Protein AF-A0A7Y9XCJ6-F1 (afdb_monomer)

Organism: NCBI:txid501010

Mean predicted aligned error: 19.12 Å

Foldseek 3Di:
DDPDDFKDKAFFDDPVVVVVVVVVVVCCVVVVVQDPQWDWDWEDDDTFIIMIGIDHVVVVGVNVVVVCNVFRRWKDWALVRVLVVCVVPVVLAAEPPVCSVVLNLLSNLLQVLQVVVVKIWMFGHDPPDTFIWIADPNDIWTKHKHFDKDFDDDFDPPPDDCDPDPPDDDPGHTDIDGPSKIKIWGDDPPPDDIDMDMDDDPDHSSNVSNVVVVVVNVVVVVVVVVVVVVVVVVVVVVVVVVVVVVVLQVLLVVLLVQLQVVLLVVVLVVQVVLLVVLQVVLVVLLVVLVVLQVVLVVDPDVVSSVVSNVSSVVSNVVSQCSNQCRHCPHPVVDDSRPGDDLCSSVVRSPQQDSVDSDGHDDPPPDPPPDPPPPDDDDDDDDDDDDDDDDDDDDDDDDDDDDDDDDDDDDDDDDDDDDDDDDDDDDDDDDDDDDDD

Radius of gyration: 46.73 Å; Cα contacts (8 Å, |Δi|>4): 434; chains: 1; bounding box: 98×105×118 Å

Secondary structure (DSSP, 8-state):
-B--SSEEEE-S--HHHHHHHHHHHHHHHHTT-SPTT-EEEE--SSSS-EEEEEE-GGGTHHHHHHHHHHHHTSEEESHHHHHHHHHH-GGGSBS-GGGHHHHHHHHHHHHHHHHHTT--EEEE--TT--EEEEEETTEEEEEEEEEEEEEEEEEE-------S-TT--PPPEEEEEEEEEEEEEE--SSSSPPEEEE-BTTB-HHHHGGGHHHHHHHHHHHHHHHHHHHHHHHHHHHHHHHHHHHHHHHHHHHHHHHHHHHHHHHHHHHHHHHHHHHHHHHHHHHHHHHHHHHHHHH-S-HHHHHHHHHHHHHHHHHHHHH-TTTSTTSTTTS-TTPPPPTTTTTTTSTTEETTEEEE-----PPP------------------------------------------PPPPP--------------PPPP----

Sequence (436 aa):
MNAAEGGLHIENPDPETRARHRRALDRAKRDGLVPAGKSLRHTGRSSEDLIIQLIDPANGGETEWNRIRGSAGTTCTGTAAIVDELRRDPSMVQVPEQMLPRAIAVVKAVGTAVSKSGYRLVLTRKPRNTGLFVTVDGHQYDLTVTEDQERVGEPTPSGFRRSGDRYRRHPPEYEHRWTGRLRLGVPPETYAEYADWSDKGRRRLENQVRALVPELRHRSQAAHEEKRARERRLREWEEEQERRDREKRAAWEKAMAEARSRAVVAKRNALFRDAVESWTTVGGIRRFCRELEEEAGGCADPEHAERLRQWAQWGEETARSWDPGRSDSGLRSQSFDAAPTPDEPRPFVGDWSPHGPYREYRYRPLPKESPSEATGGTSSIGEFRRGGAVDRSRSAGSGMSSPARVGGWRRCPARVPRHLRRARLRLTLPSQTRRR

Structure (mmCIF, N/CA/C/O backbone):
data_AF-A0A7Y9XCJ6-F1
#
_entry.id   AF-A0A7Y9XCJ6-F1
#
loop_
_atom_site.group_PDB
_atom_site.id
_atom_site.type_symbol
_atom_site.label_atom_id
_atom_site.label_alt_id
_atom_site.label_comp_id
_atom_site.label_asym_id
_atom_site.label_entity_id
_atom_site.label_seq_id
_atom_site.pdbx_PDB_ins_code
_atom_site.Cartn_x
_atom_site.Cartn_y
_atom_site.Cartn_z
_atom_site.occupancy
_atom_site.B_iso_or_equiv
_atom_site.auth_seq_id
_atom_site.auth_comp_id
_atom_site.auth_asym_id
_atom_site.auth_atom_id
_atom_site.pdbx_PDB_model_num
ATOM 1 N N . MET A 1 1 ? -31.461 -17.801 18.376 1.00 32.12 1 MET A N 1
ATOM 2 C CA . MET A 1 1 ? -30.530 -18.551 17.508 1.00 32.12 1 MET A CA 1
ATOM 3 C C . MET A 1 1 ? -29.812 -17.523 16.661 1.00 32.12 1 MET A C 1
ATOM 5 O O . MET A 1 1 ? -30.429 -16.981 15.756 1.00 32.12 1 MET A O 1
ATOM 9 N N . ASN A 1 2 ? -28.575 -17.178 17.006 1.00 32.28 2 ASN A N 1
ATOM 10 C CA . ASN A 1 2 ? -27.804 -16.206 16.235 1.00 32.28 2 ASN A CA 1
ATOM 11 C C . ASN A 1 2 ? -26.925 -16.986 15.260 1.00 32.28 2 ASN A C 1
ATOM 13 O O . ASN A 1 2 ? -25.968 -17.629 15.676 1.00 32.28 2 ASN A O 1
ATOM 17 N N . ALA A 1 3 ? -27.314 -16.981 13.988 1.00 33.81 3 ALA A N 1
ATOM 18 C CA . ALA A 1 3 ? -26.509 -17.485 12.885 1.00 33.81 3 ALA A CA 1
ATOM 19 C C . ALA A 1 3 ? -25.818 -16.286 12.227 1.00 33.81 3 ALA A C 1
ATOM 21 O O . ALA A 1 3 ? -26.260 -15.788 11.197 1.00 33.81 3 ALA A O 1
ATOM 22 N N . ALA A 1 4 ? -24.768 -15.781 12.865 1.00 35.03 4 ALA A N 1
ATOM 23 C CA . ALA A 1 4 ? -23.813 -14.886 12.228 1.00 35.03 4 ALA A CA 1
ATOM 24 C C . ALA A 1 4 ? -22.481 -15.646 12.182 1.00 35.03 4 ALA A C 1
ATOM 26 O O . ALA A 1 4 ? -22.043 -16.165 13.203 1.00 35.03 4 ALA A O 1
ATOM 27 N N . GLU A 1 5 ? -21.902 -15.778 10.985 1.00 46.81 5 GLU A N 1
ATOM 28 C CA . GLU A 1 5 ? -20.576 -16.379 10.733 1.00 46.81 5 GLU A CA 1
ATOM 29 C C . GLU A 1 5 ? -20.439 -17.904 10.937 1.00 46.81 5 GLU A C 1
ATOM 31 O O . GLU A 1 5 ? -19.552 -18.399 11.627 1.00 46.81 5 GLU A O 1
ATOM 36 N N . GLY A 1 6 ? -21.297 -18.697 10.280 1.00 58.69 6 GLY A N 1
ATOM 37 C CA . GLY A 1 6 ? -21.044 -20.138 10.071 1.00 58.69 6 GLY A CA 1
ATOM 38 C C . GLY A 1 6 ? -21.076 -21.023 11.329 1.00 58.69 6 GLY A C 1
ATOM 39 O O . GLY A 1 6 ? -20.773 -22.220 11.249 1.00 58.69 6 GLY A O 1
ATOM 40 N N . GLY A 1 7 ? -21.463 -20.455 12.474 1.00 68.00 7 GLY A N 1
ATOM 41 C CA . GLY A 1 7 ? -21.643 -21.138 13.749 1.00 68.00 7 GLY A CA 1
ATOM 42 C C . GLY A 1 7 ? -23.058 -20.981 14.307 1.00 68.00 7 GLY A C 1
ATOM 43 O O . GLY A 1 7 ? -23.698 -19.945 14.158 1.00 68.00 7 GLY A O 1
ATOM 44 N N . LEU A 1 8 ? -23.549 -22.032 14.957 1.00 74.12 8 LEU A N 1
ATOM 45 C CA . LEU A 1 8 ? -24.782 -22.071 15.731 1.00 74.12 8 LEU A CA 1
ATOM 46 C C . LEU A 1 8 ? -24.415 -22.204 17.213 1.00 74.12 8 LEU A C 1
ATOM 48 O O . LEU A 1 8 ? -23.906 -23.237 17.643 1.00 74.12 8 LEU A O 1
ATOM 52 N N . HIS A 1 9 ? -24.696 -21.166 17.996 1.00 72.00 9 HIS A N 1
ATOM 53 C CA . HIS A 1 9 ? -24.502 -21.149 19.448 1.00 72.00 9 HIS A CA 1
ATOM 54 C C . HIS A 1 9 ? -25.852 -21.309 20.154 1.00 72.00 9 HIS A C 1
ATOM 56 O O . HIS A 1 9 ? -26.794 -20.551 19.908 1.00 72.00 9 HIS A O 1
ATOM 62 N N . ILE A 1 10 ? -25.954 -22.334 20.998 1.00 70.44 10 ILE A N 1
ATOM 63 C CA . ILE A 1 10 ? -27.122 -22.649 21.819 1.00 70.44 10 ILE A CA 1
ATOM 64 C C . ILE A 1 10 ? -26.695 -22.559 23.288 1.00 70.44 10 ILE A C 1
ATOM 66 O O . ILE A 1 10 ? -25.862 -23.341 23.744 1.00 70.44 10 ILE A O 1
ATOM 70 N N . GLU A 1 11 ? -27.259 -21.596 24.010 1.00 59.59 11 GLU A N 1
ATOM 71 C CA . GLU A 1 11 ? -26.941 -21.314 25.415 1.00 59.59 11 GLU A CA 1
ATOM 72 C C . GLU A 1 11 ? -27.596 -22.336 26.345 1.00 59.59 11 GLU A C 1
ATOM 74 O O . GLU A 1 11 ? -28.788 -22.609 26.198 1.00 59.59 11 GLU A O 1
ATOM 79 N N . ASN A 1 12 ? -26.806 -22.905 27.265 1.00 61.31 12 ASN A N 1
ATOM 80 C CA . ASN A 1 12 ? -27.203 -23.881 28.290 1.00 61.31 12 ASN A CA 1
ATOM 81 C C . ASN A 1 12 ? -28.432 -24.757 27.928 1.00 61.31 12 ASN A C 1
ATOM 83 O O . ASN A 1 12 ? -29.439 -24.726 28.642 1.00 61.31 12 ASN A O 1
ATOM 87 N N . PRO A 1 13 ? -28.404 -25.520 26.812 1.00 75.62 13 PRO A N 1
ATOM 88 C CA . PRO A 1 13 ? -29.561 -26.308 26.422 1.00 75.62 13 PRO A CA 1
ATOM 89 C C . PRO A 1 13 ? -29.808 -27.411 27.441 1.00 75.62 13 PRO A C 1
ATOM 91 O O . PRO A 1 13 ? -28.861 -28.073 27.897 1.00 75.62 13 PRO A O 1
ATOM 94 N N . ASP A 1 14 ? -31.090 -27.643 27.719 1.00 72.12 14 ASP A N 1
ATOM 95 C CA . ASP A 1 14 ? -31.541 -28.790 28.488 1.00 72.12 14 ASP A CA 1
ATOM 96 C C . ASP A 1 14 ? -31.050 -30.108 27.837 1.00 72.12 14 ASP A C 1
ATOM 98 O O . ASP A 1 14 ? -30.708 -30.142 26.640 1.00 72.12 14 ASP A O 1
ATOM 102 N N . PRO A 1 15 ? -30.970 -31.210 28.605 1.00 76.12 15 PRO A N 1
ATOM 103 C CA . PRO A 1 15 ? -30.442 -32.476 28.103 1.00 76.12 15 PRO A CA 1
ATOM 104 C C . PRO A 1 15 ? -31.149 -33.000 26.842 1.00 76.12 15 PRO A C 1
ATOM 106 O O . PRO A 1 15 ? -30.500 -33.615 25.990 1.00 76.12 15 PRO A O 1
ATOM 109 N N . GLU A 1 16 ? -32.447 -32.733 26.684 1.00 78.75 16 GLU A N 1
ATOM 110 C CA . GLU A 1 16 ? -33.259 -33.211 25.565 1.00 78.75 16 GLU A CA 1
ATOM 111 C C . GLU A 1 16 ? -32.979 -32.409 24.288 1.00 78.75 16 GLU A C 1
ATOM 113 O O . GLU A 1 16 ? -32.654 -32.988 23.242 1.00 78.75 16 GLU A O 1
ATOM 118 N N . THR A 1 17 ? -32.983 -31.077 24.379 1.00 81.06 17 THR A N 1
ATOM 119 C CA . THR A 1 17 ? -32.589 -30.181 23.283 1.00 81.06 17 THR A CA 1
ATOM 120 C C . THR A 1 17 ? -31.167 -30.497 22.818 1.00 81.06 17 THR A C 1
ATOM 122 O O . THR A 1 17 ? -30.900 -30.601 21.614 1.00 81.06 17 THR A O 1
ATOM 125 N N . ARG A 1 18 ? -30.250 -30.752 23.756 1.00 78.75 18 ARG A N 1
ATOM 126 C CA . ARG A 1 18 ? -28.869 -31.149 23.451 1.00 78.75 18 ARG A CA 1
ATOM 127 C C . ARG A 1 18 ? -28.806 -32.480 22.705 1.00 78.75 18 ARG A C 1
ATOM 129 O O . ARG A 1 18 ? -28.110 -32.580 21.691 1.00 78.75 18 ARG A O 1
ATOM 136 N N . ALA A 1 19 ? -29.533 -33.495 23.170 1.00 81.94 19 ALA A N 1
ATOM 137 C CA . ALA A 1 19 ? -29.597 -34.792 22.503 1.00 81.94 19 ALA A CA 1
ATOM 138 C C . ALA A 1 19 ? -30.153 -34.664 21.076 1.00 81.94 19 ALA A C 1
ATOM 140 O O . ALA A 1 19 ? -29.605 -35.264 20.149 1.00 81.94 19 ALA A O 1
ATOM 141 N N . ARG A 1 20 ? -31.182 -33.831 20.875 1.00 85.94 20 ARG A N 1
ATOM 142 C CA . ARG A 1 20 ? -31.767 -33.556 19.555 1.00 85.94 20 ARG A CA 1
ATOM 143 C C . ARG A 1 20 ? -30.745 -32.962 18.587 1.00 85.94 20 ARG A C 1
ATOM 145 O O . ARG A 1 20 ? -30.581 -33.480 17.483 1.00 85.94 20 ARG A O 1
ATOM 152 N N . HIS A 1 21 ? -30.025 -31.918 18.999 1.00 84.06 21 HIS A N 1
ATOM 153 C CA . HIS A 1 21 ? -29.007 -31.295 18.151 1.00 84.06 21 HIS A CA 1
ATOM 154 C C . HIS A 1 21 ? -27.841 -32.249 17.857 1.00 84.06 21 HIS A C 1
ATOM 156 O O . HIS A 1 21 ? -27.386 -32.309 16.719 1.00 84.06 21 HIS A O 1
ATOM 162 N N . ARG A 1 22 ? -27.414 -33.075 18.820 1.00 82.94 22 ARG A N 1
ATOM 163 C CA . ARG A 1 22 ? -26.374 -34.094 18.587 1.00 82.94 22 ARG A CA 1
ATOM 164 C C . ARG A 1 22 ? -26.804 -35.142 17.563 1.00 82.94 22 ARG A C 1
ATOM 166 O O . ARG A 1 22 ? -26.062 -35.394 16.620 1.00 82.94 22 ARG A O 1
ATOM 173 N N . ARG A 1 23 ? -28.027 -35.672 17.676 1.00 85.50 23 ARG A N 1
ATOM 174 C CA . ARG A 1 23 ? -28.580 -36.615 16.687 1.00 85.50 23 ARG A CA 1
ATOM 175 C C . ARG A 1 23 ? -28.626 -36.005 15.285 1.00 85.50 23 ARG A C 1
ATOM 177 O O . ARG A 1 23 ? -28.300 -36.691 14.320 1.00 85.50 23 ARG A O 1
ATOM 184 N N . ALA A 1 24 ? -28.995 -34.728 15.174 1.00 86.00 24 ALA A N 1
ATOM 185 C CA . ALA A 1 24 ? -29.010 -34.014 13.899 1.00 86.00 24 ALA A CA 1
ATOM 186 C C . ALA A 1 24 ? -27.598 -33.859 13.301 1.00 86.00 24 ALA A C 1
ATOM 188 O O . ALA A 1 24 ? -27.416 -34.091 12.109 1.00 86.00 24 ALA A O 1
ATOM 189 N N . LEU A 1 25 ? -26.590 -33.545 14.121 1.00 85.44 25 LEU A N 1
ATOM 190 C CA . LEU A 1 25 ? -25.192 -33.452 13.680 1.00 85.44 25 LEU A CA 1
ATOM 191 C C . LEU A 1 25 ? -24.626 -34.805 13.247 1.00 85.44 25 LEU A C 1
ATOM 193 O O . LEU A 1 25 ? -23.968 -34.893 12.212 1.00 85.44 25 LEU A O 1
ATOM 197 N N . ASP A 1 26 ? -24.888 -35.857 14.020 1.00 83.69 26 ASP A N 1
ATOM 198 C CA . ASP A 1 26 ? -24.422 -37.209 13.706 1.00 83.69 26 ASP A CA 1
ATOM 199 C C . ASP A 1 26 ? -25.081 -37.739 12.431 1.00 83.69 26 ASP A C 1
ATOM 201 O O . ASP A 1 26 ? -24.443 -38.444 11.649 1.00 83.69 26 ASP A O 1
ATOM 205 N N . ARG A 1 27 ? -26.348 -37.377 12.195 1.00 86.38 27 ARG A N 1
ATOM 206 C CA . ARG A 1 27 ? -27.045 -37.657 10.938 1.00 86.38 27 ARG A CA 1
ATOM 207 C C . ARG A 1 27 ? -26.430 -36.882 9.773 1.00 86.38 27 ARG A C 1
ATOM 209 O O . ARG A 1 27 ? -26.089 -37.496 8.775 1.00 86.38 27 ARG A O 1
ATOM 216 N N . ALA A 1 28 ? -26.185 -35.579 9.923 1.00 83.94 28 ALA A N 1
ATOM 217 C CA . ALA A 1 28 ? -25.564 -34.762 8.876 1.00 83.94 28 ALA A CA 1
ATOM 218 C C . ALA A 1 28 ? -24.166 -35.261 8.467 1.00 83.94 28 ALA A C 1
ATOM 220 O O . ALA A 1 28 ? -23.804 -35.190 7.294 1.00 83.94 28 ALA A O 1
ATOM 221 N N . LYS A 1 29 ? -23.392 -35.802 9.418 1.00 84.12 29 LYS A N 1
ATOM 222 C CA . LYS A 1 29 ? -22.095 -36.438 9.140 1.00 84.12 29 LYS A CA 1
ATOM 223 C C . LYS A 1 29 ? -22.231 -37.770 8.405 1.00 84.12 29 LYS A C 1
ATOM 225 O O . LYS A 1 29 ? -21.461 -38.014 7.484 1.00 84.12 29 LYS A O 1
ATOM 230 N N . ARG A 1 30 ? -23.178 -38.622 8.814 1.00 85.12 30 ARG A N 1
ATOM 231 C CA . ARG A 1 30 ? -23.427 -39.927 8.174 1.00 85.12 30 ARG A CA 1
ATOM 232 C C . ARG A 1 30 ? -23.987 -39.787 6.761 1.00 85.12 30 ARG A C 1
ATOM 234 O O . ARG A 1 30 ? -23.572 -40.527 5.882 1.00 85.12 30 ARG A O 1
ATOM 241 N N . ASP A 1 31 ? -24.861 -38.809 6.554 1.00 86.81 31 ASP A N 1
ATOM 242 C CA . ASP A 1 31 ? -25.562 -38.586 5.287 1.00 86.81 31 ASP A CA 1
ATOM 243 C C . ASP A 1 31 ? -24.728 -37.737 4.296 1.00 86.81 31 ASP A C 1
ATOM 245 O O . ASP A 1 31 ? -25.216 -37.369 3.232 1.00 86.81 31 ASP A O 1
ATOM 249 N N . GLY A 1 32 ? -23.474 -37.396 4.631 1.00 82.25 32 GLY A N 1
ATOM 250 C CA . GLY A 1 32 ? -22.565 -36.670 3.733 1.00 82.25 32 GLY A CA 1
ATOM 251 C C . GLY A 1 32 ? -22.953 -35.212 3.459 1.00 82.25 32 GLY A C 1
ATOM 252 O O . GLY A 1 32 ? -22.489 -34.626 2.488 1.00 82.25 32 GLY A O 1
ATOM 253 N N . LEU A 1 33 ? -23.771 -34.595 4.318 1.00 83.12 33 LEU A N 1
ATOM 254 C CA . LEU A 1 33 ? -24.286 -33.226 4.140 1.00 83.12 33 LEU A CA 1
ATOM 255 C C . LEU A 1 33 ? -23.256 -32.127 4.471 1.00 83.12 33 LEU A C 1
ATOM 257 O O . LEU A 1 33 ? -23.591 -30.943 4.513 1.00 83.12 33 LEU A O 1
ATOM 261 N N . VAL A 1 34 ? -22.003 -32.502 4.741 1.00 81.19 34 VAL A N 1
ATOM 262 C CA . VAL A 1 34 ? -20.907 -31.570 5.027 1.00 81.19 34 VAL A CA 1
ATOM 263 C C . VAL A 1 34 ? -20.180 -31.248 3.714 1.00 81.19 34 VAL A C 1
ATOM 265 O O . VAL A 1 34 ? -19.707 -32.176 3.060 1.00 81.19 34 VAL A O 1
ATOM 268 N N . PRO A 1 35 ? -20.050 -29.965 3.321 1.00 81.12 35 PRO A N 1
ATOM 269 C CA . PRO A 1 35 ? -19.342 -29.587 2.099 1.00 81.12 35 PRO A CA 1
ATOM 270 C C . PRO A 1 35 ? -17.905 -30.124 2.056 1.00 81.12 35 PRO A C 1
ATOM 272 O O . PRO A 1 35 ? -17.203 -30.110 3.071 1.00 81.12 35 PRO A O 1
ATOM 275 N N . ALA A 1 36 ? -17.456 -30.554 0.872 1.00 74.19 36 ALA A N 1
ATOM 276 C CA . ALA A 1 36 ? -16.114 -31.095 0.672 1.00 74.19 36 ALA A CA 1
ATOM 277 C C . ALA A 1 36 ? -15.033 -30.107 1.149 1.00 74.19 36 ALA A C 1
ATOM 279 O O . ALA A 1 36 ? -15.087 -28.914 0.851 1.00 74.19 36 ALA A O 1
ATOM 280 N N . GLY A 1 37 ? -14.067 -30.610 1.921 1.00 74.31 37 GLY A N 1
ATOM 281 C CA . GLY A 1 37 ? -12.988 -29.808 2.506 1.00 74.31 37 GLY A CA 1
ATOM 282 C C . GLY A 1 37 ? -13.335 -29.097 3.820 1.00 74.31 37 GLY A C 1
ATOM 283 O O . GLY A 1 37 ? -12.427 -28.577 4.460 1.00 74.31 37 GLY A O 1
ATOM 284 N N . LYS A 1 38 ? -14.597 -29.109 4.274 1.00 80.00 38 LYS A N 1
ATOM 285 C CA . LYS A 1 38 ? -15.016 -28.507 5.554 1.00 80.00 38 LYS A CA 1
ATOM 286 C C . LYS A 1 38 ? -15.266 -29.567 6.622 1.00 80.00 38 LYS A C 1
ATOM 288 O O . LYS A 1 38 ? -15.567 -30.719 6.320 1.00 80.00 38 LYS A O 1
ATOM 293 N N . SER A 1 39 ? -15.166 -29.186 7.897 1.00 78.56 39 SER A N 1
ATOM 294 C CA . SER A 1 39 ? -15.426 -30.097 9.020 1.00 78.56 39 SER A CA 1
ATOM 295 C C . SER A 1 39 ? -16.449 -29.532 10.001 1.00 78.56 39 SER A C 1
ATOM 297 O O . SER A 1 39 ? -16.330 -28.406 10.470 1.00 78.56 39 SER A O 1
ATOM 299 N N . LEU A 1 40 ? -17.474 -30.323 10.326 1.00 82.00 40 LEU A N 1
ATOM 300 C CA . LEU A 1 40 ? -18.514 -29.942 11.282 1.00 82.00 40 LEU A CA 1
ATOM 301 C C . LEU A 1 40 ? -18.109 -30.370 12.704 1.00 82.00 40 LEU A C 1
ATOM 303 O O . LEU A 1 40 ? -18.048 -31.571 13.012 1.00 82.00 40 LEU A O 1
ATOM 307 N N . ARG A 1 41 ? -17.833 -29.407 13.590 1.00 80.94 41 ARG A N 1
ATOM 308 C CA . ARG A 1 41 ? -17.437 -29.652 14.990 1.00 80.94 41 ARG A CA 1
ATOM 309 C C . ARG A 1 41 ? -18.436 -29.027 15.975 1.00 80.94 41 ARG A C 1
ATOM 311 O O . ARG A 1 41 ? -19.195 -28.131 15.620 1.00 80.94 41 ARG A O 1
ATOM 318 N N . HIS A 1 42 ? -18.475 -29.551 17.204 1.00 79.62 42 HIS A N 1
ATOM 319 C CA . HIS A 1 42 ? -19.314 -29.019 18.286 1.00 79.62 42 HIS A CA 1
ATOM 320 C C . HIS A 1 42 ? -18.627 -29.101 19.669 1.00 79.62 42 HIS A C 1
ATOM 322 O O . HIS A 1 42 ? -17.756 -29.954 19.876 1.00 79.62 42 HIS A O 1
ATOM 328 N N . THR A 1 43 ? -18.993 -28.205 20.595 1.00 74.25 43 THR A N 1
ATOM 329 C CA . THR A 1 43 ? -18.526 -28.133 22.002 1.00 74.25 43 THR A CA 1
ATOM 330 C C . THR A 1 43 ? -19.669 -28.439 22.993 1.00 74.25 43 THR A C 1
ATOM 332 O O . THR A 1 43 ? -20.784 -28.725 22.567 1.00 74.25 43 THR A O 1
ATOM 335 N N . GLY A 1 44 ? -19.401 -28.442 24.310 1.00 63.78 44 GLY A N 1
ATOM 336 C CA . GLY A 1 44 ? -20.437 -28.583 25.348 1.00 63.78 44 GLY A CA 1
ATOM 337 C C . GLY A 1 44 ? -20.940 -30.019 25.561 1.00 63.78 44 GLY A C 1
ATOM 338 O O . GLY A 1 44 ? -22.099 -30.336 25.283 1.00 63.78 44 GLY A O 1
ATOM 339 N N . ARG A 1 45 ? -20.071 -30.919 26.054 1.00 57.88 45 ARG A N 1
ATOM 340 C CA . ARG A 1 45 ? -20.389 -32.357 26.218 1.00 57.88 45 ARG A CA 1
ATOM 341 C C . ARG A 1 45 ? -21.353 -32.673 27.368 1.00 57.88 45 ARG A C 1
ATOM 343 O O . ARG A 1 45 ? -22.165 -33.580 27.196 1.00 57.88 45 ARG A O 1
ATOM 350 N N . SER A 1 46 ? -21.252 -31.973 28.500 1.00 48.44 46 SER A N 1
ATOM 351 C CA . SER A 1 46 ? -21.923 -32.357 29.755 1.00 48.44 46 SER A CA 1
ATOM 352 C C . SER A 1 46 ? -22.758 -31.251 30.407 1.00 48.44 46 SER A C 1
ATOM 354 O O . SER A 1 46 ? -23.832 -31.563 30.907 1.00 48.44 46 SER A O 1
ATOM 356 N N . SER A 1 47 ? -22.323 -29.984 30.398 1.00 49.22 47 SER A N 1
ATOM 357 C CA . SER A 1 47 ? -23.005 -28.923 31.171 1.00 49.22 47 SER A CA 1
ATOM 358 C C . SER A 1 47 ? -22.617 -27.492 30.761 1.00 49.22 47 SER A C 1
ATOM 360 O O . SER A 1 47 ? -22.363 -26.648 31.612 1.00 49.22 47 SER A O 1
ATOM 362 N N . GLU A 1 48 ? -22.523 -27.219 29.459 1.00 63.59 48 GLU A N 1
ATOM 363 C CA . GLU A 1 48 ? -22.096 -25.911 28.930 1.00 63.59 48 GLU A CA 1
ATOM 364 C C . GLU A 1 48 ? -22.884 -25.538 27.669 1.00 63.59 48 GLU A C 1
ATOM 366 O O . GLU A 1 48 ? -23.668 -26.344 27.145 1.00 63.59 48 GLU A O 1
ATOM 371 N N . ASP A 1 49 ? -22.636 -24.339 27.155 1.00 69.81 49 ASP A N 1
ATOM 372 C CA . ASP A 1 49 ? -23.130 -23.888 25.862 1.00 69.81 49 ASP A CA 1
ATOM 373 C C . ASP A 1 49 ? -22.742 -24.856 24.739 1.00 69.81 49 ASP A C 1
ATOM 375 O O . ASP A 1 49 ? -21.610 -25.339 24.629 1.00 69.81 49 ASP A O 1
ATOM 379 N N . LEU A 1 50 ? -23.720 -25.160 23.891 1.00 75.75 50 LEU A N 1
ATOM 380 C CA . LEU A 1 50 ? -23.542 -25.989 22.712 1.00 75.75 50 LEU A CA 1
ATOM 381 C C . LEU A 1 50 ? -23.223 -25.069 21.532 1.00 75.75 50 LEU A C 1
ATOM 383 O O . LEU A 1 50 ? -24.118 -24.480 20.928 1.00 75.75 50 LEU A O 1
ATOM 387 N N . ILE A 1 51 ? -21.938 -24.953 21.207 1.00 76.25 51 ILE A N 1
ATOM 388 C CA . ILE A 1 51 ? -21.473 -24.265 20.000 1.00 76.25 51 ILE A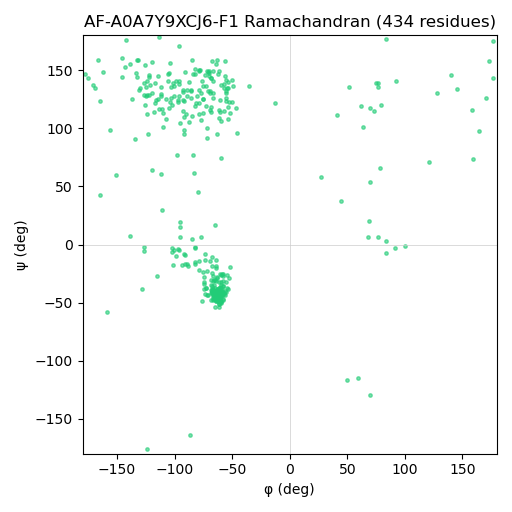 CA 1
ATOM 389 C C . ILE A 1 51 ? -21.254 -25.311 18.915 1.00 76.25 51 ILE A C 1
ATOM 391 O O . ILE A 1 51 ? -20.562 -26.304 19.129 1.00 76.25 51 ILE A O 1
ATOM 395 N N . ILE A 1 52 ? -21.851 -25.095 17.753 1.00 82.19 52 ILE A N 1
ATOM 396 C CA . ILE A 1 52 ? -21.766 -25.934 16.560 1.00 82.19 52 ILE A CA 1
ATOM 397 C C . ILE A 1 52 ? -21.163 -25.070 15.466 1.00 82.19 52 ILE A C 1
ATOM 399 O O . ILE A 1 52 ? -21.651 -23.972 15.240 1.00 82.19 52 ILE A O 1
ATOM 403 N N . GLN A 1 53 ? -20.143 -25.540 14.760 1.00 80.44 53 GLN A N 1
ATOM 404 C CA . GLN A 1 53 ? -19.528 -24.737 13.709 1.00 80.44 53 GLN A CA 1
ATOM 405 C C . GLN A 1 53 ? -19.033 -25.579 12.545 1.00 80.44 53 GLN A C 1
ATOM 407 O O . GLN A 1 53 ? -18.540 -26.699 12.724 1.00 80.44 53 GLN A O 1
ATOM 412 N N . LEU A 1 54 ? -19.166 -25.012 11.348 1.00 79.12 54 LEU A N 1
ATOM 413 C CA . LEU A 1 54 ? -18.560 -25.532 10.135 1.00 79.12 54 LEU A CA 1
ATOM 414 C C . LEU A 1 54 ? -17.193 -24.870 9.939 1.00 79.12 54 LEU A C 1
ATOM 416 O O . LEU A 1 54 ? -17.110 -23.686 9.638 1.00 79.12 54 LEU A O 1
ATOM 420 N N . ILE A 1 55 ? -16.129 -25.642 10.117 1.00 74.44 55 ILE A N 1
ATOM 421 C CA . ILE A 1 55 ? -14.751 -25.159 10.041 1.00 74.44 55 ILE A CA 1
ATOM 422 C C . ILE A 1 55 ? -14.226 -25.335 8.625 1.00 74.44 55 ILE A C 1
ATOM 424 O O . ILE A 1 55 ? -14.306 -26.431 8.060 1.00 74.44 55 ILE A O 1
ATOM 428 N N . ASP A 1 56 ? -13.632 -24.268 8.105 1.00 75.38 56 ASP A N 1
ATOM 429 C CA . ASP A 1 56 ? -12.890 -24.254 6.852 1.00 75.38 56 ASP A CA 1
ATOM 430 C C . ASP A 1 56 ? -11.375 -24.256 7.149 1.00 75.38 56 ASP A C 1
ATOM 432 O O . ASP A 1 56 ? -10.907 -23.407 7.916 1.00 75.38 56 ASP A O 1
ATOM 436 N N . PRO A 1 57 ? -10.579 -25.186 6.590 1.00 64.44 57 PRO A N 1
ATOM 437 C CA . PRO A 1 57 ? -9.127 -25.175 6.759 1.00 64.44 57 PRO A CA 1
ATOM 438 C C . PRO A 1 57 ? -8.470 -23.885 6.239 1.00 64.44 57 PRO A C 1
ATOM 440 O O . PRO A 1 57 ? -7.430 -23.501 6.770 1.00 64.44 57 PRO A O 1
ATOM 443 N N . ALA A 1 58 ? -9.077 -23.181 5.274 1.00 62.09 58 ALA A N 1
ATOM 444 C CA . ALA A 1 58 ? -8.567 -21.904 4.769 1.00 62.09 58 ALA A CA 1
ATOM 445 C C . ALA A 1 58 ? -8.741 -20.736 5.763 1.00 62.09 58 ALA A C 1
ATOM 447 O O . ALA A 1 58 ? -7.968 -19.782 5.718 1.00 62.09 58 ALA A O 1
ATOM 448 N N . ASN A 1 59 ? -9.689 -20.833 6.706 1.00 57.09 59 ASN A N 1
ATOM 449 C CA . ASN A 1 59 ? -9.988 -19.783 7.694 1.00 57.09 59 ASN A CA 1
ATOM 450 C C . ASN A 1 59 ? -9.277 -19.984 9.047 1.00 57.09 59 ASN A C 1
ATOM 452 O O . ASN A 1 59 ? -9.641 -19.391 10.057 1.00 57.09 59 ASN A O 1
ATOM 456 N N . GLY A 1 60 ? -8.213 -20.791 9.079 1.00 57.69 60 GLY A N 1
ATOM 457 C CA . GLY A 1 60 ? -7.424 -21.041 10.291 1.00 57.69 60 GLY A CA 1
ATOM 458 C C . GLY A 1 60 ? -7.754 -22.355 11.000 1.00 57.69 60 GLY A C 1
ATOM 459 O O . GLY A 1 60 ? -7.092 -22.688 11.988 1.00 57.69 60 GLY A O 1
ATOM 460 N N . GLY A 1 61 ? -8.714 -23.129 10.481 1.00 68.25 61 GLY A N 1
ATOM 461 C CA . GLY A 1 61 ? -8.897 -24.549 10.779 1.00 68.25 61 GLY A CA 1
ATOM 462 C C . GLY A 1 61 ? -8.910 -24.892 12.273 1.00 68.25 61 GLY A C 1
ATOM 463 O O . GLY A 1 61 ? -9.784 -24.486 13.038 1.00 68.25 61 GLY A O 1
ATOM 464 N N . GLU A 1 62 ? -7.923 -25.681 12.701 1.00 63.16 62 GLU A N 1
ATOM 465 C CA . GLU A 1 62 ? -7.787 -26.147 14.085 1.00 63.16 62 GLU A CA 1
ATOM 466 C C . GLU A 1 62 ? -7.480 -25.020 15.082 1.00 63.16 62 GLU A C 1
ATOM 468 O O . GLU A 1 62 ? -7.926 -25.070 16.227 1.00 63.16 62 GLU A O 1
ATOM 473 N N . THR A 1 63 ? -6.771 -23.976 14.652 1.00 63.44 63 THR A N 1
ATOM 474 C CA . THR A 1 63 ? -6.423 -22.822 15.493 1.00 63.44 63 THR A CA 1
ATOM 475 C C . THR A 1 63 ? -7.662 -21.998 15.835 1.00 63.44 63 THR A C 1
ATOM 477 O O . THR A 1 63 ? -7.848 -21.596 16.985 1.00 63.44 63 THR A O 1
ATOM 480 N N . GLU A 1 64 ? -8.541 -21.790 14.854 1.00 61.28 64 GLU A N 1
ATOM 481 C CA . GLU A 1 64 ? -9.829 -21.123 15.046 1.00 61.28 64 GLU A CA 1
ATOM 482 C C . GLU A 1 64 ? -10.752 -21.963 15.943 1.00 61.28 64 GLU A C 1
ATOM 484 O O . GLU A 1 64 ? -11.303 -21.462 16.924 1.00 61.28 64 GLU A O 1
ATOM 489 N N . TRP A 1 65 ? -10.815 -23.276 15.707 1.00 67.75 65 TRP A N 1
ATOM 490 C CA . TRP A 1 65 ? -11.568 -24.194 16.561 1.00 67.75 65 TRP A CA 1
ATOM 491 C C . TRP A 1 65 ? -11.064 -24.234 18.006 1.00 67.75 65 TRP A C 1
ATOM 493 O O . TRP A 1 65 ? -11.864 -24.272 18.939 1.00 67.75 65 TRP A O 1
ATOM 503 N N . ASN A 1 66 ? -9.748 -24.212 18.219 1.00 65.75 66 ASN A N 1
ATOM 504 C CA . ASN A 1 66 ? -9.160 -24.179 19.557 1.00 65.75 66 ASN A CA 1
ATOM 505 C C . ASN A 1 66 ? -9.457 -22.854 20.269 1.00 65.75 66 ASN A C 1
ATOM 507 O O . ASN A 1 66 ? -9.726 -22.863 21.471 1.00 65.75 66 ASN A O 1
ATOM 511 N N . ARG A 1 67 ? -9.494 -21.731 19.537 1.00 62.91 67 ARG A N 1
ATOM 512 C CA . ARG A 1 67 ? -9.944 -20.435 20.066 1.00 62.91 67 ARG A CA 1
ATOM 513 C C . ARG A 1 67 ? -11.406 -20.500 20.515 1.00 62.91 67 ARG A C 1
ATOM 515 O O . ARG A 1 67 ? -11.704 -20.088 21.631 1.00 62.91 67 ARG A O 1
ATOM 522 N N . ILE A 1 68 ? -12.282 -21.060 19.682 1.00 64.31 68 ILE A N 1
ATOM 523 C CA . ILE A 1 68 ? -13.733 -21.124 19.921 1.00 64.31 68 ILE A CA 1
ATOM 524 C C . ILE A 1 68 ? -14.077 -22.114 21.035 1.00 64.31 68 ILE A C 1
ATOM 526 O O . ILE A 1 68 ? -14.832 -21.784 21.950 1.00 64.31 68 ILE A O 1
ATOM 530 N N . ARG A 1 69 ? -13.451 -23.298 21.036 1.00 61.78 69 ARG A N 1
ATOM 531 C CA . ARG A 1 69 ? -13.533 -24.265 22.139 1.00 61.78 69 ARG A CA 1
ATOM 532 C C . ARG A 1 69 ? -13.021 -23.665 23.448 1.00 61.78 69 ARG A C 1
ATOM 534 O O . ARG A 1 69 ? -13.646 -23.880 24.479 1.00 61.78 69 ARG A O 1
ATOM 541 N N . GLY A 1 70 ? -11.916 -22.920 23.409 1.00 58.97 70 GLY A N 1
ATOM 542 C CA . GLY A 1 70 ? -11.355 -22.250 24.583 1.00 58.97 70 GLY A CA 1
ATOM 543 C C . GLY A 1 70 ? -12.237 -21.126 25.136 1.00 58.97 70 GLY A C 1
ATOM 544 O O . GLY A 1 70 ? -12.179 -20.856 26.328 1.00 58.97 70 GLY A O 1
ATOM 545 N N . SER A 1 71 ? -13.071 -20.487 24.305 1.00 54.62 71 SER A N 1
ATOM 546 C CA . SER A 1 71 ? -14.012 -19.440 24.735 1.00 54.62 71 SER A CA 1
ATOM 547 C C . SER A 1 71 ? -15.407 -19.946 25.123 1.00 54.62 71 SER A C 1
ATOM 549 O O . SER A 1 71 ? -16.147 -19.219 25.780 1.00 54.62 71 SER A O 1
ATOM 551 N N . ALA A 1 72 ? -15.781 -21.169 24.733 1.00 52.38 72 ALA A N 1
ATOM 552 C CA . ALA A 1 72 ? -17.137 -21.701 24.911 1.00 52.38 72 ALA A CA 1
ATOM 553 C C . ALA A 1 72 ? -17.561 -21.877 26.384 1.00 52.38 72 ALA A C 1
ATOM 555 O O . ALA A 1 72 ? -18.734 -21.724 26.696 1.00 52.38 72 ALA A O 1
ATOM 556 N N . GLY A 1 73 ? -16.618 -22.151 27.293 1.00 52.69 73 GLY A N 1
ATOM 557 C CA . GLY A 1 73 ? -16.874 -22.282 28.741 1.00 52.69 73 GLY A CA 1
ATOM 558 C C . GLY A 1 73 ? -16.610 -20.998 29.536 1.00 52.69 73 GLY A C 1
ATOM 559 O O . GLY A 1 73 ? -16.391 -21.035 30.742 1.00 52.69 73 GLY A O 1
ATOM 560 N N . THR A 1 74 ? -16.498 -19.863 28.848 1.00 63.12 74 THR A N 1
ATOM 561 C CA . THR A 1 74 ? -15.863 -18.653 29.380 1.00 63.12 74 THR A CA 1
ATOM 562 C C . THR A 1 74 ? -16.759 -17.423 29.287 1.00 63.12 74 THR A C 1
ATOM 564 O O . THR A 1 74 ? -16.398 -16.396 29.841 1.00 63.12 74 THR A O 1
ATOM 567 N N . THR A 1 75 ? -17.939 -17.479 28.667 1.00 67.31 75 THR A N 1
ATOM 568 C CA . THR A 1 75 ? -18.801 -16.288 28.602 1.00 67.31 75 THR A CA 1
ATOM 569 C C . THR A 1 75 ? -20.173 -16.530 29.214 1.00 67.31 75 THR A C 1
ATOM 571 O O . THR A 1 75 ? -20.841 -17.507 28.903 1.00 67.31 75 THR A O 1
ATOM 574 N N . CYS A 1 76 ? -20.565 -15.641 30.124 1.00 70.88 76 CYS A N 1
ATOM 575 C CA . CYS A 1 76 ? -21.876 -15.623 30.752 1.00 70.88 76 CYS A CA 1
ATOM 576 C C . CYS A 1 76 ? -22.723 -14.558 30.068 1.00 70.88 76 CYS A C 1
ATOM 578 O O . CYS A 1 76 ? -22.320 -13.398 29.950 1.00 70.88 76 CYS A O 1
ATOM 580 N N . THR A 1 77 ? -23.911 -14.957 29.638 1.00 72.62 77 THR A N 1
ATOM 581 C CA . THR A 1 77 ? -24.820 -14.097 28.892 1.00 72.62 77 THR A CA 1
ATOM 582 C C . THR A 1 77 ? -26.103 -13.890 29.680 1.00 72.62 77 THR A C 1
ATOM 584 O O . THR A 1 77 ? -26.652 -14.824 30.258 1.00 72.62 77 THR A O 1
ATOM 587 N N . GLY A 1 78 ? -26.606 -12.657 29.678 1.00 71.81 78 GLY A N 1
ATOM 588 C CA . GLY A 1 78 ? -27.843 -12.312 30.369 1.00 71.81 78 GLY A CA 1
ATOM 589 C C . GLY A 1 78 ? -27.606 -11.819 31.794 1.00 71.81 78 GLY A C 1
ATOM 590 O O . GLY A 1 78 ? -26.759 -12.306 32.538 1.00 71.81 78 GLY A O 1
ATOM 591 N N . THR A 1 79 ? -28.378 -10.806 32.183 1.00 82.88 79 THR A N 1
ATOM 592 C CA . THR A 1 79 ? -28.123 -10.024 33.399 1.00 82.88 79 THR A CA 1
ATOM 593 C C . THR A 1 79 ? -28.165 -10.858 34.680 1.00 82.88 79 THR A C 1
ATOM 595 O O . THR A 1 79 ? -27.361 -10.615 35.571 1.00 82.88 79 THR A O 1
ATOM 598 N N . ALA A 1 80 ? -29.064 -11.842 34.781 1.00 78.75 80 ALA A N 1
ATOM 599 C CA . ALA A 1 80 ? -29.174 -12.696 35.966 1.00 78.75 80 ALA A CA 1
ATOM 600 C C . ALA A 1 80 ? -27.950 -13.614 36.137 1.00 78.75 80 ALA A C 1
ATOM 602 O O . ALA A 1 80 ? -27.343 -13.616 37.202 1.00 78.75 80 ALA A O 1
ATOM 603 N N . ALA A 1 81 ? -27.532 -14.298 35.066 1.00 81.56 81 ALA A N 1
ATOM 604 C CA . ALA A 1 81 ? -26.359 -15.172 35.083 1.00 81.56 81 ALA A CA 1
ATOM 605 C C . ALA A 1 81 ? -25.071 -14.396 35.396 1.00 81.56 81 ALA A C 1
ATOM 607 O O . ALA A 1 81 ? -24.259 -14.838 36.200 1.00 81.56 81 ALA A O 1
ATOM 608 N N . ILE A 1 82 ? -24.919 -13.197 34.822 1.00 84.56 82 ILE A N 1
ATOM 609 C CA . ILE A 1 82 ? -23.780 -12.310 35.100 1.00 84.56 82 ILE A CA 1
ATOM 610 C C . ILE A 1 82 ? -23.757 -11.897 36.575 1.00 84.56 82 ILE A C 1
ATOM 612 O O . ILE A 1 82 ? -22.704 -11.896 37.199 1.00 84.56 82 ILE A O 1
ATOM 616 N N . VAL A 1 83 ? -24.907 -11.554 37.154 1.00 85.75 83 VAL A N 1
ATOM 617 C CA . VAL A 1 83 ? -25.000 -11.170 38.570 1.00 85.75 83 VAL A CA 1
ATOM 618 C C . VAL A 1 83 ? -24.619 -12.315 39.497 1.00 85.75 83 VAL A C 1
ATOM 620 O O . VAL A 1 83 ? -23.932 -12.081 40.489 1.00 85.75 83 VAL A O 1
ATOM 623 N N . ASP A 1 84 ? -25.097 -13.523 39.216 1.00 84.12 84 ASP A N 1
ATOM 624 C CA . ASP A 1 84 ? -24.793 -14.684 40.048 1.00 84.12 84 ASP A CA 1
ATOM 625 C C . ASP A 1 84 ? -23.316 -15.071 39.937 1.00 84.12 84 ASP A C 1
ATOM 627 O O . ASP A 1 84 ? -22.693 -15.393 40.949 1.00 84.12 84 ASP A O 1
ATOM 631 N N . GLU A 1 85 ? -22.721 -14.909 38.755 1.00 82.75 85 GLU A N 1
ATOM 632 C CA . GLU A 1 85 ? -21.282 -15.089 38.572 1.00 82.75 85 GLU A CA 1
ATOM 633 C C . GLU A 1 85 ? -20.471 -14.028 39.332 1.00 82.75 85 GLU A C 1
ATOM 635 O O . GLU A 1 85 ? -19.532 -14.375 40.043 1.00 82.75 85 GLU A O 1
ATOM 640 N N . LEU A 1 86 ? -20.876 -12.753 39.300 1.00 83.56 86 LEU A N 1
ATOM 641 C CA . LEU A 1 86 ? -20.218 -11.687 40.073 1.00 83.56 86 LEU A CA 1
ATOM 642 C C . LEU A 1 86 ? -20.301 -11.897 41.592 1.00 83.56 86 LEU A C 1
ATOM 644 O O . LEU A 1 86 ? -19.437 -11.430 42.331 1.00 83.56 86 LEU A O 1
ATOM 648 N N . ARG A 1 87 ? -21.341 -12.584 42.077 1.00 84.38 87 ARG A N 1
ATOM 649 C CA . ARG A 1 87 ? -21.444 -12.988 43.489 1.00 84.38 87 ARG A CA 1
ATOM 650 C C . ARG A 1 87 ? -20.515 -14.150 43.821 1.00 84.38 87 ARG A C 1
ATOM 652 O O . ARG A 1 87 ? -20.035 -14.229 44.946 1.00 84.38 87 ARG A O 1
ATOM 659 N N . ARG A 1 88 ? -20.302 -15.060 42.868 1.00 82.38 88 ARG A N 1
ATOM 660 C CA . ARG A 1 88 ? -19.425 -16.225 43.018 1.00 82.38 88 ARG A CA 1
ATOM 661 C C . ARG A 1 88 ? -17.950 -15.832 42.969 1.00 82.38 88 ARG A C 1
ATOM 663 O O . ARG A 1 88 ? -17.155 -16.402 43.710 1.00 82.38 88 ARG A O 1
ATOM 670 N N . ASP A 1 89 ? -17.601 -14.884 42.107 1.00 79.19 89 ASP A N 1
ATOM 671 C CA . ASP A 1 89 ? -16.238 -14.401 41.911 1.00 79.19 89 ASP A CA 1
ATOM 672 C C . ASP A 1 89 ? -16.207 -12.860 41.850 1.00 79.19 89 ASP A C 1
ATOM 674 O O . ASP A 1 89 ? -16.334 -12.256 40.780 1.00 79.19 89 ASP A O 1
ATOM 678 N N . PRO A 1 90 ? -16.024 -12.194 43.005 1.00 76.19 90 PRO A N 1
ATOM 679 C CA . PRO A 1 90 ? -15.947 -10.736 43.082 1.00 76.19 90 PRO A CA 1
ATOM 680 C C . PRO A 1 90 ? -14.744 -10.127 42.352 1.00 76.19 90 PRO A C 1
ATOM 682 O O . PRO A 1 90 ? -14.764 -8.936 42.046 1.00 76.19 90 PRO A O 1
ATOM 685 N N . SER A 1 91 ? -13.705 -10.920 42.046 1.00 72.19 91 SER A N 1
ATOM 686 C CA . SER A 1 91 ? -12.466 -10.435 41.413 1.00 72.19 91 SER A CA 1
ATOM 687 C C . SER A 1 91 ? -12.662 -9.946 39.972 1.00 72.19 91 SER A C 1
ATOM 689 O O . SER A 1 91 ? -11.785 -9.302 39.397 1.00 72.19 91 SER A O 1
ATOM 691 N N . MET A 1 92 ? -13.835 -10.217 39.394 1.00 70.19 92 MET A N 1
ATOM 692 C CA . MET A 1 92 ? -14.220 -9.792 38.050 1.00 70.19 92 MET A CA 1
ATOM 693 C C . MET A 1 92 ? -14.542 -8.293 37.947 1.00 70.19 92 MET A C 1
ATOM 695 O O . MET A 1 92 ? -14.635 -7.764 36.839 1.00 70.19 92 MET A O 1
ATOM 699 N N . VAL A 1 93 ? -14.716 -7.602 39.077 1.00 76.25 93 VAL A N 1
ATOM 700 C CA . VAL A 1 93 ? -14.933 -6.152 39.141 1.00 76.25 93 VAL A CA 1
ATOM 701 C C . VAL A 1 93 ? -13.824 -5.534 39.988 1.00 76.25 93 VAL A C 1
ATOM 703 O O . VAL A 1 93 ? -13.478 -6.055 41.043 1.00 76.25 93 VAL A O 1
ATOM 706 N N . GLN A 1 94 ? -13.264 -4.404 39.554 1.00 79.44 94 GLN A N 1
ATOM 707 C CA . GLN A 1 94 ? -12.196 -3.712 40.287 1.00 79.44 94 GLN A CA 1
ATOM 708 C C . GLN A 1 94 ? -12.781 -2.825 41.395 1.00 79.44 94 GLN A C 1
ATOM 710 O O . GLN A 1 94 ? -12.662 -1.597 41.367 1.00 79.44 94 GLN A O 1
ATOM 715 N N . VAL A 1 95 ? -13.472 -3.455 42.343 1.00 82.88 95 VAL A N 1
ATOM 716 C CA . VAL A 1 95 ? -14.086 -2.807 43.506 1.00 82.88 95 VAL A CA 1
ATOM 717 C C . VAL A 1 95 ? -13.747 -3.592 44.779 1.00 82.88 95 VAL A C 1
ATOM 719 O O . VAL A 1 95 ? -13.681 -4.820 44.740 1.00 82.88 95 VAL A O 1
ATOM 722 N N . PRO A 1 96 ? -13.538 -2.921 45.922 1.00 82.69 96 PRO A N 1
ATOM 723 C CA . PRO A 1 96 ? -13.421 -3.575 47.215 1.00 82.69 96 PRO A CA 1
ATOM 724 C C . PRO A 1 96 ? -14.734 -4.270 47.596 1.00 82.69 96 PRO A C 1
ATOM 726 O O . PRO A 1 96 ? -15.827 -3.868 47.189 1.00 82.69 96 PRO A O 1
ATOM 729 N N . GLU A 1 97 ? -14.627 -5.293 48.441 1.00 82.50 97 GLU A N 1
ATOM 730 C CA . GLU A 1 97 ? -15.733 -6.179 48.829 1.00 82.50 97 GLU A CA 1
ATOM 731 C C . GLU A 1 97 ? -16.949 -5.421 49.393 1.00 82.50 97 GLU A C 1
ATOM 733 O O . GLU A 1 97 ? -18.093 -5.717 49.050 1.00 82.50 97 GLU A O 1
ATOM 738 N N . GLN A 1 98 ? -16.705 -4.354 50.159 1.00 84.62 98 GLN A N 1
ATOM 739 C CA . GLN A 1 98 ? -17.747 -3.486 50.721 1.00 84.62 98 GLN A CA 1
ATOM 740 C C . GLN A 1 98 ? -18.625 -2.797 49.655 1.00 84.62 98 GLN A C 1
ATOM 742 O O . GLN A 1 98 ? -19.776 -2.449 49.920 1.00 84.62 98 GLN A O 1
ATOM 747 N N . MET A 1 99 ? -18.101 -2.614 48.438 1.00 85.69 99 MET A N 1
ATOM 748 C CA . MET A 1 99 ? -18.786 -1.957 47.322 1.00 85.69 99 MET A CA 1
ATOM 749 C C . MET A 1 99 ? -19.377 -2.941 46.311 1.00 85.69 99 MET A C 1
ATOM 751 O O . MET A 1 99 ? -20.125 -2.527 45.419 1.00 85.69 99 MET A O 1
ATOM 755 N N . LEU A 1 100 ? -19.132 -4.242 46.482 1.00 85.69 100 LEU A N 1
ATOM 756 C CA . LEU A 1 100 ? -19.646 -5.291 45.607 1.00 85.69 100 LEU A CA 1
ATOM 757 C C . LEU A 1 100 ? -21.183 -5.274 45.472 1.00 85.69 100 LEU A C 1
ATOM 759 O O . LEU A 1 100 ? -21.666 -5.339 44.337 1.00 85.69 100 LEU A O 1
ATOM 763 N N . PRO A 1 101 ? -21.992 -5.101 46.544 1.00 88.88 101 PRO A N 1
ATOM 764 C CA . PRO A 1 101 ? -23.449 -5.037 46.402 1.00 88.88 101 PRO A CA 1
ATOM 765 C C . PRO A 1 101 ? -23.910 -3.880 45.508 1.00 88.88 101 PRO A C 1
ATOM 767 O O . PRO A 1 101 ? -24.859 -4.024 44.733 1.00 88.88 101 PRO A O 1
ATOM 770 N N . ARG A 1 102 ? -23.214 -2.737 45.582 1.00 87.88 102 ARG A N 1
ATOM 771 C CA . ARG A 1 102 ? -23.493 -1.567 44.741 1.00 87.88 102 ARG A CA 1
ATOM 772 C C . ARG A 1 102 ? -23.040 -1.790 43.301 1.00 87.88 102 ARG A C 1
ATOM 774 O O . ARG A 1 102 ? -23.803 -1.501 42.385 1.00 87.88 102 ARG A O 1
ATOM 781 N N . ALA A 1 103 ? -21.860 -2.368 43.085 1.00 87.94 103 ALA A N 1
ATOM 782 C CA . ALA A 1 103 ? -21.388 -2.716 41.746 1.00 87.94 103 ALA A CA 1
ATOM 783 C C . ALA A 1 103 ? -22.340 -3.701 41.043 1.00 87.94 103 ALA A C 1
ATOM 785 O O . ALA A 1 103 ? -22.702 -3.495 39.886 1.00 87.94 103 ALA A O 1
ATOM 786 N N . ILE A 1 104 ? -22.848 -4.706 41.765 1.00 89.69 104 ILE A N 1
ATOM 787 C CA . ILE A 1 104 ? -23.878 -5.627 41.264 1.00 89.69 104 ILE A CA 1
ATOM 788 C C . ILE A 1 104 ? -25.159 -4.870 40.880 1.00 89.69 104 ILE A C 1
ATOM 790 O O . ILE A 1 104 ? -25.765 -5.173 39.851 1.00 89.69 104 ILE A O 1
ATOM 794 N N . ALA A 1 105 ? -25.588 -3.881 41.672 1.00 89.75 105 ALA A N 1
ATOM 795 C CA . ALA A 1 105 ? -26.755 -3.061 41.345 1.00 89.75 105 ALA A CA 1
ATOM 796 C C . ALA A 1 105 ? -26.545 -2.233 40.063 1.00 89.75 105 ALA A C 1
ATOM 798 O O . ALA A 1 105 ? -27.451 -2.162 39.230 1.00 89.75 105 ALA A O 1
ATOM 799 N N . VAL A 1 106 ? -25.344 -1.679 39.859 1.00 89.56 106 VAL A N 1
ATOM 800 C CA . VAL A 1 106 ? -24.967 -0.987 38.615 1.00 89.56 106 VAL A CA 1
ATOM 801 C C . VAL A 1 106 ? -25.014 -1.950 37.429 1.00 89.56 106 VAL A C 1
ATOM 803 O O . VAL A 1 106 ? -25.667 -1.649 36.434 1.00 89.56 106 VAL A O 1
ATOM 806 N N . VAL A 1 107 ? -24.410 -3.138 37.538 1.00 89.69 107 VAL A N 1
ATOM 807 C CA . VAL A 1 107 ? -24.426 -4.153 36.466 1.00 89.69 107 VAL A CA 1
ATOM 808 C C . VAL A 1 107 ? -25.854 -4.607 36.142 1.00 89.69 107 VAL A C 1
ATOM 810 O O . VAL A 1 107 ? -26.204 -4.748 34.969 1.00 89.69 107 VAL A O 1
ATOM 813 N N . LYS A 1 108 ? -26.725 -4.753 37.150 1.00 90.06 108 LYS A N 1
ATOM 814 C CA . LYS A 1 108 ? -28.162 -5.011 36.945 1.00 90.06 108 LYS A CA 1
ATOM 815 C C . LYS A 1 108 ? -28.854 -3.886 36.186 1.00 90.06 108 LYS A C 1
ATOM 817 O O . LYS A 1 108 ? -29.624 -4.157 35.261 1.00 90.06 108 LYS A O 1
ATOM 822 N N . ALA A 1 109 ? -28.596 -2.636 36.569 1.00 90.50 109 ALA A N 1
ATOM 823 C CA . ALA A 1 109 ? -29.158 -1.472 35.897 1.00 90.50 109 ALA A CA 1
ATOM 824 C C . ALA A 1 109 ? -28.690 -1.406 34.434 1.00 90.50 109 ALA A C 1
ATOM 826 O O . ALA A 1 109 ? -29.513 -1.188 33.545 1.00 90.50 109 ALA A O 1
ATOM 827 N N . VAL A 1 110 ? -27.402 -1.672 34.175 1.00 90.88 110 VAL A N 1
ATOM 828 C CA . VAL A 1 110 ? -26.815 -1.725 32.824 1.00 90.88 110 VAL A CA 1
ATOM 829 C C . VAL A 1 110 ? -27.482 -2.818 32.010 1.00 90.88 110 VAL A C 1
ATOM 831 O O . VAL A 1 110 ? -28.036 -2.539 30.949 1.00 90.88 110 VAL A O 1
ATOM 834 N N . GLY A 1 111 ? -27.512 -4.042 32.534 1.00 88.50 111 GLY A N 1
ATOM 835 C CA . GLY A 1 111 ? -28.151 -5.169 31.870 1.00 88.50 111 GLY A CA 1
ATOM 836 C C . GLY A 1 111 ? -29.619 -4.898 31.536 1.00 88.50 111 GLY A C 1
ATOM 837 O O . GLY A 1 111 ? -30.057 -5.197 30.428 1.00 88.50 111 GLY A O 1
ATOM 838 N N . THR A 1 112 ? -30.356 -4.236 32.432 1.00 89.88 112 THR A N 1
ATOM 839 C CA . THR A 1 112 ? -31.752 -3.836 32.197 1.00 89.88 112 THR A CA 1
ATOM 840 C C . THR A 1 112 ? -31.874 -2.779 31.097 1.00 89.88 112 THR A C 1
ATOM 842 O O . THR A 1 112 ? -32.722 -2.912 30.217 1.00 89.88 112 THR A O 1
ATOM 845 N N . ALA A 1 113 ? -31.050 -1.727 31.122 1.00 90.25 113 ALA A N 1
ATOM 846 C CA . ALA A 1 113 ? -31.097 -0.643 30.136 1.00 90.25 113 ALA A CA 1
ATOM 847 C C . ALA A 1 113 ? -30.733 -1.129 28.723 1.00 90.25 113 ALA A C 1
ATOM 849 O O . ALA A 1 113 ? -31.412 -0.801 27.746 1.00 90.25 113 ALA A O 1
ATOM 850 N N . VAL A 1 114 ? -29.692 -1.956 28.639 1.00 89.69 114 VAL A N 1
ATOM 851 C CA . VAL A 1 114 ? -29.195 -2.582 27.411 1.00 89.69 114 VAL A CA 1
ATOM 852 C C . VAL A 1 114 ? -30.245 -3.555 26.856 1.00 89.69 114 VAL A C 1
ATOM 854 O O . VAL A 1 114 ? -30.624 -3.430 25.692 1.00 89.69 114 VAL A O 1
ATOM 857 N N . SER A 1 115 ? -30.828 -4.414 27.705 1.00 87.44 115 SER A N 1
ATOM 858 C CA . SER A 1 115 ? -31.884 -5.362 27.301 1.00 87.44 115 SER A CA 1
ATOM 859 C C . SER A 1 115 ? -33.163 -4.668 26.827 1.00 87.44 115 SER A C 1
ATOM 861 O O . SER A 1 115 ? -33.731 -5.062 25.813 1.00 87.44 115 SER A O 1
ATOM 863 N N . LYS A 1 116 ? -33.600 -3.590 27.500 1.00 88.31 116 LYS A N 1
ATOM 864 C CA . LYS A 1 116 ? -34.751 -2.771 27.060 1.00 88.31 116 LYS A CA 1
ATOM 865 C C . LYS A 1 116 ? -34.564 -2.186 25.663 1.00 88.31 116 LYS A C 1
ATOM 867 O O . LYS A 1 116 ? -35.542 -1.910 24.979 1.00 88.31 116 LYS A O 1
ATOM 872 N N . SER A 1 117 ? -33.316 -1.986 25.260 1.00 85.62 117 SER A N 1
ATOM 873 C CA . SER A 1 117 ? -32.956 -1.397 23.974 1.00 85.62 117 SER A CA 1
ATOM 874 C C . SER A 1 117 ? -32.672 -2.445 22.894 1.00 85.62 117 SER A C 1
ATOM 876 O O . SER A 1 117 ? -32.252 -2.071 21.801 1.00 85.62 117 SER A O 1
ATOM 878 N N . GLY A 1 118 ? -32.902 -3.732 23.193 1.00 84.00 118 GLY A N 1
ATOM 879 C CA . GLY A 1 118 ? -32.683 -4.861 22.284 1.00 84.00 118 GLY A CA 1
ATOM 880 C C . GLY A 1 118 ? -31.242 -5.374 22.236 1.00 84.00 118 GLY A C 1
ATOM 881 O O . GLY A 1 118 ? -30.944 -6.285 21.469 1.00 84.00 118 GLY A O 1
ATOM 882 N N . TYR A 1 119 ? -30.348 -4.817 23.052 1.00 86.38 119 TYR A N 1
ATOM 883 C CA . TYR A 1 119 ? -28.950 -5.227 23.129 1.00 86.38 119 TYR A CA 1
ATOM 884 C C . TYR A 1 119 ? -28.740 -6.222 24.269 1.00 86.38 119 TYR A C 1
ATOM 886 O O . TYR A 1 119 ? -29.609 -6.440 25.114 1.00 86.38 119 TYR A O 1
ATOM 894 N N . ARG A 1 120 ? -27.550 -6.815 24.333 1.00 83.50 120 ARG A N 1
ATOM 895 C CA . ARG A 1 120 ? -27.231 -7.856 25.308 1.00 83.50 120 ARG A CA 1
ATOM 896 C C . ARG A 1 120 ? -25.921 -7.549 26.014 1.00 83.50 120 ARG A C 1
ATOM 898 O O . ARG A 1 120 ? -24.930 -7.219 25.373 1.00 83.50 120 ARG A O 1
ATOM 905 N N . LEU A 1 121 ? -25.945 -7.676 27.338 1.00 86.31 121 LEU A N 1
ATOM 906 C CA . LEU A 1 121 ? -24.751 -7.620 28.173 1.00 86.31 121 LEU A CA 1
ATOM 907 C C . LEU A 1 121 ? -24.120 -9.012 28.240 1.00 86.31 121 LEU A C 1
ATOM 909 O O . LEU A 1 121 ? -24.824 -9.997 28.495 1.00 86.31 121 LEU A O 1
ATOM 913 N N . VAL A 1 122 ? -22.809 -9.067 28.026 1.00 85.62 122 VAL A N 1
ATOM 914 C CA . VAL A 1 122 ? -22.010 -10.291 28.031 1.00 85.62 122 VAL A CA 1
ATOM 915 C C . VAL A 1 122 ? -20.837 -10.118 28.992 1.00 85.62 122 VAL A C 1
ATOM 917 O O . VAL A 1 122 ? -20.222 -9.057 29.046 1.00 85.62 122 VAL A O 1
ATOM 920 N N . LEU A 1 123 ? -20.532 -11.159 29.759 1.00 83.75 123 LEU A N 1
ATOM 921 C CA . LEU A 1 123 ? -19.359 -11.245 30.624 1.00 83.75 123 LEU A CA 1
ATOM 922 C C . LEU A 1 123 ? -18.416 -12.305 30.062 1.00 83.75 123 LEU A C 1
ATOM 924 O O . LEU A 1 123 ? -18.850 -13.424 29.816 1.00 83.75 123 LEU A O 1
ATOM 928 N N . THR A 1 124 ? -17.136 -11.984 29.895 1.00 80.75 124 THR A N 1
ATOM 929 C CA . THR A 1 124 ? -16.086 -12.952 29.535 1.00 80.75 124 THR A CA 1
ATOM 930 C C . THR A 1 124 ? -15.205 -13.258 30.736 1.00 80.75 124 THR A C 1
ATOM 932 O O . THR A 1 124 ? -14.856 -12.355 31.482 1.00 80.75 124 THR A O 1
ATOM 935 N N . ARG A 1 125 ? -14.806 -14.522 30.887 1.00 70.94 125 ARG A N 1
ATOM 936 C CA . ARG A 1 125 ? -14.025 -15.115 31.981 1.00 70.94 125 ARG A CA 1
ATOM 937 C C . ARG A 1 125 ? -12.708 -15.699 31.460 1.00 70.94 125 ARG A C 1
ATOM 939 O O . ARG A 1 125 ? -12.501 -16.911 31.451 1.00 70.94 125 ARG A O 1
ATOM 946 N N . LYS A 1 126 ? -11.824 -14.855 30.931 1.00 66.31 126 LYS A N 1
ATOM 947 C CA . LYS A 1 126 ? -10.496 -15.304 30.478 1.00 66.31 126 LYS A CA 1
ATOM 948 C C . LYS A 1 126 ? -9.468 -14.997 31.565 1.00 66.31 126 LYS A C 1
ATOM 950 O O . LYS A 1 126 ? -9.489 -13.882 32.069 1.00 66.31 126 LYS A O 1
ATOM 955 N N . PRO A 1 127 ? -8.484 -15.879 31.836 1.00 55.31 127 PRO A N 1
ATOM 956 C CA . PRO A 1 127 ? -7.460 -15.664 32.871 1.00 55.31 127 PRO A CA 1
ATOM 957 C C . PRO A 1 127 ? -6.702 -14.326 32.793 1.00 55.31 127 PRO A C 1
ATOM 959 O O . PRO A 1 127 ? -6.067 -13.920 33.757 1.00 55.31 127 PRO A O 1
ATOM 962 N N . ARG A 1 128 ? -6.721 -13.664 31.629 1.00 56.53 128 ARG A N 1
ATOM 963 C CA . ARG A 1 128 ? -6.076 -12.368 31.372 1.00 56.53 128 ARG A CA 1
ATOM 964 C C . ARG A 1 128 ? -7.007 -11.297 30.797 1.00 56.53 128 ARG A C 1
ATOM 966 O O . ARG A 1 128 ? -6.537 -10.204 30.516 1.00 56.53 128 ARG A O 1
ATOM 973 N N . ASN A 1 129 ? -8.276 -11.615 30.545 1.00 62.22 129 ASN A N 1
ATOM 974 C CA . ASN A 1 129 ? -9.197 -10.698 29.870 1.00 62.22 129 ASN A CA 1
ATOM 975 C C . ASN A 1 129 ? -10.638 -10.949 30.334 1.00 62.22 129 ASN A C 1
ATOM 977 O O . ASN A 1 129 ? -11.500 -11.375 29.560 1.00 62.22 129 ASN A O 1
ATOM 981 N N . THR A 1 130 ? -10.845 -10.795 31.641 1.00 71.31 130 THR A N 1
ATOM 982 C CA . THR A 1 130 ? -12.178 -10.797 32.241 1.00 71.31 130 THR A CA 1
ATOM 983 C C . THR A 1 130 ? -12.774 -9.409 32.068 1.00 71.31 130 THR A C 1
ATOM 985 O O . THR A 1 130 ? -12.173 -8.429 32.499 1.00 71.31 130 THR A O 1
ATOM 988 N N . GLY A 1 131 ? -13.928 -9.319 31.415 1.00 78.38 131 GLY A N 1
ATOM 989 C CA . GLY A 1 131 ? -14.528 -8.033 31.074 1.00 78.38 131 GLY A CA 1
ATOM 990 C C . GLY A 1 131 ? -16.003 -8.156 30.730 1.00 78.38 131 GLY A C 1
ATOM 991 O O . GLY A 1 131 ? -16.456 -9.188 30.225 1.00 78.38 131 GLY A O 1
ATOM 992 N N . LEU A 1 132 ? -16.749 -7.097 31.036 1.00 86.81 132 LEU A N 1
ATOM 993 C CA . LEU A 1 132 ? -18.122 -6.911 30.586 1.00 86.81 132 LEU A CA 1
ATOM 994 C C . LEU A 1 132 ? -18.084 -6.223 29.227 1.00 86.81 132 LEU A C 1
ATOM 996 O O . LEU A 1 132 ? -17.304 -5.297 29.048 1.00 86.81 132 LEU A O 1
ATOM 1000 N N . PHE A 1 133 ? -18.936 -6.622 28.293 1.00 87.81 133 PHE A N 1
ATOM 1001 C CA . PHE A 1 133 ? -19.088 -5.909 27.031 1.00 87.81 133 PHE A CA 1
ATOM 1002 C C . PHE A 1 133 ? -20.529 -5.941 26.526 1.00 87.81 133 PHE A C 1
ATOM 1004 O O . PHE A 1 133 ? -21.347 -6.776 26.926 1.00 87.81 133 PHE A O 1
ATOM 1011 N N . VAL A 1 134 ? -20.839 -5.005 25.634 1.00 86.50 134 VAL A N 1
ATOM 1012 C CA . VAL A 1 134 ? -22.124 -4.891 24.943 1.00 86.50 134 VAL A CA 1
ATOM 1013 C C . VAL A 1 134 ? -21.865 -4.747 23.454 1.00 86.50 134 VAL A C 1
ATOM 1015 O O . VAL A 1 134 ? -21.036 -3.941 23.044 1.00 86.50 134 VAL A O 1
ATOM 1018 N N . THR A 1 135 ? -22.608 -5.490 22.638 1.00 85.88 135 THR A N 1
ATOM 1019 C CA . THR A 1 135 ? -22.574 -5.331 21.180 1.00 85.88 135 THR A CA 1
ATOM 1020 C C . THR A 1 135 ? -23.732 -4.444 20.722 1.00 85.88 135 THR A C 1
ATOM 1022 O O . THR A 1 135 ? -24.894 -4.767 20.981 1.00 85.88 135 THR A O 1
ATOM 1025 N N . VAL A 1 136 ? -23.421 -3.341 20.038 1.00 84.31 136 VAL A N 1
ATOM 1026 C CA . VAL A 1 136 ? -24.385 -2.375 19.484 1.00 84.31 136 VAL A CA 1
ATOM 1027 C C . VAL A 1 136 ? -24.110 -2.210 17.991 1.00 84.31 136 VAL A C 1
ATOM 1029 O O . VAL A 1 136 ? -23.005 -1.855 17.602 1.00 84.31 136 VAL A O 1
ATOM 1032 N N . ASP A 1 137 ? -25.103 -2.527 17.158 1.00 80.88 137 ASP A N 1
ATOM 1033 C CA . ASP A 1 137 ? -25.066 -2.470 15.683 1.00 80.88 137 ASP A CA 1
ATOM 1034 C C . ASP A 1 137 ? -23.785 -3.051 15.036 1.00 80.88 137 ASP A C 1
ATOM 1036 O O . ASP A 1 137 ? -23.273 -2.543 14.039 1.00 80.88 137 ASP A O 1
ATOM 1040 N N . GLY A 1 138 ? -23.269 -4.143 15.613 1.00 75.56 138 GLY A N 1
ATOM 1041 C CA . GLY A 1 138 ? -22.074 -4.850 15.136 1.00 75.56 138 GLY A CA 1
ATOM 1042 C C . GLY A 1 138 ? -20.747 -4.389 15.750 1.00 75.56 138 GLY A C 1
ATOM 1043 O O . GLY A 1 138 ? -19.727 -5.013 15.479 1.00 75.56 138 GLY A O 1
ATOM 1044 N N . HIS A 1 139 ? -20.755 -3.364 16.607 1.00 79.25 139 HIS A N 1
ATOM 1045 C CA . HIS A 1 139 ? -19.581 -2.883 17.344 1.00 79.25 139 HIS A CA 1
ATOM 1046 C C . HIS A 1 139 ? -19.590 -3.396 18.781 1.00 79.25 139 HIS A C 1
ATOM 1048 O O . HIS A 1 139 ? -20.635 -3.388 19.436 1.00 79.25 139 HIS A O 1
ATOM 1054 N N . GLN A 1 140 ? -18.441 -3.855 19.276 1.00 85.06 140 GLN A N 1
ATOM 1055 C CA . GLN A 1 140 ? -18.295 -4.335 20.648 1.00 85.06 140 GLN A CA 1
ATOM 1056 C C . GLN A 1 140 ? -17.728 -3.224 21.533 1.00 85.06 140 GLN A C 1
ATOM 1058 O O . GLN A 1 140 ? -16.646 -2.712 21.279 1.00 85.06 140 GLN A O 1
ATOM 1063 N N . TYR A 1 141 ? -18.439 -2.899 22.609 1.00 85.75 141 TYR A N 1
ATOM 1064 C CA . TYR A 1 141 ? -18.001 -1.929 23.604 1.00 85.75 141 TYR A CA 1
ATOM 1065 C C . TYR A 1 141 ? -17.746 -2.618 24.931 1.00 85.75 141 TYR A C 1
ATOM 1067 O O . TYR A 1 141 ? -18.677 -3.139 25.551 1.00 85.75 141 TYR A O 1
ATOM 1075 N N . ASP A 1 142 ? -16.496 -2.589 25.378 1.00 87.31 142 ASP A N 1
ATOM 1076 C CA . ASP A 1 142 ? -16.141 -3.044 26.714 1.00 87.31 142 ASP A CA 1
ATOM 1077 C C . ASP A 1 142 ? -16.693 -2.066 27.764 1.00 87.31 142 ASP A C 1
ATOM 1079 O O . ASP A 1 142 ? -16.818 -0.863 27.537 1.00 87.31 142 ASP A O 1
ATOM 1083 N N . LEU A 1 143 ? -17.060 -2.592 28.924 1.00 88.75 143 LEU A N 1
ATOM 1084 C CA . LEU A 1 143 ? -17.586 -1.856 30.061 1.00 88.75 143 LEU A CA 1
ATOM 1085 C C . LEU A 1 143 ? -16.735 -2.172 31.284 1.00 88.75 143 LEU A C 1
ATOM 1087 O O . LEU A 1 143 ? -16.560 -3.332 31.661 1.00 88.75 143 LEU A O 1
ATOM 1091 N N . THR A 1 144 ? -16.256 -1.129 31.950 1.00 87.94 144 THR A N 1
ATOM 1092 C CA . THR A 1 144 ? -15.469 -1.259 33.177 1.00 87.94 144 THR A CA 1
ATOM 1093 C C . THR A 1 144 ? -16.222 -0.637 34.336 1.00 87.94 144 THR A C 1
ATOM 1095 O O . THR A 1 144 ? -16.570 0.540 34.281 1.00 87.94 144 THR A O 1
ATOM 1098 N N . VAL A 1 145 ? -16.457 -1.414 35.394 1.00 87.38 145 VAL A N 1
ATOM 1099 C CA . VAL A 1 145 ? -16.952 -0.895 36.673 1.00 87.38 145 VAL A CA 1
ATOM 1100 C C . VAL A 1 145 ? -15.785 -0.894 37.652 1.00 87.38 145 VAL A C 1
ATOM 1102 O O . VAL A 1 145 ? -15.222 -1.946 37.950 1.00 87.38 145 VAL A O 1
ATOM 1105 N N . THR A 1 146 ? -15.403 0.289 38.119 1.00 87.44 146 THR A N 1
ATOM 1106 C CA . THR A 1 146 ? -14.256 0.497 39.009 1.00 87.44 146 THR A CA 1
ATOM 1107 C C . THR A 1 146 ? -14.654 1.401 40.169 1.00 87.44 146 THR A C 1
ATOM 1109 O O . THR A 1 146 ? -15.619 2.160 40.069 1.00 87.44 146 THR A O 1
ATOM 1112 N N . GLU A 1 147 ? -13.920 1.351 41.274 1.00 87.31 147 GLU A N 1
ATOM 1113 C CA . GLU A 1 147 ? -14.017 2.377 42.315 1.00 87.31 147 GLU A CA 1
ATOM 1114 C C . GLU A 1 147 ? -12.929 3.439 42.140 1.00 87.31 147 GLU A C 1
ATOM 1116 O O . GLU A 1 147 ? -11.773 3.118 41.866 1.00 87.31 147 GLU A O 1
ATOM 1121 N N . ASP A 1 148 ? -13.298 4.709 42.315 1.00 84.00 148 ASP A N 1
ATOM 1122 C CA . ASP A 1 148 ? -12.347 5.813 42.291 1.00 84.00 148 ASP A CA 1
ATOM 1123 C C . ASP A 1 148 ? -11.400 5.727 43.492 1.00 84.00 148 ASP A C 1
ATOM 1125 O O . ASP A 1 148 ? -11.820 5.620 44.651 1.00 84.00 148 ASP A O 1
ATOM 1129 N N . GLN A 1 149 ? -10.108 5.834 43.199 1.00 82.19 149 GLN A N 1
ATOM 1130 C CA . GLN A 1 149 ? -9.056 5.963 44.193 1.00 82.19 149 GLN A CA 1
ATOM 1131 C C . GLN A 1 149 ? -8.575 7.407 44.265 1.00 82.19 149 GLN A C 1
ATOM 1133 O O . GLN A 1 149 ? -8.312 8.045 43.245 1.00 82.19 149 GLN A O 1
ATOM 1138 N N . GLU A 1 150 ? -8.413 7.904 45.482 1.00 82.69 150 GLU A N 1
ATOM 1139 C CA . GLU A 1 150 ? -7.800 9.195 45.750 1.00 82.69 150 GLU A CA 1
ATOM 1140 C C . GLU A 1 150 ? -6.358 8.992 46.209 1.00 82.69 150 GLU A C 1
ATOM 1142 O O . GLU A 1 150 ? -6.049 8.068 46.966 1.00 82.69 150 GLU A O 1
ATOM 1147 N N . ARG A 1 151 ? -5.461 9.853 45.723 1.00 80.12 151 ARG A N 1
ATOM 1148 C CA . ARG A 1 151 ? -4.068 9.884 46.173 1.00 80.12 151 ARG A CA 1
ATOM 1149 C C . ARG A 1 151 ? -4.022 10.532 47.546 1.00 80.12 151 ARG A C 1
ATOM 1151 O O . ARG A 1 151 ? -4.483 11.660 47.701 1.00 80.12 151 ARG A O 1
ATOM 1158 N N . VAL A 1 152 ? -3.449 9.837 48.518 1.00 75.88 152 VAL A N 1
ATOM 1159 C CA . VAL A 1 152 ? -3.362 10.299 49.902 1.00 75.88 152 VAL A CA 1
ATOM 1160 C C . VAL A 1 152 ? -1.904 10.306 50.351 1.00 75.88 152 VAL A C 1
ATOM 1162 O O . VAL A 1 152 ? -1.135 9.410 50.017 1.00 75.88 152 VAL A O 1
ATOM 1165 N N . GLY A 1 153 ? -1.539 11.332 51.120 1.00 71.00 153 GLY A N 1
ATOM 1166 C CA . GLY A 1 153 ? -0.210 11.475 51.711 1.00 71.00 153 GLY A CA 1
ATOM 1167 C C . GLY A 1 153 ? 0.841 12.096 50.789 1.00 71.00 153 GLY A C 1
ATOM 1168 O O . GLY A 1 153 ? 0.589 12.427 49.627 1.00 71.00 153 GLY A O 1
ATOM 1169 N N . GLU A 1 154 ? 2.036 12.283 51.347 1.00 71.06 154 GLU A N 1
ATOM 1170 C CA . GLU A 1 154 ? 3.215 12.677 50.581 1.00 71.06 154 GLU A CA 1
ATOM 1171 C C . GLU A 1 154 ? 3.719 11.489 49.745 1.00 71.06 154 GLU A C 1
ATOM 1173 O O . GLU A 1 154 ? 3.604 10.339 50.180 1.00 71.06 154 GLU A O 1
ATOM 1178 N N . PRO A 1 155 ? 4.263 11.732 48.538 1.00 72.12 155 PRO A N 1
ATOM 1179 C CA . PRO A 1 155 ? 4.827 10.666 47.723 1.00 72.12 155 PRO A CA 1
ATOM 1180 C C . PRO A 1 155 ? 5.889 9.909 48.521 1.00 72.12 155 PRO A C 1
ATOM 1182 O O . PRO A 1 155 ? 6.803 10.518 49.080 1.00 72.12 155 PRO A O 1
ATOM 1185 N N . THR A 1 156 ? 5.799 8.579 48.534 1.00 66.44 156 THR A N 1
ATOM 1186 C CA . THR A 1 156 ? 6.851 7.747 49.118 1.00 66.44 156 THR A CA 1
ATOM 1187 C C . THR A 1 156 ? 8.134 8.035 48.338 1.00 66.44 156 THR A C 1
ATOM 1189 O O . THR A 1 156 ? 8.122 7.917 47.105 1.00 66.44 156 THR A O 1
ATOM 1192 N N . PRO A 1 157 ? 9.240 8.446 48.991 1.00 59.50 157 PRO A N 1
ATOM 1193 C CA . PRO A 1 157 ? 10.486 8.706 48.291 1.00 59.50 157 PRO A CA 1
ATOM 1194 C C . PRO A 1 157 ? 10.923 7.420 47.592 1.00 59.50 157 PRO A C 1
ATOM 1196 O O . PRO A 1 157 ? 11.367 6.473 48.240 1.00 59.50 157 PRO A O 1
ATOM 1199 N N . SER A 1 158 ? 10.791 7.367 46.265 1.00 57.22 158 SER A N 1
ATOM 1200 C CA . SER A 1 158 ? 11.310 6.257 45.469 1.00 57.22 158 SER A CA 1
ATOM 1201 C C . SER A 1 158 ? 12.790 6.116 45.818 1.00 57.22 158 SER A C 1
ATOM 1203 O O . SER A 1 158 ? 13.525 7.092 45.641 1.00 57.22 158 SER A O 1
ATOM 1205 N N . GLY A 1 159 ? 13.207 4.968 46.366 1.00 53.16 159 GLY A N 1
ATOM 1206 C CA . GLY A 1 159 ? 14.541 4.749 46.934 1.00 53.16 159 GLY A CA 1
ATOM 1207 C C . GLY A 1 159 ? 15.651 5.275 46.025 1.00 53.16 159 GLY A C 1
ATOM 1208 O O . GLY A 1 159 ? 16.077 4.617 45.078 1.00 53.16 159 GLY A O 1
ATOM 1209 N N . PHE A 1 160 ? 16.106 6.497 46.296 1.00 48.94 160 PHE A N 1
ATOM 1210 C CA . PHE A 1 160 ? 16.956 7.254 45.389 1.00 48.94 160 PHE A CA 1
ATOM 1211 C C . PHE A 1 160 ? 18.408 6.819 45.598 1.00 48.94 160 PHE A C 1
ATOM 1213 O O . PHE A 1 160 ? 19.199 7.511 46.234 1.00 48.94 160 PHE A O 1
ATOM 1220 N N . ARG A 1 161 ? 18.804 5.656 45.072 1.00 51.19 161 ARG A N 1
ATOM 1221 C CA . ARG A 1 161 ? 20.232 5.406 44.839 1.00 51.19 161 ARG A CA 1
ATOM 1222 C C . ARG A 1 161 ? 20.601 6.068 43.520 1.00 51.19 161 ARG A C 1
ATOM 1224 O O . ARG A 1 161 ? 20.035 5.736 42.483 1.00 51.19 161 ARG A O 1
ATOM 1231 N N . ARG A 1 162 ? 21.541 7.021 43.575 1.00 47.59 162 ARG A N 1
ATOM 1232 C CA . ARG A 1 162 ? 22.160 7.701 42.422 1.00 47.59 162 ARG A CA 1
ATOM 1233 C C . ARG A 1 162 ? 22.855 6.679 41.507 1.00 47.59 162 ARG A C 1
ATOM 1235 O O . ARG A 1 162 ? 24.075 6.578 41.500 1.00 47.59 162 ARG A O 1
ATOM 1242 N N . SER A 1 163 ? 22.094 5.902 40.748 1.00 51.81 163 SER A N 1
ATOM 1243 C CA . SER A 1 163 ? 22.601 5.195 39.577 1.00 51.81 163 SER A CA 1
ATOM 1244 C C . SER A 1 163 ? 22.519 6.184 38.413 1.00 51.81 163 SER A C 1
ATOM 1246 O O . SER A 1 163 ? 21.479 6.808 38.207 1.00 51.81 163 SER A O 1
ATOM 1248 N N . GLY A 1 164 ? 23.634 6.398 37.711 1.00 56.53 164 GLY A N 1
ATOM 1249 C CA . GLY A 1 164 ? 23.841 7.469 36.725 1.00 56.53 164 GLY A CA 1
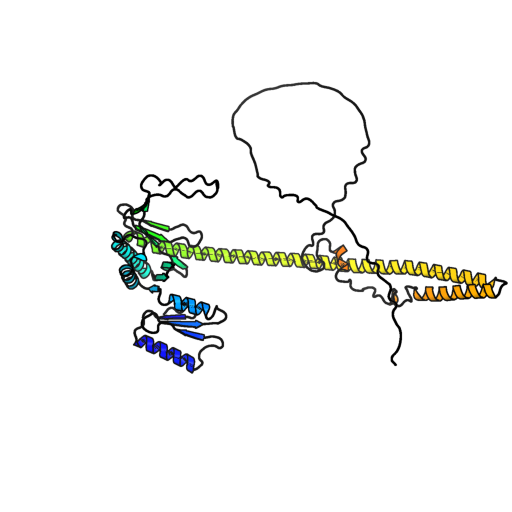ATOM 1250 C C . GLY A 1 164 ? 22.984 7.414 35.454 1.00 56.53 164 GLY A C 1
ATOM 1251 O O . GLY A 1 164 ? 23.313 8.090 34.481 1.00 56.53 164 GLY A O 1
ATOM 1252 N N . ASP A 1 165 ? 21.900 6.642 35.436 1.00 59.00 165 ASP A N 1
ATOM 1253 C CA . ASP A 1 165 ? 21.024 6.505 34.281 1.00 59.00 165 ASP A CA 1
ATOM 1254 C C . ASP A 1 165 ? 19.876 7.527 34.331 1.00 59.00 165 ASP A C 1
ATOM 1256 O O . ASP A 1 165 ? 18.837 7.342 34.968 1.00 59.00 165 ASP A O 1
ATOM 1260 N N . ARG A 1 166 ? 20.092 8.660 33.656 1.00 56.19 166 ARG A N 1
ATOM 1261 C CA . ARG A 1 166 ? 19.177 9.814 33.621 1.00 56.19 166 ARG A CA 1
ATOM 1262 C C . ARG A 1 166 ? 17.822 9.491 32.961 1.00 56.19 166 ARG A C 1
ATOM 1264 O O . ARG A 1 166 ? 16.894 10.285 33.104 1.00 56.19 166 ARG A O 1
ATOM 1271 N N . TYR A 1 167 ? 17.710 8.353 32.267 1.00 60.28 167 TYR A N 1
ATOM 1272 C CA . TYR A 1 167 ? 16.530 7.939 31.499 1.00 60.28 167 TYR A CA 1
ATOM 1273 C C . TYR A 1 167 ? 15.584 6.982 32.248 1.00 60.28 167 TYR A C 1
ATOM 1275 O O . TYR A 1 167 ? 14.507 6.685 31.740 1.00 60.28 167 TYR A O 1
ATOM 1283 N N . ARG A 1 168 ? 15.924 6.544 33.471 1.00 59.88 168 ARG A N 1
ATOM 1284 C CA . ARG A 1 168 ? 15.062 5.709 34.334 1.00 59.88 168 ARG A CA 1
ATOM 1285 C C . ARG A 1 168 ? 14.591 6.467 35.578 1.00 59.88 168 ARG A C 1
ATOM 1287 O O . ARG A 1 168 ? 14.881 6.084 36.708 1.00 59.88 168 ARG A O 1
ATOM 1294 N N . ARG A 1 169 ? 13.862 7.572 35.392 1.00 59.31 169 ARG A N 1
ATOM 1295 C CA . ARG A 1 169 ? 13.101 8.172 36.501 1.00 59.31 169 ARG A CA 1
ATOM 1296 C C . ARG A 1 169 ? 11.839 7.345 36.721 1.00 59.31 169 ARG A C 1
ATOM 1298 O O . ARG A 1 169 ? 10.926 7.399 35.903 1.00 59.31 169 ARG A O 1
ATOM 1305 N N . HIS A 1 170 ? 11.801 6.583 37.808 1.00 60.66 170 HIS A N 1
ATOM 1306 C CA . HIS A 1 170 ? 10.567 5.956 38.266 1.00 60.66 170 HIS A CA 1
ATOM 1307 C C . HIS A 1 170 ? 9.618 7.054 38.777 1.00 60.66 170 HIS A C 1
ATOM 1309 O O . HIS A 1 170 ? 10.076 7.946 39.498 1.00 60.66 170 HIS A O 1
ATOM 1315 N N . PRO A 1 171 ? 8.334 7.055 38.376 1.00 65.69 171 PRO A N 1
ATOM 1316 C CA . PRO A 1 171 ? 7.350 7.967 38.945 1.00 65.69 171 PRO A CA 1
ATOM 1317 C C . PRO A 1 171 ? 7.283 7.808 40.473 1.00 65.69 171 PRO A C 1
ATOM 1319 O O . PRO A 1 171 ? 7.446 6.688 40.958 1.00 65.69 171 PRO A O 1
ATOM 1322 N N . PRO A 1 172 ? 7.053 8.892 41.235 1.00 67.94 172 PRO A N 1
ATOM 1323 C CA . PRO A 1 172 ? 6.843 8.787 42.674 1.00 67.94 172 PRO A CA 1
ATOM 1324 C C . PRO A 1 172 ? 5.627 7.903 42.976 1.00 67.94 172 PRO A C 1
ATOM 1326 O O . PRO A 1 172 ? 4.590 8.015 42.317 1.00 67.94 172 PRO A O 1
ATOM 1329 N N . GLU A 1 173 ? 5.766 7.031 43.971 1.00 73.75 173 GLU A N 1
ATOM 1330 C CA . GLU A 1 173 ? 4.695 6.145 44.424 1.00 73.75 173 GLU A CA 1
ATOM 1331 C C . GLU A 1 173 ? 3.818 6.880 45.447 1.00 73.75 173 GLU A C 1
ATOM 1333 O O . GLU A 1 173 ? 4.323 7.527 46.364 1.00 73.75 173 GLU A O 1
ATOM 1338 N N . TYR A 1 174 ? 2.499 6.796 45.279 1.00 77.00 174 TYR A N 1
ATOM 1339 C CA . TYR A 1 174 ? 1.513 7.397 46.181 1.00 77.00 174 TYR A CA 1
ATOM 1340 C C . TYR A 1 174 ? 0.710 6.300 46.877 1.00 77.00 174 TYR A C 1
ATOM 1342 O O . TYR A 1 174 ? 0.372 5.289 46.251 1.00 77.00 174 TYR A O 1
ATOM 1350 N N . GLU A 1 175 ? 0.338 6.526 48.137 1.00 77.25 175 GLU A N 1
ATOM 1351 C CA . GLU A 1 175 ? -0.708 5.732 48.779 1.00 77.25 175 GLU A CA 1
ATOM 1352 C C . GLU A 1 175 ? -2.047 6.093 48.121 1.00 77.25 175 GLU A C 1
ATOM 1354 O O . GLU A 1 175 ? -2.373 7.265 47.925 1.00 77.25 175 GLU A O 1
ATOM 1359 N N . HIS A 1 176 ? -2.811 5.080 47.722 1.00 79.44 176 HIS A N 1
ATOM 1360 C CA . HIS A 1 176 ? -4.123 5.258 47.109 1.00 79.44 176 HIS A CA 1
ATOM 1361 C C . HIS A 1 176 ? -5.183 4.745 48.075 1.00 79.44 176 HIS A C 1
ATOM 1363 O O . HIS A 1 176 ? -5.098 3.609 48.547 1.00 79.44 176 HIS A O 1
ATOM 1369 N N . ARG A 1 177 ? -6.190 5.572 48.364 1.00 81.56 177 ARG A N 1
ATOM 1370 C CA . ARG A 1 177 ? -7.336 5.187 49.190 1.00 81.56 177 ARG A CA 1
ATOM 1371 C C . ARG A 1 177 ? -8.605 5.130 48.360 1.00 81.56 177 ARG A C 1
ATOM 1373 O O . ARG A 1 177 ? -8.888 6.014 47.558 1.00 81.56 177 ARG A O 1
ATOM 1380 N N . TRP A 1 178 ? -9.370 4.074 48.583 1.00 80.75 178 TRP A N 1
ATOM 1381 C CA . TRP A 1 178 ? -10.684 3.853 47.993 1.00 80.75 178 TRP A CA 1
ATOM 1382 C C . TRP A 1 178 ? -11.685 4.895 48.521 1.00 80.75 178 TRP A C 1
ATOM 1384 O O . TRP A 1 178 ? -11.797 5.089 49.732 1.00 80.75 178 TRP A O 1
ATOM 1394 N N . THR A 1 179 ? -12.370 5.608 47.624 1.00 80.00 179 THR A N 1
ATOM 1395 C CA . THR A 1 179 ? -13.208 6.778 47.971 1.00 80.00 179 THR A CA 1
ATOM 1396 C C . THR A 1 179 ? -14.681 6.453 48.248 1.00 80.00 179 THR A C 1
ATOM 1398 O O . THR A 1 179 ? -15.450 7.329 48.646 1.00 80.00 179 THR A O 1
ATOM 1401 N N . GLY A 1 180 ? -15.113 5.221 47.992 1.00 80.38 180 GLY A N 1
ATOM 1402 C CA . GLY A 1 180 ? -16.504 4.765 48.016 1.00 80.38 180 GLY A CA 1
ATOM 1403 C C . GLY A 1 180 ? -17.329 5.175 46.790 1.00 80.38 180 GLY A C 1
ATOM 1404 O O . GLY A 1 180 ? -18.550 4.983 46.779 1.00 80.38 180 GLY A O 1
ATOM 1405 N N . ARG A 1 181 ? -16.706 5.771 45.763 1.00 84.25 181 ARG A N 1
ATOM 1406 C CA . ARG A 1 181 ? -17.382 6.271 44.555 1.00 84.25 181 ARG A CA 1
ATOM 1407 C C . ARG A 1 181 ? -17.187 5.313 43.393 1.00 84.25 181 ARG A C 1
ATOM 1409 O O . ARG A 1 181 ? -16.061 5.081 42.967 1.00 84.25 181 ARG A O 1
ATOM 1416 N N . LEU A 1 182 ? -18.284 4.795 42.847 1.00 87.38 182 LEU A N 1
ATOM 1417 C CA . LEU A 1 182 ? -18.215 3.930 41.672 1.00 87.38 182 LEU A CA 1
ATOM 1418 C C . LEU A 1 182 ? -18.116 4.750 40.384 1.00 87.38 182 LEU A C 1
ATOM 1420 O O . LEU A 1 182 ? -18.738 5.810 40.257 1.00 87.38 182 LEU A O 1
ATOM 1424 N N . ARG A 1 183 ? -17.387 4.200 39.413 1.00 88.19 183 ARG A N 1
ATOM 1425 C CA . ARG A 1 183 ? -17.261 4.678 38.039 1.00 88.19 183 ARG A CA 1
ATOM 1426 C C . ARG A 1 183 ? -17.623 3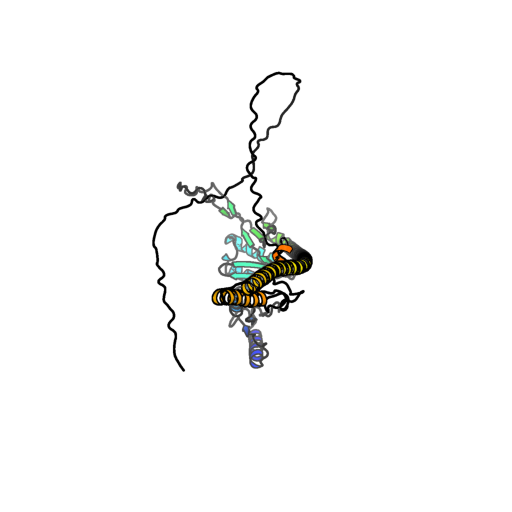.561 37.062 1.00 88.19 183 ARG A C 1
ATOM 1428 O O . ARG A 1 183 ? -17.206 2.418 37.229 1.00 88.19 183 ARG A O 1
ATOM 1435 N N . LEU A 1 184 ? -18.404 3.903 36.044 1.00 88.75 184 LEU A N 1
ATOM 1436 C CA . LEU A 1 184 ? -18.629 3.104 34.845 1.00 88.75 184 LEU A CA 1
ATOM 1437 C C . LEU A 1 184 ? -17.889 3.786 33.698 1.00 88.75 184 LEU A C 1
ATOM 1439 O O . LEU A 1 184 ? -18.130 4.963 33.443 1.00 88.75 184 LEU A O 1
ATOM 1443 N N . GLY A 1 185 ? -17.020 3.057 33.013 1.00 87.81 185 GLY A N 1
ATOM 1444 C CA . GLY A 1 185 ? -16.273 3.549 31.861 1.00 87.81 185 GLY A CA 1
ATOM 1445 C C . GLY A 1 185 ? -16.532 2.707 30.621 1.00 87.81 185 GLY A C 1
ATOM 1446 O O . GLY A 1 185 ? -16.703 1.490 30.718 1.00 87.81 185 GLY A O 1
ATOM 1447 N N . VAL A 1 186 ? -16.540 3.365 29.464 1.00 88.06 186 VAL A N 1
ATOM 1448 C CA . VAL A 1 186 ? -16.423 2.729 28.147 1.00 88.06 186 VAL A CA 1
ATOM 1449 C C . VAL A 1 186 ? -15.049 3.128 27.599 1.00 88.06 186 VAL A C 1
ATOM 1451 O O . VAL A 1 186 ? -14.886 4.277 27.159 1.00 88.06 186 VAL A O 1
ATOM 1454 N N . PRO A 1 187 ? -14.038 2.239 27.663 1.00 80.31 187 PRO A N 1
ATOM 1455 C CA . PRO A 1 187 ? -12.711 2.546 27.168 1.00 80.31 187 PRO A CA 1
ATOM 1456 C C . PRO A 1 187 ? -12.748 2.831 25.660 1.00 80.31 187 PRO A C 1
ATOM 1458 O O . PRO A 1 187 ? -13.597 2.303 24.937 1.00 80.31 187 PRO A O 1
ATOM 1461 N N . PRO A 1 188 ? -11.852 3.696 25.169 1.00 75.69 188 PRO A N 1
ATOM 1462 C CA . PRO A 1 188 ? -11.775 4.008 23.759 1.00 75.69 188 PRO A CA 1
ATOM 1463 C C . PRO A 1 188 ? -11.177 2.836 22.991 1.00 75.69 188 PRO A C 1
ATOM 1465 O O . PRO A 1 188 ? -10.170 2.260 23.392 1.00 75.69 188 PRO A O 1
ATOM 1468 N N . GLU A 1 189 ? -11.778 2.516 21.851 1.00 62.62 189 GLU A N 1
ATOM 1469 C CA . GLU A 1 189 ? -11.342 1.393 21.019 1.00 62.62 189 GLU A CA 1
ATOM 1470 C C . GLU A 1 189 ? -10.049 1.714 20.245 1.00 62.62 189 GLU A C 1
ATOM 1472 O O . GLU A 1 189 ? -9.291 0.821 19.873 1.00 62.62 189 GLU A O 1
ATOM 1477 N N . THR A 1 190 ? -9.748 2.997 20.004 1.00 60.09 190 THR A N 1
ATOM 1478 C CA . THR A 1 190 ? -8.467 3.415 19.399 1.00 60.09 190 THR A CA 1
ATOM 1479 C C . THR A 1 190 ? -8.127 4.879 19.689 1.00 60.09 190 THR A C 1
ATOM 1481 O O . THR A 1 190 ? -7.093 5.165 20.284 1.00 60.09 190 THR A O 1
ATOM 1484 N N . TYR A 1 191 ? -9.012 5.804 19.297 1.00 54.53 191 TYR A N 1
ATOM 1485 C CA . TYR A 1 191 ? -8.814 7.262 19.417 1.00 54.53 191 TYR A CA 1
ATOM 1486 C C . TYR A 1 191 ? -10.073 8.013 19.873 1.00 54.53 191 TYR A C 1
ATOM 1488 O O . TYR A 1 191 ? -10.101 9.240 19.855 1.00 54.53 191 TYR A O 1
ATOM 1496 N N . ALA A 1 192 ? -11.127 7.285 20.246 1.00 63.22 192 ALA A N 1
ATOM 1497 C CA . ALA A 1 192 ? -12.341 7.892 20.773 1.00 63.22 192 ALA A CA 1
ATOM 1498 C C . ALA A 1 192 ? -12.075 8.532 22.146 1.00 63.22 192 ALA A C 1
ATOM 1500 O O . ALA A 1 192 ? -11.142 8.155 22.856 1.00 63.22 192 ALA A O 1
ATOM 1501 N N . GLU A 1 193 ? -12.910 9.487 22.540 1.00 70.06 193 GLU A N 1
ATOM 1502 C CA . GLU A 1 193 ? -12.868 10.018 23.900 1.00 70.06 193 GLU A CA 1
ATOM 1503 C C . GLU A 1 193 ? -13.328 8.947 24.903 1.00 70.06 193 GLU A C 1
ATOM 1505 O O . GLU A 1 193 ? -14.219 8.136 24.627 1.00 70.06 193 GLU A O 1
ATOM 1510 N N . TYR A 1 194 ? -12.706 8.916 26.082 1.00 77.94 194 TYR A N 1
ATOM 1511 C CA . TYR A 1 194 ? -13.131 8.044 27.177 1.00 77.94 194 TYR A CA 1
ATOM 1512 C C . TYR A 1 194 ? -14.475 8.563 27.706 1.00 77.94 194 TYR A C 1
ATOM 1514 O O . TYR A 1 194 ? -14.533 9.683 28.206 1.00 77.94 194 TYR A O 1
ATOM 1522 N N . ALA A 1 195 ? -15.554 7.781 27.586 1.00 81.75 195 ALA A N 1
ATOM 1523 C CA . ALA A 1 195 ? -16.815 8.129 28.243 1.00 81.75 195 ALA A CA 1
ATOM 1524 C C . ALA A 1 195 ? -16.845 7.476 29.615 1.00 81.75 195 ALA A C 1
ATOM 1526 O O . ALA A 1 195 ? -16.740 6.249 29.725 1.00 81.75 195 ALA A O 1
ATOM 1527 N N . ASP A 1 196 ? -17.022 8.295 30.646 1.00 85.88 196 ASP A N 1
ATOM 1528 C CA . ASP A 1 196 ? -17.198 7.818 32.002 1.00 85.88 196 ASP A CA 1
ATOM 1529 C C . ASP A 1 196 ? -18.357 8.479 32.740 1.00 85.88 196 ASP A C 1
ATOM 1531 O O . ASP A 1 196 ? -18.724 9.640 32.553 1.00 85.88 196 ASP A O 1
ATOM 1535 N N . TRP A 1 197 ? -18.954 7.683 33.615 1.00 88.31 197 TRP A N 1
ATOM 1536 C CA . TRP A 1 197 ? -19.986 8.099 34.545 1.00 88.31 197 TRP A CA 1
ATOM 1537 C C . TRP A 1 197 ? -19.503 7.735 35.937 1.00 88.31 197 TRP A C 1
ATOM 1539 O O . TRP A 1 197 ? -19.118 6.596 36.177 1.00 88.31 197 TRP A O 1
ATOM 1549 N N . SER A 1 198 ? -19.530 8.680 36.869 1.00 87.31 198 SER A N 1
ATOM 1550 C CA . SER A 1 198 ? -19.092 8.456 38.248 1.00 87.31 198 SER A CA 1
ATOM 1551 C C . SER A 1 198 ? -20.107 8.978 39.258 1.00 87.31 198 SER A C 1
ATOM 1553 O O . SER A 1 198 ? -20.947 9.831 38.942 1.00 87.31 198 SER A O 1
ATOM 1555 N N . ASP A 1 199 ? -20.041 8.463 40.485 1.00 86.00 199 ASP A N 1
ATOM 1556 C CA . ASP A 1 199 ? -20.827 8.965 41.613 1.00 86.00 199 ASP A CA 1
ATOM 1557 C C . ASP A 1 199 ? -20.494 10.446 41.901 1.00 86.00 199 ASP A C 1
ATOM 1559 O O . ASP A 1 199 ? -19.399 10.804 42.354 1.00 86.00 199 ASP A O 1
ATOM 1563 N N . LYS A 1 200 ? -21.475 11.332 41.683 1.00 81.44 200 LYS A N 1
ATOM 1564 C CA . LYS A 1 200 ? -21.335 12.787 41.865 1.00 81.44 200 LYS A CA 1
ATOM 1565 C C . LYS A 1 200 ? -22.372 13.315 42.855 1.00 81.44 200 LYS A C 1
ATOM 1567 O O . LYS A 1 200 ? -23.506 13.639 42.492 1.00 81.44 200 LYS A O 1
ATOM 1572 N N . GLY A 1 201 ? -21.972 13.439 44.122 1.00 77.31 201 GLY A N 1
ATOM 1573 C CA . GLY A 1 201 ? -22.807 14.002 45.188 1.00 77.31 201 GLY A CA 1
ATOM 1574 C C . GLY A 1 201 ? -24.103 13.206 45.369 1.00 77.31 201 GLY A C 1
ATOM 1575 O O . GLY A 1 201 ? -24.067 12.038 45.735 1.00 77.31 201 GLY A O 1
ATOM 1576 N N . ARG A 1 202 ? -25.258 13.826 45.082 1.00 73.38 202 ARG A N 1
ATOM 1577 C CA . ARG A 1 202 ? -26.575 13.158 45.141 1.00 73.38 202 ARG A CA 1
ATOM 1578 C C . ARG A 1 202 ? -26.878 12.272 43.921 1.00 73.38 202 ARG A C 1
ATOM 1580 O O . ARG A 1 202 ? -27.822 11.486 43.969 1.00 73.38 202 ARG A O 1
ATOM 1587 N N . ARG A 1 203 ? -26.120 12.390 42.821 1.00 78.94 203 ARG A N 1
ATOM 1588 C CA . ARG A 1 203 ? -26.297 11.562 41.617 1.00 78.94 203 ARG A CA 1
ATOM 1589 C C . ARG A 1 203 ? -25.489 10.281 41.753 1.00 78.94 203 ARG A C 1
ATOM 1591 O O . ARG A 1 203 ? -24.270 10.298 41.596 1.00 78.94 203 ARG A O 1
ATOM 1598 N N . ARG A 1 204 ? -26.189 9.180 42.008 1.00 83.31 204 ARG A N 1
ATOM 1599 C CA . ARG A 1 204 ? -25.579 7.852 42.023 1.00 83.31 204 ARG A CA 1
ATOM 1600 C C . ARG A 1 204 ? -25.453 7.269 40.614 1.00 83.31 204 ARG A C 1
ATOM 1602 O O . ARG A 1 204 ? -26.253 7.604 39.733 1.00 83.31 204 ARG A O 1
ATOM 1609 N N . LEU A 1 205 ? -24.446 6.428 40.404 1.00 84.38 205 LEU A N 1
ATOM 1610 C CA . LEU A 1 205 ? -24.098 5.813 39.127 1.00 84.38 205 LEU A CA 1
ATOM 1611 C C . LEU A 1 205 ? -25.252 5.002 38.526 1.00 84.38 205 LEU A C 1
ATOM 1613 O O . LEU A 1 205 ? -25.477 5.058 37.320 1.00 84.38 205 LEU A O 1
ATOM 1617 N N . GLU A 1 206 ? -26.051 4.334 39.362 1.00 82.44 206 GLU A N 1
ATOM 1618 C CA . GLU A 1 206 ? -27.183 3.503 38.937 1.00 82.44 206 GLU A CA 1
ATOM 1619 C C . GLU A 1 206 ? -28.225 4.321 38.148 1.00 82.44 206 GLU A C 1
ATOM 1621 O O . GLU A 1 206 ? -28.823 3.828 37.193 1.00 82.44 206 GLU A O 1
ATOM 1626 N N . ASN A 1 207 ? -28.383 5.608 38.480 1.00 80.62 207 ASN A N 1
ATOM 1627 C CA . ASN A 1 207 ? -29.301 6.524 37.795 1.00 80.62 207 ASN A CA 1
ATOM 1628 C C . ASN A 1 207 ? -28.716 7.112 36.497 1.00 80.62 207 ASN A C 1
ATOM 1630 O O . ASN A 1 207 ? -29.458 7.659 35.677 1.00 80.62 207 ASN A O 1
ATOM 1634 N N . GLN A 1 208 ? -27.396 7.030 36.309 1.00 83.31 208 GLN A N 1
ATOM 1635 C CA . GLN A 1 208 ? -26.693 7.553 35.132 1.00 83.31 208 GLN A CA 1
ATOM 1636 C C . GLN A 1 208 ? -26.627 6.533 33.990 1.00 83.31 208 GLN A C 1
ATOM 1638 O O . GLN A 1 208 ? -26.514 6.928 32.833 1.00 83.31 208 GLN A O 1
ATOM 1643 N N . VAL A 1 209 ? -26.830 5.245 34.284 1.00 84.81 209 VAL A N 1
ATOM 1644 C CA . VAL A 1 209 ? -26.844 4.143 33.306 1.00 84.81 209 VAL A CA 1
ATOM 1645 C C . VAL A 1 209 ? -27.792 4.382 32.124 1.00 84.81 209 VAL A C 1
ATOM 1647 O O . VAL A 1 209 ? -27.527 3.930 31.015 1.00 84.81 209 VAL A O 1
ATOM 1650 N N . ARG A 1 210 ? -28.882 5.136 32.308 1.00 85.06 210 ARG A N 1
ATOM 1651 C CA . ARG A 1 210 ? -29.804 5.485 31.211 1.00 85.06 210 ARG A CA 1
ATOM 1652 C C . ARG A 1 210 ? -29.135 6.246 30.055 1.00 85.06 210 ARG A C 1
ATOM 1654 O O . ARG A 1 210 ? -29.636 6.185 28.940 1.00 85.06 210 ARG A O 1
ATOM 1661 N N . ALA A 1 211 ? -28.035 6.954 30.321 1.00 87.19 211 ALA A N 1
ATOM 1662 C CA . ALA A 1 211 ? -27.265 7.677 29.311 1.00 87.19 211 ALA A CA 1
ATOM 1663 C C . ALA A 1 211 ? -26.284 6.773 28.542 1.00 87.19 211 ALA A C 1
ATOM 1665 O O . ALA A 1 211 ? -25.832 7.161 27.470 1.00 87.19 211 ALA A O 1
ATOM 1666 N N . LEU A 1 212 ? -26.007 5.561 29.044 1.00 89.06 212 LEU A N 1
ATOM 1667 C CA . LEU A 1 212 ? -25.076 4.620 28.421 1.00 89.06 212 LEU A CA 1
ATOM 1668 C C . LEU A 1 212 ? -25.545 4.208 27.023 1.00 89.06 212 LEU A C 1
ATOM 1670 O O . LEU A 1 212 ? -24.783 4.286 26.072 1.00 89.06 212 LEU A O 1
ATOM 1674 N N . VAL A 1 213 ? -26.800 3.772 26.875 1.00 89.75 213 VAL A N 1
ATOM 1675 C CA . VAL A 1 213 ? -27.273 3.243 25.585 1.00 89.75 213 VAL A CA 1
ATOM 1676 C C . VAL A 1 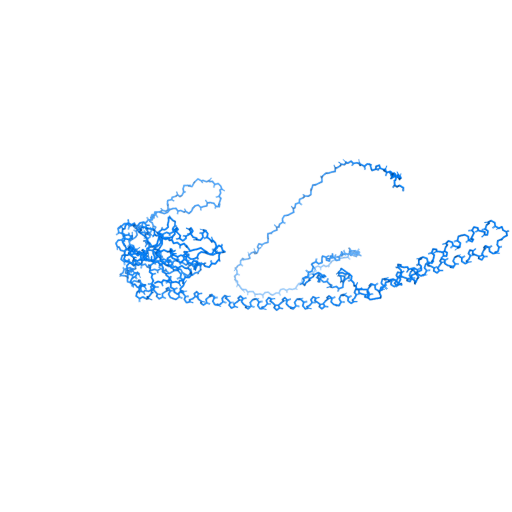213 ? -27.276 4.303 24.471 1.00 89.75 213 VAL A C 1
ATOM 1678 O O . VAL A 1 213 ? -26.786 3.988 23.385 1.00 89.75 213 VAL A O 1
ATOM 1681 N N . PRO A 1 214 ? -27.778 5.539 24.684 1.00 91.50 214 PRO A N 1
ATOM 1682 C CA . PRO A 1 214 ? -27.638 6.609 23.695 1.00 91.50 214 PRO A CA 1
ATOM 1683 C C . PRO A 1 214 ? -26.184 6.881 23.294 1.00 91.50 214 PRO A C 1
ATOM 1685 O O . PRO A 1 214 ? -25.914 7.039 22.108 1.00 91.50 214 PRO A O 1
ATOM 1688 N N . GLU A 1 215 ? -25.253 6.868 24.253 1.00 90.62 215 GLU A N 1
ATOM 1689 C CA . GLU A 1 215 ? -23.821 7.055 23.987 1.00 90.62 215 GLU A CA 1
ATOM 1690 C C . GLU A 1 215 ? -23.247 5.922 23.122 1.00 90.62 215 GLU A C 1
ATOM 1692 O O . GLU A 1 215 ? -22.594 6.180 22.114 1.00 90.62 215 GLU A O 1
ATOM 1697 N N . LEU A 1 216 ? -23.544 4.658 23.449 1.00 89.56 216 LEU A N 1
ATOM 1698 C CA . LEU A 1 216 ? -23.085 3.515 22.649 1.00 89.56 216 LEU A CA 1
ATOM 1699 C C . LEU A 1 216 ? -23.644 3.552 21.216 1.00 89.56 216 LEU A C 1
ATOM 1701 O O . LEU A 1 216 ? -22.929 3.245 20.265 1.00 89.56 216 LEU A O 1
ATOM 1705 N N . ARG A 1 217 ? -24.904 3.974 21.042 1.00 90.50 217 ARG A N 1
ATOM 1706 C CA . ARG A 1 217 ? -25.501 4.177 19.710 1.00 90.50 217 ARG A CA 1
ATOM 1707 C C . ARG A 1 217 ? -24.815 5.299 18.939 1.00 90.50 217 ARG A C 1
ATOM 1709 O O . ARG A 1 217 ? -24.538 5.131 17.756 1.00 90.50 217 ARG A O 1
ATOM 1716 N N . HIS A 1 218 ? -24.528 6.420 19.596 1.00 89.75 218 HIS A N 1
ATOM 1717 C CA . HIS A 1 218 ? -23.821 7.535 18.972 1.00 89.75 218 HIS A CA 1
ATOM 1718 C C . HIS A 1 218 ? -22.429 7.108 18.482 1.00 89.75 218 HIS A C 1
ATOM 1720 O O . HIS A 1 218 ? -22.078 7.359 17.329 1.00 89.75 218 HIS A O 1
ATOM 1726 N N . ARG A 1 219 ? -21.677 6.368 19.309 1.00 88.06 219 ARG A N 1
ATOM 1727 C CA . ARG A 1 219 ? -20.373 5.797 18.929 1.00 88.06 219 ARG A CA 1
ATOM 1728 C C . ARG A 1 219 ? -20.476 4.831 17.753 1.00 88.06 219 ARG A C 1
ATOM 1730 O O . ARG A 1 219 ? -19.646 4.887 16.850 1.00 88.06 219 ARG A O 1
ATOM 1737 N N . SER A 1 220 ? -21.499 3.980 17.744 1.00 87.81 220 SER A N 1
ATOM 1738 C CA . SER A 1 220 ? -21.747 3.013 16.668 1.00 87.81 220 SER A CA 1
ATOM 1739 C C . SER A 1 220 ? -21.999 3.709 15.325 1.00 87.81 220 SER A C 1
ATOM 1741 O O . SER A 1 220 ? -21.414 3.340 14.301 1.00 87.81 220 SER A O 1
ATOM 1743 N N . GLN A 1 221 ? -22.816 4.767 15.336 1.00 89.00 221 GLN A N 1
ATOM 1744 C CA . GLN A 1 221 ? -23.096 5.589 14.156 1.00 89.00 221 GLN A CA 1
ATOM 1745 C C . GLN A 1 221 ? -21.839 6.307 13.659 1.00 89.00 221 GLN A C 1
ATOM 1747 O O . GLN A 1 221 ? -21.505 6.196 12.478 1.00 89.00 221 GLN A O 1
ATOM 1752 N N . ALA A 1 222 ? -21.101 6.961 14.559 1.00 88.38 222 ALA A N 1
ATOM 1753 C CA . ALA A 1 222 ? -19.856 7.645 14.218 1.00 88.38 222 ALA A CA 1
ATOM 1754 C C . ALA A 1 222 ? -18.820 6.683 13.605 1.00 88.38 222 ALA A C 1
ATOM 1756 O O . ALA A 1 222 ? -18.210 6.997 12.583 1.00 88.38 222 ALA A O 1
ATOM 1757 N N . ALA A 1 223 ? -18.676 5.474 14.160 1.00 86.19 223 ALA A N 1
ATOM 1758 C CA . ALA A 1 223 ? -17.786 4.446 13.622 1.00 86.19 223 ALA A CA 1
ATOM 1759 C C . ALA A 1 223 ? -18.211 3.979 12.216 1.00 86.19 223 ALA A C 1
ATOM 1761 O O . ALA A 1 223 ? -17.368 3.790 11.333 1.00 86.19 223 ALA A O 1
ATOM 1762 N N . HIS A 1 224 ? -19.517 3.828 11.971 1.00 86.56 224 HIS A N 1
ATOM 1763 C CA . HIS A 1 224 ? -20.046 3.516 10.641 1.00 86.56 224 HIS A CA 1
ATOM 1764 C C . HIS A 1 224 ? -19.750 4.625 9.624 1.00 86.56 224 HIS A C 1
ATOM 1766 O O . HIS A 1 224 ? -19.306 4.341 8.508 1.00 86.56 224 HIS A O 1
ATOM 1772 N N . GLU A 1 225 ? -19.968 5.885 9.995 1.00 89.56 225 GLU A N 1
ATOM 1773 C CA . GLU A 1 225 ? -19.692 7.038 9.137 1.00 89.56 225 GLU A CA 1
ATOM 1774 C C . GLU A 1 225 ? -18.203 7.167 8.815 1.00 89.56 225 GLU A C 1
ATOM 1776 O O . GLU A 1 225 ? -17.841 7.375 7.652 1.00 89.56 225 GLU A O 1
ATOM 1781 N N . GLU A 1 226 ? -17.334 6.972 9.810 1.00 88.69 226 GLU A N 1
ATOM 1782 C CA . GLU A 1 226 ? -15.885 7.001 9.625 1.00 88.69 226 GLU A CA 1
ATOM 1783 C C . GLU A 1 226 ? -15.424 5.881 8.686 1.00 88.69 226 GLU A C 1
ATOM 1785 O O . GLU A 1 226 ? -14.661 6.134 7.749 1.00 88.69 226 GLU A O 1
ATOM 1790 N N . LYS A 1 227 ? -15.933 4.655 8.870 1.00 87.06 227 LYS A N 1
ATOM 1791 C CA . LYS A 1 227 ? -15.646 3.530 7.971 1.00 87.06 227 LYS A CA 1
ATOM 1792 C C . LYS A 1 227 ? -16.053 3.859 6.536 1.00 87.06 227 LYS A C 1
ATOM 1794 O O . LYS A 1 227 ? -15.247 3.712 5.619 1.00 87.06 227 LYS A O 1
ATOM 1799 N N . ARG A 1 228 ? -17.264 4.389 6.337 1.00 91.31 228 ARG A N 1
ATOM 1800 C CA . ARG A 1 228 ? -17.760 4.799 5.013 1.00 91.31 228 ARG A CA 1
ATOM 1801 C C . ARG A 1 228 ? -16.923 5.927 4.408 1.00 91.31 228 ARG A C 1
ATOM 1803 O O . ARG A 1 228 ? -16.694 5.932 3.201 1.00 91.31 228 ARG A O 1
ATOM 1810 N N . ALA A 1 229 ? -16.465 6.885 5.211 1.00 93.88 229 ALA A N 1
ATOM 1811 C CA . ALA A 1 229 ? -15.576 7.949 4.752 1.00 93.88 229 ALA A CA 1
ATOM 1812 C C . ALA A 1 229 ? -14.196 7.408 4.352 1.00 93.88 229 ALA A C 1
ATOM 1814 O O . ALA A 1 229 ? -13.647 7.830 3.336 1.00 93.88 229 ALA A O 1
ATOM 1815 N N . ARG A 1 230 ? -13.656 6.447 5.108 1.00 91.44 230 ARG A N 1
ATOM 1816 C CA . ARG A 1 230 ? -12.385 5.779 4.810 1.00 91.44 230 ARG A CA 1
ATOM 1817 C C . ARG A 1 230 ? -12.460 4.965 3.521 1.00 91.44 230 ARG A C 1
ATOM 1819 O O . ARG A 1 230 ? -11.560 5.079 2.700 1.00 91.44 230 ARG A O 1
ATOM 1826 N N . GLU A 1 231 ? -13.543 4.216 3.318 1.00 94.44 231 GLU A N 1
ATOM 1827 C CA . GLU A 1 231 ? -13.806 3.480 2.074 1.00 94.44 231 GLU A CA 1
ATOM 1828 C C . GLU A 1 231 ? -13.864 4.418 0.860 1.00 94.44 231 GLU A C 1
ATOM 1830 O O . GLU A 1 231 ? -13.244 4.132 -0.161 1.00 94.44 231 GLU A O 1
ATOM 1835 N N . ARG A 1 232 ? -14.548 5.568 0.975 1.00 96.62 232 ARG A N 1
ATOM 1836 C CA . ARG A 1 232 ? -14.580 6.578 -0.100 1.00 96.62 232 ARG A CA 1
ATOM 1837 C C . ARG A 1 232 ? -13.189 7.123 -0.417 1.00 96.62 232 ARG A C 1
ATOM 1839 O O . ARG A 1 232 ? -12.798 7.115 -1.576 1.00 96.62 232 ARG A O 1
ATOM 1846 N N . ARG A 1 233 ? -12.424 7.518 0.607 1.00 96.50 233 ARG A N 1
ATOM 1847 C CA . ARG A 1 233 ? -11.048 8.018 0.431 1.00 96.50 233 ARG A CA 1
ATOM 1848 C C . ARG A 1 233 ? -10.128 6.973 -0.198 1.00 96.50 233 ARG A C 1
ATOM 1850 O O . ARG A 1 233 ? -9.295 7.328 -1.022 1.00 96.50 233 ARG A O 1
ATOM 1857 N N . LEU A 1 234 ? -10.265 5.704 0.194 1.00 96.06 234 LEU A N 1
ATOM 1858 C CA . LEU A 1 234 ? -9.482 4.614 -0.384 1.00 96.06 234 LEU A CA 1
ATOM 1859 C C . LEU A 1 234 ? -9.809 4.444 -1.869 1.00 96.06 234 LEU A C 1
ATOM 1861 O O . LEU A 1 234 ? -8.895 4.406 -2.683 1.00 96.06 234 LEU A O 1
ATOM 1865 N N . ARG A 1 235 ? -11.098 4.433 -2.223 1.00 96.56 235 ARG A N 1
ATOM 1866 C CA . ARG A 1 235 ? -11.541 4.338 -3.615 1.00 96.56 235 ARG A CA 1
ATOM 1867 C C . ARG A 1 235 ? -11.058 5.517 -4.464 1.00 96.56 235 ARG A C 1
ATOM 1869 O O . ARG A 1 235 ? -10.530 5.307 -5.548 1.00 96.56 235 ARG A O 1
ATOM 1876 N N . GLU A 1 236 ? -11.201 6.745 -3.969 1.00 96.88 236 GLU A N 1
ATOM 1877 C CA . GLU A 1 236 ? -10.704 7.949 -4.653 1.00 96.88 236 GLU A CA 1
ATOM 1878 C C . GLU A 1 236 ? -9.185 7.886 -4.869 1.00 96.88 236 GLU A C 1
ATOM 1880 O O . GLU A 1 236 ? -8.684 8.226 -5.941 1.00 96.88 236 GLU A O 1
ATOM 1885 N N . TRP A 1 237 ? -8.443 7.407 -3.867 1.00 96.75 237 TRP A N 1
ATOM 1886 C CA . TRP A 1 237 ? -7.000 7.222 -3.967 1.00 96.75 237 TRP A CA 1
ATOM 1887 C C . TRP A 1 237 ? -6.622 6.144 -4.991 1.00 96.75 237 TRP A C 1
ATOM 1889 O O . TRP A 1 237 ? -5.707 6.371 -5.782 1.00 96.75 237 TRP A O 1
ATOM 1899 N N . GLU A 1 238 ? -7.323 5.007 -5.016 1.00 96.06 238 GLU A N 1
ATOM 1900 C CA . GLU A 1 238 ? -7.123 3.932 -5.998 1.00 96.06 238 GLU A CA 1
ATOM 1901 C C . GLU A 1 238 ? -7.386 4.418 -7.430 1.00 96.06 238 GLU A C 1
ATOM 1903 O O . GLU A 1 238 ? -6.549 4.211 -8.310 1.00 96.06 238 GLU A O 1
ATOM 1908 N N . GLU A 1 239 ? -8.497 5.128 -7.655 1.00 97.19 239 GLU A N 1
ATOM 1909 C CA . GLU A 1 239 ? -8.841 5.723 -8.953 1.00 97.19 239 GLU A CA 1
ATOM 1910 C C . GLU A 1 239 ? -7.777 6.750 -9.393 1.00 97.19 239 GLU A C 1
ATOM 1912 O O . GLU A 1 239 ? -7.358 6.775 -10.557 1.00 97.19 239 GLU A O 1
ATOM 1917 N N . GLU A 1 240 ? -7.265 7.566 -8.463 1.00 96.50 240 GLU A N 1
ATOM 1918 C CA . GLU A 1 240 ? -6.185 8.505 -8.759 1.00 96.50 240 GLU A CA 1
ATOM 1919 C C . GLU A 1 240 ? -4.859 7.795 -9.078 1.00 96.50 240 GLU A C 1
ATOM 1921 O O . GLU A 1 240 ? -4.168 8.202 -10.019 1.00 96.50 240 GLU A O 1
ATOM 1926 N N . GLN A 1 241 ? -4.494 6.742 -8.335 1.00 95.56 241 GLN A N 1
ATOM 1927 C CA . GLN A 1 241 ? -3.296 5.949 -8.631 1.00 95.56 241 GLN A CA 1
ATOM 1928 C C . GLN A 1 241 ? -3.401 5.298 -10.006 1.00 95.56 241 GLN A C 1
ATOM 1930 O O . GLN A 1 241 ? -2.471 5.402 -10.805 1.00 95.56 241 GLN A O 1
ATOM 1935 N N . GLU A 1 242 ? -4.548 4.702 -10.328 1.00 96.38 242 GLU A N 1
ATOM 1936 C CA . GLU A 1 242 ? -4.758 4.058 -11.618 1.00 96.38 242 GLU A CA 1
ATOM 1937 C C . GLU A 1 242 ? -4.655 5.066 -12.770 1.00 96.38 242 GLU A C 1
ATOM 1939 O O . GLU A 1 242 ? -4.033 4.776 -13.797 1.00 96.38 242 GLU A O 1
ATOM 1944 N N . ARG A 1 243 ? -5.212 6.274 -12.602 1.00 96.88 243 ARG A N 1
ATOM 1945 C CA . ARG A 1 243 ? -5.058 7.360 -13.578 1.00 96.88 243 ARG A CA 1
ATOM 1946 C C . ARG A 1 243 ? -3.589 7.745 -13.747 1.00 96.88 243 ARG A C 1
ATOM 1948 O O . ARG A 1 243 ? -3.101 7.777 -14.876 1.00 96.88 243 ARG A O 1
ATOM 1955 N N . ARG A 1 244 ? -2.865 7.977 -12.647 1.00 95.69 244 ARG A N 1
ATOM 1956 C CA . ARG A 1 244 ? -1.434 8.331 -12.680 1.00 95.69 244 ARG A CA 1
ATOM 1957 C C . ARG A 1 244 ? -0.598 7.242 -13.352 1.00 95.69 244 ARG A C 1
ATOM 1959 O O . ARG A 1 244 ? 0.312 7.554 -14.114 1.00 95.69 244 ARG A O 1
ATOM 1966 N N . ASP A 1 245 ? -0.901 5.973 -13.109 1.00 94.94 245 ASP A N 1
ATOM 1967 C CA . ASP A 1 245 ? -0.171 4.853 -13.704 1.00 94.94 245 ASP A CA 1
ATOM 1968 C C . ASP A 1 245 ? -0.518 4.641 -15.180 1.00 94.94 245 ASP A C 1
ATOM 1970 O O . ASP A 1 245 ? 0.344 4.246 -15.967 1.00 94.94 245 ASP A O 1
ATOM 1974 N N . ARG A 1 246 ? -1.758 4.927 -15.595 1.00 96.19 246 ARG A N 1
ATOM 1975 C CA . ARG A 1 246 ? -2.138 4.987 -17.016 1.00 96.19 246 ARG A CA 1
ATOM 1976 C C . ARG A 1 246 ? -1.401 6.115 -17.739 1.00 96.19 246 ARG A C 1
ATOM 1978 O O . ARG A 1 246 ? -0.792 5.863 -18.774 1.00 96.19 246 ARG A O 1
ATOM 1985 N N . GLU A 1 247 ? -1.375 7.315 -17.164 1.00 96.44 247 GLU A N 1
ATOM 1986 C CA . GLU A 1 247 ? -0.653 8.466 -17.722 1.00 96.44 247 GLU A CA 1
ATOM 1987 C C . GLU A 1 247 ? 0.858 8.203 -17.826 1.00 96.44 247 GLU A C 1
ATOM 1989 O O . GLU A 1 247 ? 1.459 8.450 -18.872 1.00 96.44 247 GLU A O 1
ATOM 1994 N N . LYS A 1 248 ? 1.478 7.633 -16.781 1.00 94.88 248 LYS A N 1
ATOM 1995 C CA . LYS A 1 248 ? 2.899 7.240 -16.807 1.00 94.88 248 LYS A CA 1
ATOM 1996 C C . LYS A 1 248 ? 3.192 6.201 -17.887 1.00 94.88 248 LYS A C 1
ATOM 1998 O O . LYS A 1 248 ? 4.187 6.344 -18.594 1.00 94.88 248 LYS A O 1
ATOM 2003 N N . ARG A 1 249 ? 2.348 5.170 -18.021 1.00 94.94 249 ARG A N 1
ATOM 2004 C CA . ARG A 1 249 ? 2.498 4.134 -19.057 1.00 94.94 249 ARG A CA 1
ATOM 2005 C C . ARG A 1 249 ? 2.383 4.722 -20.456 1.00 94.94 249 ARG A C 1
ATOM 2007 O O . ARG A 1 249 ? 3.282 4.501 -21.256 1.00 94.94 249 ARG A O 1
ATOM 2014 N N . ALA A 1 250 ? 1.367 5.542 -20.713 1.00 96.19 250 ALA A N 1
ATOM 2015 C CA . ALA A 1 250 ? 1.197 6.205 -22.003 1.00 96.19 250 ALA A CA 1
ATOM 2016 C C . ALA A 1 250 ? 2.391 7.116 -22.348 1.00 96.19 250 ALA A C 1
ATOM 2018 O O . ALA A 1 250 ? 2.881 7.112 -23.478 1.00 96.19 250 ALA A O 1
ATOM 2019 N N . ALA A 1 251 ? 2.908 7.868 -21.369 1.00 95.62 251 ALA A N 1
ATOM 2020 C CA . ALA A 1 251 ? 4.097 8.697 -21.557 1.00 95.62 251 ALA A CA 1
ATOM 2021 C C . ALA A 1 251 ? 5.349 7.859 -21.873 1.00 95.62 251 ALA A C 1
ATOM 2023 O O . ALA A 1 251 ? 6.131 8.229 -22.751 1.00 95.62 251 ALA A O 1
ATOM 2024 N N . TRP A 1 252 ? 5.529 6.729 -21.184 1.00 95.62 252 TRP A N 1
ATOM 2025 C CA . TRP A 1 252 ? 6.624 5.794 -21.439 1.00 95.62 252 TRP A CA 1
ATOM 2026 C C . TRP A 1 252 ? 6.518 5.140 -22.821 1.00 95.62 252 TRP A C 1
ATOM 2028 O O . TRP A 1 252 ? 7.499 5.130 -23.558 1.00 95.62 252 TRP A O 1
ATOM 2038 N N . GLU A 1 253 ? 5.338 4.654 -23.211 1.00 95.75 253 GLU A N 1
ATOM 2039 C CA . GLU A 1 253 ? 5.105 4.045 -24.527 1.00 95.75 253 GLU A CA 1
ATOM 2040 C C . GLU A 1 253 ? 5.409 5.027 -25.656 1.00 95.75 253 GLU A C 1
ATOM 2042 O O . GLU A 1 253 ? 6.120 4.682 -26.603 1.00 95.75 253 GLU A O 1
ATOM 2047 N N . LYS A 1 254 ? 4.947 6.277 -25.520 1.00 95.88 254 LYS A N 1
ATOM 2048 C CA . LYS A 1 254 ? 5.257 7.345 -26.473 1.00 95.88 254 LYS A CA 1
ATOM 2049 C C . LYS A 1 254 ? 6.766 7.589 -26.567 1.00 95.88 254 LYS A C 1
ATOM 2051 O O . LYS A 1 254 ? 7.316 7.589 -27.668 1.00 95.88 254 LYS A O 1
ATOM 2056 N N . ALA A 1 255 ? 7.448 7.737 -25.429 1.00 95.00 255 ALA A N 1
ATOM 2057 C CA . ALA A 1 255 ? 8.897 7.937 -25.399 1.00 95.00 255 ALA A CA 1
ATOM 2058 C C . ALA A 1 255 ? 9.662 6.747 -26.008 1.00 95.00 255 ALA A C 1
ATOM 2060 O O . ALA A 1 255 ? 10.629 6.944 -26.742 1.00 95.00 255 ALA A O 1
ATOM 2061 N N . MET A 1 256 ? 9.217 5.513 -25.761 1.00 94.88 256 MET A N 1
ATOM 2062 C CA . MET A 1 256 ? 9.812 4.302 -26.330 1.00 94.88 256 MET A CA 1
ATOM 2063 C C . MET A 1 256 ? 9.591 4.189 -27.836 1.00 94.88 256 MET A C 1
ATOM 2065 O O . MET A 1 256 ? 10.505 3.771 -28.546 1.00 94.88 256 MET A O 1
ATOM 2069 N N . ALA A 1 257 ? 8.417 4.565 -28.344 1.00 94.12 257 ALA A N 1
ATOM 2070 C CA . ALA A 1 257 ? 8.142 4.581 -29.779 1.00 94.12 257 ALA A CA 1
ATOM 2071 C C . ALA A 1 257 ? 9.062 5.573 -30.514 1.00 94.12 257 ALA A C 1
ATOM 2073 O O . ALA A 1 257 ? 9.691 5.227 -31.521 1.00 94.12 257 ALA A O 1
ATOM 2074 N N . GLU A 1 258 ? 9.215 6.780 -29.963 1.00 94.38 258 GLU A N 1
ATOM 2075 C CA . GLU A 1 258 ? 10.144 7.789 -30.480 1.00 94.38 258 GLU A CA 1
ATOM 2076 C C . GLU A 1 258 ? 11.604 7.306 -30.395 1.00 94.38 258 GLU A C 1
ATOM 2078 O O . GLU A 1 258 ? 12.355 7.397 -31.371 1.00 94.38 258 GLU A O 1
ATOM 2083 N N . ALA A 1 259 ? 12.004 6.726 -29.260 1.00 94.88 259 ALA A N 1
ATOM 2084 C CA . ALA A 1 259 ? 13.356 6.222 -29.036 1.00 94.88 259 ALA A CA 1
ATOM 2085 C C . ALA A 1 259 ? 13.718 5.048 -29.959 1.00 94.88 259 ALA A C 1
ATOM 2087 O O . ALA A 1 259 ? 14.823 5.019 -30.497 1.00 94.88 259 ALA A O 1
ATOM 2088 N N . ARG A 1 260 ? 12.794 4.106 -30.192 1.00 93.06 260 ARG A N 1
ATOM 2089 C CA . ARG A 1 260 ? 12.984 2.990 -31.136 1.00 93.06 260 ARG A CA 1
ATOM 2090 C C . ARG A 1 260 ? 13.181 3.494 -32.558 1.00 93.06 260 ARG A C 1
ATOM 2092 O O . ARG A 1 260 ? 14.101 3.046 -33.234 1.00 93.06 260 ARG A O 1
ATOM 2099 N N . SER A 1 261 ? 12.374 4.465 -32.980 1.00 93.56 261 SER A N 1
ATOM 2100 C CA . SER A 1 261 ? 12.502 5.077 -34.307 1.00 93.56 261 SER A CA 1
ATOM 2101 C C . SER A 1 261 ? 13.880 5.723 -34.489 1.00 93.56 261 SER A C 1
ATOM 2103 O O . SER A 1 261 ? 14.545 5.508 -35.502 1.00 93.56 261 SER A O 1
ATOM 2105 N N . ARG A 1 262 ? 14.366 6.448 -33.471 1.00 93.31 262 ARG A N 1
ATOM 2106 C CA . ARG A 1 262 ? 15.720 7.029 -33.475 1.00 93.31 262 ARG A CA 1
ATOM 2107 C C . ARG A 1 262 ? 16.823 5.971 -33.439 1.00 93.31 262 ARG A C 1
ATOM 2109 O O . ARG A 1 262 ? 17.824 6.138 -34.129 1.00 93.31 262 ARG A O 1
ATOM 2116 N N . ALA A 1 263 ? 16.639 4.887 -32.689 1.00 93.94 263 ALA A N 1
ATOM 2117 C CA . ALA A 1 263 ? 17.603 3.792 -32.610 1.00 93.94 263 ALA A CA 1
ATOM 2118 C C . ALA A 1 263 ? 17.792 3.092 -33.961 1.00 93.94 263 ALA A C 1
ATOM 2120 O O . ALA A 1 263 ? 18.928 2.839 -34.354 1.00 93.94 263 ALA A O 1
ATOM 2121 N N . VAL A 1 264 ? 16.708 2.864 -34.709 1.00 93.69 264 VAL A N 1
ATOM 2122 C CA . VAL A 1 264 ? 16.783 2.317 -36.073 1.00 93.69 264 VAL A CA 1
ATOM 2123 C C . VAL A 1 264 ? 17.609 3.232 -36.978 1.00 93.69 264 VAL A C 1
ATOM 2125 O O . VAL A 1 264 ? 18.537 2.770 -37.637 1.00 93.69 264 VAL A O 1
ATOM 2128 N N . VAL A 1 265 ? 17.335 4.541 -36.973 1.00 94.06 265 VAL A N 1
ATOM 2129 C CA . VAL A 1 265 ? 18.104 5.509 -37.777 1.00 94.06 265 VAL A CA 1
ATOM 2130 C C . VAL A 1 265 ? 19.578 5.533 -37.362 1.00 94.06 265 VAL A C 1
ATOM 2132 O O . VAL A 1 265 ? 20.457 5.520 -38.220 1.00 94.06 265 VAL A O 1
ATOM 2135 N N . ALA A 1 266 ? 19.868 5.520 -36.060 1.00 92.69 266 ALA A N 1
ATOM 2136 C CA . ALA A 1 266 ? 21.238 5.501 -35.557 1.00 92.69 266 ALA A CA 1
ATOM 2137 C C . ALA A 1 266 ? 21.991 4.233 -35.985 1.00 92.69 266 ALA A C 1
ATOM 2139 O O . ALA A 1 266 ? 23.141 4.323 -36.411 1.00 92.69 266 ALA A O 1
ATOM 2140 N N . LYS A 1 267 ? 21.327 3.073 -35.938 1.00 90.25 267 LYS A N 1
ATOM 2141 C CA . LYS A 1 267 ? 21.874 1.790 -36.390 1.00 90.25 267 LYS A CA 1
ATOM 2142 C C . LYS A 1 267 ? 22.162 1.791 -37.887 1.00 90.25 267 LYS A C 1
ATOM 2144 O O . LYS A 1 267 ? 23.259 1.414 -38.284 1.00 90.25 267 LYS A O 1
ATOM 2149 N N . ARG A 1 268 ? 21.225 2.280 -38.710 1.00 91.94 268 ARG A N 1
ATOM 2150 C CA . ARG A 1 268 ? 21.438 2.448 -40.158 1.00 91.94 268 ARG A CA 1
ATOM 2151 C C . ARG A 1 268 ? 22.635 3.347 -40.441 1.00 91.94 268 ARG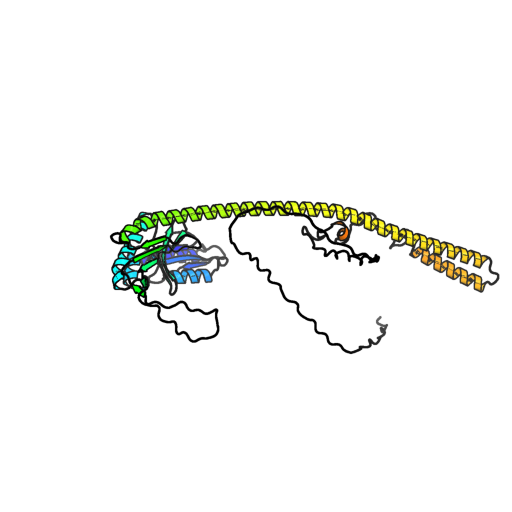 A C 1
ATOM 2153 O O . ARG A 1 268 ? 23.489 2.986 -41.240 1.00 91.94 268 ARG A O 1
ATOM 2160 N N . ASN A 1 269 ? 22.719 4.487 -39.759 1.00 92.38 269 ASN A N 1
ATOM 2161 C CA . ASN A 1 269 ? 23.819 5.431 -39.937 1.00 92.38 269 ASN A CA 1
ATOM 2162 C C . ASN A 1 269 ? 25.170 4.825 -39.539 1.00 92.38 269 ASN A C 1
ATOM 2164 O O . ASN A 1 269 ? 26.160 5.085 -40.216 1.00 92.38 269 ASN A O 1
ATOM 2168 N N . ALA A 1 270 ? 25.216 4.031 -38.465 1.00 90.62 270 ALA A N 1
ATOM 2169 C CA . ALA A 1 270 ? 26.425 3.324 -38.050 1.00 90.62 270 ALA A CA 1
ATOM 2170 C C . ALA A 1 270 ? 26.848 2.289 -39.102 1.00 90.62 270 ALA A C 1
ATOM 2172 O O . ALA A 1 270 ? 27.944 2.390 -39.639 1.00 90.62 270 ALA A O 1
ATOM 2173 N N . LEU A 1 271 ? 25.940 1.387 -39.492 1.00 90.44 271 LEU A N 1
ATOM 2174 C CA . LEU A 1 271 ? 26.217 0.364 -40.507 1.00 90.44 271 LEU A CA 1
ATOM 2175 C C . LEU A 1 271 ? 26.642 0.968 -41.849 1.00 90.44 271 LEU A C 1
ATOM 2177 O O . LEU A 1 271 ? 27.556 0.467 -42.498 1.00 90.44 271 LEU A O 1
ATOM 2181 N N . PHE A 1 272 ? 25.984 2.047 -42.275 1.00 91.38 272 PHE A N 1
ATOM 2182 C CA . PHE A 1 272 ? 26.317 2.716 -43.526 1.00 91.38 272 PHE A CA 1
ATOM 2183 C C . PHE A 1 272 ? 27.692 3.386 -43.467 1.00 91.38 272 PHE A C 1
ATOM 2185 O O . PHE A 1 272 ? 28.449 3.298 -44.430 1.00 91.38 272 PHE A O 1
ATOM 2192 N N . ARG A 1 273 ? 28.044 4.018 -42.340 1.00 93.38 273 ARG A N 1
ATOM 2193 C CA . ARG A 1 273 ? 29.379 4.596 -42.143 1.00 93.38 273 ARG A CA 1
ATOM 2194 C C . ARG A 1 273 ? 30.457 3.519 -42.205 1.00 93.38 273 ARG A C 1
ATOM 2196 O O . ARG A 1 273 ? 31.381 3.653 -43.002 1.00 93.38 273 ARG A O 1
ATOM 2203 N N . ASP A 1 274 ? 30.285 2.441 -41.445 1.00 90.75 274 ASP A N 1
ATOM 2204 C CA . ASP A 1 274 ? 31.231 1.322 -41.406 1.00 90.75 274 ASP A CA 1
ATOM 2205 C C . ASP A 1 274 ? 31.404 0.701 -42.805 1.00 90.75 274 ASP A C 1
ATOM 2207 O O . ASP A 1 274 ? 32.513 0.358 -43.225 1.00 90.75 274 ASP A O 1
ATOM 2211 N N . ALA A 1 275 ? 30.316 0.615 -43.578 1.00 91.75 275 ALA A N 1
ATOM 2212 C CA . ALA A 1 275 ? 30.353 0.157 -44.960 1.00 91.75 275 ALA A CA 1
ATOM 2213 C C . ALA A 1 275 ? 31.116 1.120 -45.884 1.00 91.75 275 ALA A C 1
ATOM 2215 O O . ALA A 1 275 ? 31.914 0.664 -46.695 1.00 91.75 275 ALA A O 1
ATOM 2216 N N . VAL A 1 276 ? 30.925 2.437 -45.776 1.00 93.81 276 VAL A N 1
ATOM 2217 C CA . VAL A 1 276 ? 31.669 3.416 -46.594 1.00 93.81 276 VAL A CA 1
ATOM 2218 C C . VAL A 1 276 ? 33.168 3.390 -46.273 1.00 93.81 276 VAL A C 1
ATOM 2220 O O . VAL A 1 276 ? 33.995 3.433 -47.189 1.00 93.81 276 VAL A O 1
ATOM 2223 N N . GLU A 1 277 ? 33.532 3.269 -44.997 1.00 93.62 277 GLU A N 1
ATOM 2224 C CA . GLU A 1 277 ? 34.929 3.136 -44.561 1.00 93.62 277 GLU A CA 1
ATOM 2225 C C . GLU A 1 277 ? 35.564 1.846 -45.107 1.00 93.62 277 GLU A C 1
ATOM 2227 O O . GLU A 1 277 ? 36.653 1.873 -45.694 1.00 93.62 277 GLU A O 1
ATOM 2232 N N . SER A 1 278 ? 34.841 0.726 -45.011 1.00 91.38 278 SER A N 1
ATOM 2233 C CA . SER A 1 278 ? 35.273 -0.564 -45.565 1.00 91.38 278 SER A CA 1
ATOM 2234 C C . SER A 1 278 ? 35.413 -0.504 -47.088 1.00 91.38 278 SER A C 1
ATOM 2236 O O . SER A 1 278 ? 36.414 -0.956 -47.640 1.00 91.38 278 SER A O 1
ATOM 2238 N N . TRP A 1 279 ? 34.454 0.115 -47.783 1.00 94.12 279 TRP A N 1
ATOM 2239 C CA . TRP A 1 279 ? 34.483 0.286 -49.237 1.00 94.12 279 TRP A CA 1
ATOM 2240 C C . TRP A 1 279 ? 35.672 1.135 -49.697 1.00 94.12 279 TRP A C 1
ATOM 2242 O O . TRP A 1 279 ? 36.346 0.776 -50.662 1.00 94.12 279 TRP A O 1
ATOM 2252 N N . THR A 1 280 ? 35.974 2.221 -48.979 1.00 95.44 280 THR A N 1
ATOM 2253 C CA . THR A 1 280 ? 37.130 3.086 -49.266 1.00 95.44 280 THR A CA 1
ATOM 2254 C C . THR A 1 280 ? 38.441 2.319 -49.093 1.00 95.44 280 THR A C 1
ATOM 2256 O O . THR A 1 280 ? 39.323 2.394 -49.948 1.00 95.44 280 THR A O 1
ATOM 2259 N N . THR A 1 281 ? 38.541 1.517 -48.030 1.00 94.56 281 THR A N 1
ATOM 2260 C CA . THR A 1 281 ? 39.706 0.663 -47.760 1.00 94.56 281 THR A CA 1
ATOM 2261 C C . THR A 1 281 ? 39.898 -0.379 -48.864 1.00 94.56 281 THR A C 1
ATOM 2263 O O . THR A 1 281 ? 40.986 -0.499 -49.421 1.00 94.56 281 THR A O 1
ATOM 2266 N N . VAL A 1 282 ? 38.826 -1.079 -49.249 1.00 95.44 282 VAL A N 1
ATOM 2267 C CA . VAL A 1 282 ? 38.818 -2.052 -50.355 1.00 95.44 282 VAL A CA 1
ATOM 2268 C C . VAL A 1 282 ? 39.214 -1.394 -51.679 1.00 95.44 282 VAL A C 1
ATOM 2270 O O . VAL A 1 282 ? 40.002 -1.961 -52.433 1.00 95.44 282 VAL A O 1
ATOM 2273 N N . GLY A 1 283 ? 38.720 -0.183 -51.957 1.00 95.12 283 GLY A N 1
ATOM 2274 C CA . GLY A 1 283 ? 39.112 0.595 -53.133 1.00 95.12 283 GLY A CA 1
ATOM 2275 C C . GLY A 1 283 ? 40.607 0.926 -53.153 1.00 95.12 283 GLY A C 1
ATOM 2276 O O . GLY A 1 283 ? 41.248 0.788 -54.195 1.00 95.12 283 GLY A O 1
ATOM 2277 N N . GLY A 1 284 ? 41.173 1.290 -51.999 1.00 96.50 284 GLY A N 1
ATOM 2278 C CA . GLY A 1 284 ? 42.613 1.495 -51.830 1.00 96.50 284 GLY A CA 1
ATOM 2279 C C . GLY A 1 284 ? 43.429 0.228 -52.100 1.00 96.50 284 GLY A C 1
ATOM 2280 O O . GLY A 1 284 ? 44.406 0.286 -52.843 1.00 96.50 284 GLY A O 1
ATOM 2281 N N . ILE A 1 285 ? 42.990 -0.922 -51.575 1.00 95.81 285 ILE A N 1
ATOM 2282 C CA . ILE A 1 285 ? 43.650 -2.219 -51.806 1.00 95.81 285 ILE A CA 1
ATOM 2283 C C . ILE A 1 285 ? 43.636 -2.579 -53.296 1.00 95.81 285 ILE A C 1
ATOM 2285 O O . ILE A 1 285 ? 44.684 -2.898 -53.847 1.00 95.81 285 ILE A O 1
ATOM 2289 N N . ARG A 1 286 ? 42.483 -2.474 -53.971 1.00 95.88 286 ARG A N 1
ATOM 2290 C CA . ARG A 1 286 ? 42.360 -2.779 -55.411 1.00 95.88 286 ARG A CA 1
ATOM 2291 C C . ARG A 1 286 ? 43.241 -1.883 -56.276 1.00 95.88 286 ARG A C 1
ATOM 2293 O O . ARG A 1 286 ? 43.846 -2.339 -57.241 1.00 95.88 286 ARG A O 1
ATOM 2300 N N . ARG A 1 287 ? 43.327 -0.594 -55.932 1.00 97.62 287 ARG A N 1
ATOM 2301 C CA . ARG A 1 287 ? 44.225 0.339 -56.620 1.00 97.62 287 ARG A CA 1
ATOM 2302 C C . ARG A 1 287 ? 45.684 -0.086 -56.455 1.00 97.62 287 ARG A C 1
ATOM 2304 O O . ARG A 1 287 ? 46.389 -0.165 -57.451 1.00 97.62 287 ARG A O 1
ATOM 2311 N N . PHE A 1 288 ? 46.104 -0.393 -55.230 1.00 96.69 288 PHE A N 1
ATOM 2312 C CA . PHE A 1 288 ? 47.463 -0.857 -54.956 1.00 96.69 288 PHE A CA 1
ATOM 2313 C C . PHE A 1 288 ? 47.785 -2.165 -55.695 1.00 96.69 288 PHE A C 1
ATOM 2315 O O . PHE A 1 288 ? 48.846 -2.275 -56.295 1.00 96.69 288 PHE A O 1
ATOM 2322 N N . CYS A 1 289 ? 46.856 -3.127 -55.734 1.00 96.31 289 CYS A N 1
ATOM 2323 C CA . CYS A 1 289 ? 47.044 -4.383 -56.472 1.00 96.31 289 CYS A CA 1
ATOM 2324 C C . CYS A 1 289 ? 47.230 -4.145 -57.976 1.00 96.31 289 CYS A C 1
ATOM 2326 O O . CYS A 1 289 ? 48.105 -4.755 -58.579 1.00 96.31 289 CYS A O 1
ATOM 2328 N N . ARG A 1 290 ? 46.477 -3.207 -58.566 1.00 96.44 290 ARG A N 1
ATOM 2329 C CA . ARG A 1 290 ? 46.659 -2.814 -59.971 1.00 96.44 290 ARG A CA 1
ATOM 2330 C C . ARG A 1 290 ? 48.030 -2.190 -60.227 1.00 96.44 290 ARG A C 1
ATOM 2332 O O . ARG A 1 290 ? 48.670 -2.539 -61.209 1.00 96.44 290 ARG A O 1
ATOM 2339 N N . GLU A 1 291 ? 48.488 -1.309 -59.339 1.00 96.75 291 GLU A N 1
ATOM 2340 C CA . GLU A 1 291 ? 49.828 -0.712 -59.429 1.00 96.75 291 GLU A CA 1
ATOM 2341 C C . GLU A 1 291 ? 50.925 -1.802 -59.339 1.00 96.75 291 GLU A C 1
ATOM 2343 O O . GLU A 1 291 ? 51.898 -1.753 -60.089 1.00 96.75 291 GLU A O 1
ATOM 2348 N N . LEU A 1 292 ? 50.743 -2.841 -58.508 1.00 95.12 292 LEU A N 1
ATOM 2349 C CA . LEU A 1 292 ? 51.652 -4.000 -58.454 1.00 95.12 292 LEU A CA 1
ATOM 2350 C C . LEU A 1 292 ? 51.630 -4.847 -59.738 1.00 95.12 292 LEU A C 1
ATOM 2352 O O . LEU A 1 292 ? 52.676 -5.340 -60.156 1.00 95.12 292 LEU A O 1
ATOM 2356 N N . GLU A 1 293 ? 50.462 -5.043 -60.354 1.00 94.06 293 GLU A N 1
ATOM 2357 C CA . GLU A 1 293 ? 50.332 -5.771 -61.625 1.00 94.06 293 GLU A CA 1
ATOM 2358 C C . GLU A 1 293 ? 50.979 -5.015 -62.792 1.00 94.06 293 GLU A C 1
ATOM 2360 O O . GLU A 1 293 ? 51.648 -5.632 -63.624 1.00 94.06 293 GLU A O 1
ATOM 2365 N N . GLU A 1 294 ? 50.814 -3.691 -62.839 1.00 94.25 294 GLU A N 1
ATOM 2366 C CA . GLU A 1 294 ? 51.457 -2.819 -63.827 1.00 94.25 294 GLU A CA 1
ATOM 2367 C C . GLU A 1 294 ? 52.989 -2.875 -63.696 1.00 94.25 294 GLU A C 1
ATOM 2369 O O . GLU A 1 294 ? 53.683 -3.108 -64.689 1.00 94.25 294 GLU A O 1
ATOM 2374 N N . GLU A 1 295 ? 53.520 -2.778 -62.471 1.00 94.19 295 GLU A N 1
ATOM 2375 C CA . GLU A 1 295 ? 54.959 -2.906 -62.193 1.00 94.19 295 GLU A CA 1
ATOM 2376 C C . GLU A 1 295 ? 55.490 -4.306 -62.554 1.00 94.19 295 GLU A C 1
ATOM 2378 O O . GLU A 1 295 ? 56.543 -4.450 -63.180 1.00 94.19 295 GLU A O 1
ATOM 2383 N N . ALA A 1 296 ? 54.729 -5.362 -62.245 1.00 92.56 296 ALA A N 1
ATOM 2384 C CA . ALA A 1 296 ? 55.066 -6.730 -62.633 1.00 92.56 296 ALA A CA 1
ATOM 2385 C C . ALA A 1 296 ? 55.092 -6.930 -64.160 1.00 92.56 296 ALA A C 1
ATOM 2387 O O . ALA A 1 296 ? 55.813 -7.799 -64.652 1.00 92.56 296 ALA A O 1
ATOM 2388 N N . GLY A 1 297 ? 54.300 -6.159 -64.913 1.00 90.62 297 GLY A N 1
ATOM 2389 C CA . GLY A 1 297 ? 54.297 -6.154 -66.377 1.00 90.62 297 GLY A CA 1
ATOM 2390 C C . GLY A 1 297 ? 55.505 -5.444 -66.996 1.00 90.62 297 GLY A C 1
ATOM 2391 O O . GLY A 1 297 ? 55.922 -5.809 -68.093 1.00 90.62 297 GLY A O 1
ATOM 2392 N N . GLY A 1 298 ? 56.081 -4.463 -66.292 1.00 90.19 298 GLY A N 1
ATOM 2393 C CA . GLY A 1 298 ? 57.276 -3.719 -66.711 1.00 90.19 298 GLY A CA 1
ATOM 2394 C C . GLY A 1 298 ? 58.611 -4.310 -66.238 1.00 90.19 298 GLY A C 1
ATOM 2395 O O . GLY A 1 298 ? 59.669 -3.846 -66.665 1.00 90.19 298 GLY A O 1
ATOM 2396 N N . CYS A 1 299 ? 58.591 -5.317 -65.362 1.00 88.81 299 CYS A N 1
ATOM 2397 C CA . CYS A 1 299 ? 59.796 -5.867 -64.746 1.00 88.81 299 CYS A CA 1
ATOM 2398 C C . CYS A 1 299 ? 60.566 -6.820 -65.682 1.00 88.81 299 CYS A C 1
ATOM 2400 O O . CYS A 1 299 ? 59.997 -7.738 -66.271 1.00 88.81 299 CYS A O 1
ATOM 2402 N N . ALA A 1 300 ? 61.888 -6.638 -65.774 1.00 85.75 300 ALA A N 1
ATOM 2403 C CA . ALA A 1 300 ? 62.773 -7.503 -66.560 1.00 85.75 300 ALA A CA 1
ATOM 240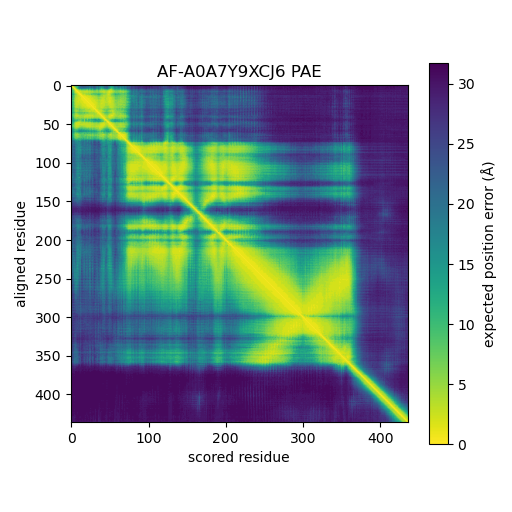4 C C . ALA A 1 300 ? 63.118 -8.836 -65.861 1.00 85.75 300 ALA A C 1
ATOM 2406 O O . ALA A 1 300 ? 63.511 -9.789 -66.534 1.00 85.75 300 ALA A O 1
ATOM 2407 N N . ASP A 1 301 ? 62.989 -8.906 -64.530 1.00 93.06 301 ASP A N 1
ATOM 2408 C CA . ASP A 1 301 ? 63.246 -10.112 -63.737 1.00 93.06 301 ASP A CA 1
ATOM 2409 C C . ASP A 1 301 ? 61.949 -10.928 -63.543 1.00 93.06 301 ASP A C 1
ATOM 2411 O O . ASP A 1 301 ? 61.022 -10.461 -62.866 1.00 93.06 301 ASP A O 1
ATOM 2415 N N . PRO A 1 302 ? 61.859 -12.152 -64.099 1.00 89.38 302 PRO A N 1
ATOM 2416 C CA . PRO A 1 302 ? 60.653 -12.970 -64.017 1.00 89.38 302 PRO A CA 1
ATOM 2417 C C . PRO A 1 302 ? 60.311 -13.430 -62.591 1.00 89.38 302 PRO A C 1
ATOM 2419 O O . PRO A 1 302 ? 59.126 -13.565 -62.282 1.00 89.38 302 PRO A O 1
ATOM 2422 N N . GLU A 1 303 ? 61.292 -13.642 -61.704 1.00 91.94 303 GLU A N 1
ATOM 2423 C CA . GLU A 1 303 ? 61.011 -14.061 -60.320 1.00 91.94 303 GLU A CA 1
ATOM 2424 C C . GLU A 1 303 ? 60.435 -12.912 -59.485 1.00 91.94 303 GLU A C 1
ATOM 2426 O O . GLU A 1 303 ? 59.530 -13.107 -58.665 1.00 91.94 303 GLU A O 1
ATOM 2431 N N . HIS A 1 304 ? 60.936 -11.695 -59.709 1.00 91.06 304 HIS A N 1
ATOM 2432 C CA . HIS A 1 304 ? 60.402 -10.496 -59.076 1.00 91.06 304 HIS A CA 1
ATOM 2433 C C . HIS A 1 304 ? 58.977 -10.196 -59.557 1.00 91.06 304 HIS A C 1
ATOM 2435 O O . HIS A 1 304 ? 58.089 -9.970 -58.731 1.00 91.06 304 HIS A O 1
ATOM 2441 N N . ALA A 1 305 ? 58.738 -10.278 -60.872 1.00 91.56 305 ALA A N 1
ATOM 2442 C CA . ALA A 1 305 ? 57.414 -10.101 -61.464 1.00 91.56 305 ALA A CA 1
ATOM 2443 C C . ALA A 1 305 ? 56.380 -11.082 -60.881 1.00 91.56 305 ALA A C 1
ATOM 2445 O O . ALA A 1 305 ? 55.263 -10.685 -60.550 1.00 91.56 305 ALA A O 1
ATOM 2446 N N . GLU A 1 306 ? 56.749 -12.352 -60.700 1.00 94.12 306 GLU A N 1
ATOM 2447 C CA . GLU A 1 306 ? 55.847 -13.364 -60.140 1.00 94.12 306 GLU A CA 1
ATOM 2448 C C . GLU A 1 306 ? 55.497 -13.096 -58.669 1.00 94.12 306 GLU A C 1
ATOM 2450 O O . GLU A 1 306 ? 54.339 -13.216 -58.265 1.00 94.12 306 GLU A O 1
ATOM 2455 N N . ARG A 1 307 ? 56.463 -12.644 -57.860 1.00 94.50 307 ARG A N 1
ATOM 2456 C CA . ARG A 1 307 ? 56.205 -12.276 -56.458 1.00 94.50 307 ARG A CA 1
ATOM 2457 C C . ARG A 1 307 ? 55.212 -11.118 -56.339 1.00 94.50 307 ARG A C 1
ATOM 2459 O O . ARG A 1 307 ? 54.356 -11.145 -55.456 1.00 94.50 307 ARG A O 1
ATOM 2466 N N . LEU A 1 308 ? 55.318 -10.109 -57.208 1.00 93.69 308 LEU A N 1
ATOM 2467 C CA . LEU A 1 308 ? 54.382 -8.981 -57.241 1.00 93.69 308 LEU A CA 1
ATOM 2468 C C . LEU A 1 308 ? 52.962 -9.439 -57.612 1.00 93.69 308 LEU A C 1
ATOM 2470 O O . LEU A 1 308 ? 52.007 -9.037 -56.947 1.00 93.69 308 LEU A O 1
ATOM 2474 N N . ARG A 1 309 ? 52.821 -10.349 -58.589 1.00 94.19 309 ARG A N 1
ATOM 2475 C CA . ARG A 1 309 ? 51.519 -10.937 -58.962 1.00 94.19 309 ARG A CA 1
ATOM 2476 C C . ARG A 1 309 ? 50.877 -11.720 -57.822 1.00 94.19 309 ARG A C 1
ATOM 2478 O O . ARG A 1 309 ? 49.677 -11.595 -57.605 1.00 94.19 309 ARG A O 1
ATOM 2485 N N . GLN A 1 310 ? 51.660 -12.477 -57.055 1.00 95.50 310 GLN A N 1
ATOM 2486 C CA . GLN A 1 310 ? 51.143 -13.213 -55.894 1.00 95.50 310 GLN A CA 1
ATOM 2487 C C . GLN A 1 310 ? 50.595 -12.273 -54.810 1.00 95.50 310 GLN A C 1
ATOM 2489 O O . GLN A 1 310 ? 49.526 -12.530 -54.253 1.00 95.50 310 GLN A O 1
ATOM 2494 N N . TRP A 1 311 ? 51.285 -11.159 -54.538 1.00 95.88 311 TRP A N 1
ATOM 2495 C CA . TRP A 1 311 ? 50.783 -10.131 -53.619 1.00 95.88 311 TRP A CA 1
ATOM 2496 C C . TRP A 1 311 ? 49.517 -9.446 -54.140 1.00 95.88 311 TRP A C 1
ATOM 2498 O O . TRP A 1 311 ? 48.586 -9.242 -53.359 1.00 95.88 311 TRP A O 1
ATOM 2508 N N . ALA A 1 312 ? 49.455 -9.137 -55.439 1.00 95.19 312 ALA A N 1
ATOM 2509 C CA . ALA A 1 312 ? 48.266 -8.562 -56.067 1.00 95.19 312 ALA A CA 1
ATOM 2510 C C . ALA A 1 312 ? 4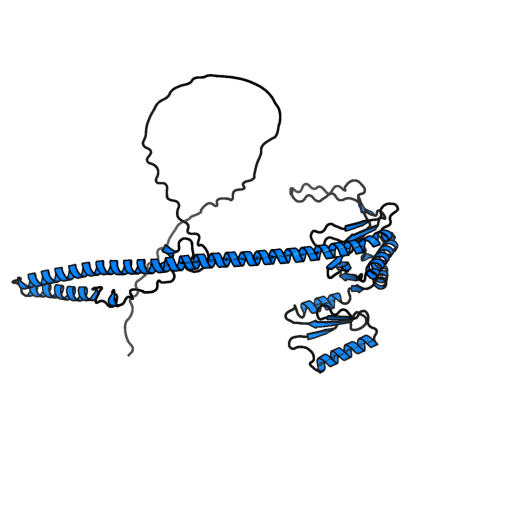7.061 -9.517 -55.990 1.00 95.19 312 ALA A C 1
ATOM 2512 O O . ALA A 1 312 ? 45.980 -9.113 -55.562 1.00 95.19 312 ALA A O 1
ATOM 2513 N N . GLN A 1 313 ? 47.258 -10.803 -56.298 1.00 96.00 313 GLN A N 1
ATOM 2514 C CA . GLN A 1 313 ? 46.206 -11.817 -56.214 1.00 96.00 313 GLN A CA 1
ATOM 2515 C C . GLN A 1 313 ? 45.669 -11.962 -54.783 1.00 96.00 313 GLN A C 1
ATOM 2517 O O . GLN A 1 313 ? 44.456 -11.938 -54.567 1.00 96.00 313 GLN A O 1
ATOM 2522 N N . TRP A 1 314 ? 46.560 -12.078 -53.794 1.00 96.75 314 TRP A N 1
ATOM 2523 C CA . TRP A 1 314 ? 46.155 -12.172 -52.390 1.00 96.75 314 TRP A CA 1
ATOM 2524 C C . TRP A 1 314 ? 45.404 -10.916 -51.919 1.00 96.75 314 TRP A C 1
ATOM 2526 O O . TRP A 1 314 ? 44.406 -11.009 -51.193 1.00 96.75 314 TRP A O 1
ATOM 2536 N N . GLY A 1 315 ? 45.858 -9.737 -52.351 1.00 95.19 315 GLY A N 1
ATOM 2537 C CA . GLY A 1 315 ? 45.200 -8.467 -52.063 1.00 95.19 315 GLY A CA 1
ATOM 2538 C C . GLY A 1 315 ? 43.787 -8.392 -52.646 1.00 95.19 315 GLY A C 1
ATOM 2539 O O . GLY A 1 315 ? 42.866 -7.985 -51.937 1.00 95.19 315 GLY A O 1
ATOM 2540 N N . GLU A 1 316 ? 43.576 -8.859 -53.878 1.00 93.81 316 GLU A N 1
ATOM 2541 C CA . GLU A 1 316 ? 42.252 -8.907 -54.515 1.00 93.81 316 GLU A CA 1
ATOM 2542 C C . GLU A 1 316 ? 41.293 -9.895 -53.836 1.00 93.81 316 GLU A C 1
ATOM 2544 O O . GLU A 1 316 ? 40.122 -9.577 -53.599 1.00 93.81 316 GLU A O 1
ATOM 2549 N N . GLU A 1 317 ? 41.771 -11.079 -53.450 1.00 93.38 317 GLU A N 1
ATOM 2550 C CA . GLU A 1 317 ? 40.974 -12.045 -52.683 1.00 93.38 317 GLU A CA 1
ATOM 2551 C C . GLU A 1 317 ? 40.554 -11.467 -51.321 1.00 93.38 317 GLU A C 1
ATOM 2553 O O . GLU A 1 317 ? 39.383 -11.548 -50.928 1.00 93.38 317 GLU A O 1
ATOM 2558 N N . THR A 1 318 ? 41.484 -10.793 -50.640 1.00 91.75 318 THR A N 1
ATOM 2559 C CA . THR A 1 318 ? 41.225 -10.112 -49.365 1.00 91.75 318 THR A CA 1
ATOM 2560 C C . THR A 1 318 ? 40.213 -8.977 -49.543 1.00 91.75 318 THR A C 1
ATOM 2562 O O . THR A 1 318 ? 39.203 -8.930 -48.834 1.00 91.75 318 THR A O 1
ATOM 2565 N N . ALA A 1 319 ? 40.409 -8.117 -50.546 1.00 93.06 319 ALA A N 1
ATOM 2566 C CA . ALA A 1 319 ? 39.511 -7.020 -50.902 1.00 93.06 319 ALA A CA 1
ATOM 2567 C C . ALA A 1 319 ? 38.092 -7.510 -51.228 1.00 93.06 319 ALA A C 1
ATOM 2569 O O . ALA A 1 319 ? 37.107 -6.856 -50.883 1.00 93.06 319 ALA A O 1
ATOM 2570 N N . ARG A 1 320 ? 37.960 -8.682 -51.861 1.00 90.25 320 ARG A N 1
ATOM 2571 C CA . ARG A 1 320 ? 36.665 -9.316 -52.143 1.00 90.25 320 ARG A CA 1
ATOM 2572 C C . ARG A 1 320 ? 35.956 -9.784 -50.876 1.00 90.25 320 ARG A C 1
ATOM 2574 O O . ARG A 1 320 ? 34.740 -9.626 -50.786 1.00 90.25 320 ARG A O 1
ATOM 2581 N N . SER A 1 321 ? 36.696 -10.334 -49.913 1.00 89.25 321 SER A N 1
ATOM 2582 C CA . SER A 1 321 ? 36.135 -10.804 -48.639 1.00 89.25 321 SER A CA 1
ATOM 2583 C C . SER A 1 321 ? 35.641 -9.661 -47.745 1.00 89.25 321 SER A C 1
ATOM 2585 O O . SER A 1 321 ? 34.682 -9.841 -46.998 1.00 89.25 321 SER A O 1
ATOM 2587 N N . TRP A 1 322 ? 36.263 -8.482 -47.844 1.00 89.38 322 TRP A N 1
ATOM 2588 C CA . TRP A 1 322 ? 35.924 -7.299 -47.043 1.00 89.38 322 TRP A CA 1
ATOM 2589 C C . TRP A 1 322 ? 34.976 -6.329 -47.752 1.00 89.38 322 TRP A C 1
ATOM 2591 O O . TRP A 1 322 ? 34.545 -5.343 -47.157 1.00 89.38 322 TRP A O 1
ATOM 2601 N N . ASP A 1 323 ? 34.631 -6.589 -49.016 1.00 89.00 323 ASP A N 1
ATOM 2602 C CA . ASP A 1 323 ? 33.726 -5.739 -49.783 1.00 89.00 323 ASP A CA 1
ATOM 2603 C C . ASP A 1 323 ? 32.346 -5.698 -49.095 1.00 89.00 323 ASP A C 1
ATOM 2605 O O . ASP A 1 323 ? 31.666 -6.726 -49.001 1.00 89.00 323 ASP A O 1
ATOM 2609 N N . PRO A 1 324 ? 31.889 -4.534 -48.607 1.00 86.50 324 PRO A N 1
ATOM 2610 C CA . P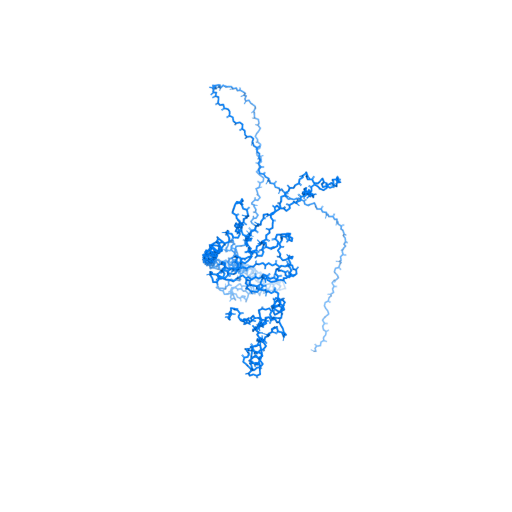RO A 1 324 ? 30.660 -4.432 -47.823 1.00 86.50 324 PRO A CA 1
ATOM 2611 C C . PRO A 1 324 ? 29.397 -4.737 -48.643 1.00 86.50 324 PRO A C 1
ATOM 2613 O O . PRO A 1 324 ? 28.355 -5.029 -48.059 1.00 86.50 324 PRO A O 1
ATOM 2616 N N . GLY A 1 325 ? 29.463 -4.688 -49.979 1.00 86.12 325 GLY A N 1
ATOM 2617 C CA . GLY A 1 325 ? 28.351 -5.049 -50.862 1.00 86.12 325 GLY A CA 1
ATOM 2618 C C . GLY A 1 325 ? 28.322 -6.530 -51.253 1.00 86.12 325 GLY A C 1
ATOM 2619 O O . GLY A 1 325 ? 27.298 -7.014 -51.739 1.00 86.12 325 GLY A O 1
ATOM 2620 N N . ARG A 1 326 ? 29.430 -7.258 -51.062 1.00 81.94 326 ARG A N 1
ATOM 2621 C CA . ARG A 1 326 ? 29.572 -8.666 -51.480 1.00 81.94 326 ARG A CA 1
ATOM 2622 C C . ARG A 1 326 ? 29.749 -9.635 -50.317 1.00 81.94 326 ARG A C 1
ATOM 2624 O O . ARG A 1 326 ? 29.381 -10.795 -50.464 1.00 81.94 326 ARG A O 1
ATOM 2631 N N . SER A 1 327 ? 30.298 -9.171 -49.201 1.00 78.75 327 SER A N 1
ATOM 2632 C CA . SER A 1 327 ? 30.535 -9.976 -48.006 1.00 78.75 327 SER A CA 1
ATOM 2633 C C . SER A 1 327 ? 29.230 -10.393 -47.326 1.00 78.75 327 SER A C 1
ATOM 2635 O O . SER A 1 327 ? 28.268 -9.626 -47.245 1.00 78.75 327 SER A O 1
ATOM 2637 N N . ASP A 1 328 ? 29.220 -11.611 -46.783 1.00 73.50 328 ASP A N 1
ATOM 2638 C CA . ASP A 1 328 ? 28.086 -12.160 -46.027 1.00 73.50 328 ASP A CA 1
ATOM 2639 C C . ASP A 1 328 ? 27.941 -11.530 -44.630 1.00 73.50 328 ASP A C 1
ATOM 2641 O O . ASP A 1 328 ? 26.941 -11.740 -43.950 1.00 73.50 328 ASP A O 1
ATOM 2645 N N . SER A 1 329 ? 28.906 -10.715 -44.201 1.00 73.06 329 SER A N 1
ATOM 2646 C CA . SER A 1 329 ? 28.833 -9.870 -43.002 1.00 73.06 329 SER A CA 1
ATOM 2647 C C . SER A 1 329 ? 28.555 -8.392 -43.310 1.00 73.06 329 SER A C 1
ATOM 2649 O O . SER A 1 329 ? 28.457 -7.590 -42.382 1.00 73.06 329 SER A O 1
ATOM 2651 N N . GLY A 1 330 ? 28.477 -8.019 -44.592 1.00 75.00 330 GLY A N 1
ATOM 2652 C CA . GLY A 1 330 ? 28.294 -6.643 -45.047 1.00 75.00 330 GLY A CA 1
ATOM 2653 C C . GLY A 1 330 ? 26.830 -6.205 -45.129 1.00 75.00 330 GLY A C 1
ATOM 2654 O O . GLY A 1 330 ? 25.919 -6.850 -44.612 1.00 75.00 330 GLY A O 1
ATOM 2655 N N . LEU A 1 331 ? 26.576 -5.106 -45.843 1.00 83.88 331 LEU A N 1
ATOM 2656 C CA . LEU A 1 331 ? 25.228 -4.556 -46.044 1.00 83.88 331 LEU A CA 1
ATOM 2657 C C . LEU A 1 331 ? 24.266 -5.558 -46.695 1.00 83.88 331 LEU A C 1
ATOM 2659 O O . LEU A 1 331 ? 23.060 -5.460 -46.504 1.00 83.88 331 LEU A O 1
ATOM 2663 N N . ARG A 1 332 ? 24.792 -6.531 -47.448 1.00 81.94 332 ARG A N 1
ATOM 2664 C CA . ARG A 1 332 ? 24.000 -7.550 -48.145 1.00 81.94 332 ARG A CA 1
ATOM 2665 C C . ARG A 1 332 ? 23.231 -8.477 -47.197 1.00 81.94 332 ARG A C 1
ATOM 2667 O O . ARG A 1 332 ? 22.164 -8.954 -47.574 1.00 81.94 332 ARG A O 1
ATOM 2674 N N . SER A 1 333 ? 23.757 -8.753 -46.005 1.00 80.56 333 SER A N 1
ATOM 2675 C CA . SER A 1 333 ? 23.134 -9.668 -45.037 1.00 80.56 333 SER A CA 1
ATOM 2676 C C . SER A 1 333 ? 22.338 -8.961 -43.940 1.00 80.56 333 SER A C 1
ATOM 2678 O O . SER A 1 333 ? 21.598 -9.612 -43.202 1.00 80.56 333 SER A O 1
ATOM 2680 N N . GLN A 1 334 ? 22.449 -7.635 -43.841 1.00 82.50 334 GLN A N 1
ATOM 2681 C CA . GLN A 1 334 ? 21.751 -6.833 -42.841 1.00 82.50 334 GLN A CA 1
ATOM 2682 C C . GLN A 1 334 ? 20.417 -6.315 -43.389 1.00 82.50 334 GLN A C 1
ATOM 2684 O O . GLN A 1 334 ? 20.349 -5.747 -44.477 1.00 82.50 334 GLN A O 1
ATOM 2689 N N . SER A 1 335 ? 19.341 -6.452 -42.610 1.00 85.06 335 SER A N 1
ATOM 2690 C CA . SER A 1 335 ? 18.069 -5.802 -42.947 1.00 85.06 335 SER A CA 1
ATOM 2691 C C . SER A 1 335 ? 18.177 -4.291 -42.741 1.00 85.06 335 SER A C 1
ATOM 2693 O O . SER A 1 335 ? 18.601 -3.835 -41.677 1.00 85.06 335 SER A O 1
ATOM 2695 N N . PHE A 1 336 ? 17.727 -3.512 -43.729 1.00 83.19 336 PHE A N 1
ATOM 2696 C CA . PHE A 1 336 ? 17.663 -2.050 -43.635 1.00 83.19 336 PHE A CA 1
ATOM 2697 C C . PHE A 1 336 ? 16.797 -1.580 -42.450 1.00 83.19 336 PHE A C 1
ATOM 2699 O O . PHE A 1 336 ? 17.098 -0.569 -41.815 1.00 83.19 336 PHE A O 1
ATOM 2706 N N . ASP A 1 337 ? 15.769 -2.362 -42.106 1.00 84.56 337 ASP A N 1
ATOM 2707 C CA . ASP A 1 337 ? 14.806 -2.087 -41.033 1.00 84.56 337 ASP A CA 1
ATOM 2708 C C . ASP A 1 337 ? 14.961 -3.052 -39.854 1.00 84.56 337 ASP A C 1
ATOM 2710 O O . ASP A 1 337 ? 13.989 -3.371 -39.166 1.00 84.56 337 ASP A O 1
ATOM 2714 N N . ALA A 1 338 ? 16.179 -3.551 -39.619 1.00 84.19 338 ALA A N 1
ATOM 2715 C CA . ALA A 1 338 ? 16.448 -4.435 -38.495 1.00 84.19 338 ALA A CA 1
ATOM 2716 C C . ALA A 1 338 ? 15.950 -3.807 -37.184 1.00 84.19 338 ALA A C 1
ATOM 2718 O O . ALA A 1 338 ? 16.364 -2.708 -36.800 1.00 84.19 338 ALA A O 1
ATOM 2719 N N . ALA A 1 339 ? 15.063 -4.527 -36.492 1.00 84.19 339 ALA A N 1
ATOM 2720 C CA . ALA A 1 339 ? 14.525 -4.074 -35.221 1.00 84.19 339 ALA A CA 1
ATOM 2721 C C . ALA A 1 339 ? 15.675 -3.821 -34.226 1.00 84.19 339 ALA A C 1
ATOM 2723 O O . ALA A 1 339 ? 16.628 -4.612 -34.166 1.00 84.19 339 ALA A O 1
ATOM 2724 N N . PRO A 1 340 ? 15.615 -2.725 -33.451 1.00 86.25 340 PRO A N 1
ATOM 2725 C CA . PRO A 1 340 ? 16.649 -2.443 -32.479 1.00 86.25 340 PRO A CA 1
ATOM 2726 C C . PRO A 1 340 ? 16.564 -3.449 -31.330 1.00 86.25 340 PRO A C 1
ATOM 2728 O O . PRO A 1 340 ? 15.470 -3.864 -30.935 1.00 86.25 340 PRO A O 1
ATOM 2731 N N . THR A 1 341 ? 17.710 -3.835 -30.768 1.00 86.62 341 THR A N 1
ATOM 2732 C CA . THR A 1 341 ? 17.719 -4.638 -29.536 1.00 86.62 341 THR A CA 1
ATOM 2733 C C . THR A 1 341 ? 17.096 -3.846 -28.374 1.00 86.62 341 THR A C 1
ATOM 2735 O O . THR A 1 341 ? 17.048 -2.617 -28.434 1.00 86.62 341 THR A O 1
ATOM 2738 N N . PRO A 1 342 ? 16.609 -4.497 -27.299 1.00 84.25 342 PRO A N 1
ATOM 2739 C CA . PRO A 1 342 ? 15.924 -3.805 -26.201 1.00 84.25 342 PRO A CA 1
ATOM 2740 C C . PRO A 1 342 ? 16.714 -2.649 -25.562 1.00 84.25 342 PRO A C 1
ATOM 2742 O O . PRO A 1 342 ? 16.104 -1.708 -25.058 1.00 84.25 342 PRO A O 1
ATOM 2745 N N . ASP A 1 343 ? 18.049 -2.691 -25.624 1.00 87.75 343 ASP A N 1
ATOM 2746 C CA . ASP A 1 343 ? 18.941 -1.671 -25.066 1.00 87.75 343 ASP A CA 1
ATOM 2747 C C . ASP A 1 343 ? 19.373 -0.583 -26.060 1.00 87.75 343 ASP A C 1
ATOM 2749 O O . ASP A 1 343 ? 19.799 0.491 -25.641 1.00 87.75 343 ASP A O 1
ATOM 2753 N N . GLU A 1 344 ? 19.233 -0.793 -27.367 1.00 86.94 344 GLU A N 1
ATOM 2754 C CA . GLU A 1 344 ? 19.587 0.206 -28.388 1.00 86.94 344 GLU A CA 1
ATOM 2755 C C . GLU A 1 344 ? 18.771 1.521 -28.295 1.00 86.94 344 GLU A C 1
ATOM 2757 O O . GLU A 1 344 ? 19.334 2.582 -28.567 1.00 86.94 344 GLU A O 1
ATOM 2762 N N . PRO A 1 345 ? 17.492 1.531 -27.856 1.00 90.81 345 PRO A N 1
ATOM 2763 C CA . PRO A 1 345 ? 16.740 2.761 -27.576 1.00 90.81 345 PRO A CA 1
ATOM 2764 C C . PRO A 1 345 ? 17.219 3.548 -26.348 1.00 90.81 345 PRO A C 1
ATOM 2766 O O . PRO A 1 345 ? 16.836 4.708 -26.174 1.00 90.81 345 PRO A O 1
ATOM 2769 N N . ARG A 1 346 ? 18.052 2.953 -25.483 1.00 88.50 346 ARG A N 1
ATOM 2770 C CA . ARG A 1 346 ? 18.473 3.528 -24.192 1.00 88.50 346 ARG A CA 1
ATOM 2771 C C . ARG A 1 346 ? 19.072 4.942 -24.285 1.00 88.50 346 ARG A C 1
ATOM 2773 O O . ARG A 1 346 ? 18.766 5.752 -23.403 1.00 88.50 346 ARG A O 1
ATOM 2780 N N . PRO A 1 347 ? 19.878 5.309 -25.301 1.00 90.81 347 PRO A N 1
ATOM 2781 C CA . PRO A 1 347 ? 20.383 6.676 -25.441 1.00 90.81 347 PRO A CA 1
ATOM 2782 C C . PRO A 1 347 ? 19.290 7.700 -25.777 1.00 90.81 347 PRO A C 1
ATOM 2784 O O . PRO A 1 347 ? 19.446 8.880 -25.475 1.00 90.81 347 PRO A O 1
ATOM 2787 N N . PHE A 1 348 ? 18.180 7.262 -26.378 1.00 90.44 348 PHE A N 1
ATOM 2788 C CA . PHE A 1 348 ? 17.153 8.137 -26.949 1.00 90.44 348 PHE A CA 1
ATOM 2789 C C . PHE A 1 348 ? 15.913 8.298 -26.064 1.00 90.44 348 PHE A C 1
ATOM 2791 O O . PHE A 1 348 ? 15.163 9.250 -26.254 1.00 90.44 348 PHE A O 1
ATOM 2798 N N . VAL A 1 349 ? 15.709 7.405 -25.093 1.00 90.12 349 VAL A N 1
ATOM 2799 C CA . VAL A 1 349 ? 14.529 7.396 -24.208 1.00 90.12 349 VAL A CA 1
ATOM 2800 C C . VAL A 1 349 ? 14.639 8.370 -23.009 1.00 90.12 349 VAL A C 1
ATOM 2802 O O . VAL A 1 349 ? 13.702 8.528 -22.227 1.00 90.12 349 VAL A O 1
ATOM 2805 N N . GLY A 1 350 ? 15.772 9.068 -22.862 1.00 87.62 350 GLY A N 1
ATOM 2806 C CA . GLY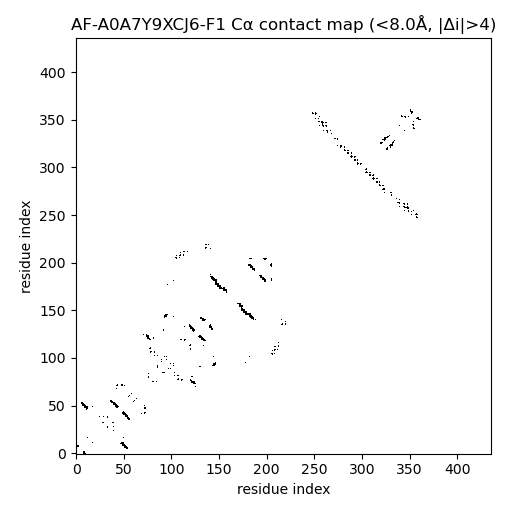 A 1 350 ? 15.997 10.048 -21.791 1.00 87.62 350 GLY A CA 1
ATOM 2807 C C . GLY A 1 350 ? 16.135 9.400 -20.409 1.00 87.62 350 GLY A C 1
ATOM 2808 O O . GLY A 1 350 ? 16.927 8.473 -20.240 1.00 87.62 350 GLY A O 1
ATOM 2809 N N . ASP A 1 351 ? 15.373 9.897 -19.433 1.00 89.25 351 ASP A N 1
ATOM 2810 C CA . ASP A 1 351 ? 15.365 9.389 -18.050 1.00 89.25 351 ASP A CA 1
ATOM 2811 C C . ASP A 1 351 ? 14.472 8.154 -17.866 1.00 89.25 351 ASP A C 1
ATOM 2813 O O . ASP A 1 351 ? 14.385 7.610 -16.768 1.00 89.25 351 ASP A O 1
ATOM 2817 N N . TRP A 1 352 ? 13.765 7.709 -18.904 1.00 91.19 352 TRP A N 1
ATOM 2818 C CA . TRP A 1 352 ? 12.942 6.505 -18.833 1.00 91.19 352 TRP A CA 1
ATOM 2819 C C . TRP A 1 352 ? 13.787 5.231 -18.923 1.00 91.19 352 TRP A C 1
ATOM 2821 O O . TRP A 1 352 ? 14.836 5.200 -19.568 1.00 91.19 352 TRP A O 1
ATOM 2831 N N . SER A 1 353 ? 13.311 4.158 -18.293 1.00 89.44 353 SER A N 1
ATOM 2832 C CA . SER A 1 353 ? 13.889 2.832 -18.494 1.00 89.44 353 SER A CA 1
ATOM 2833 C C . SER A 1 353 ? 13.457 2.241 -19.841 1.00 89.44 353 SER A C 1
ATOM 2835 O O . SER A 1 353 ? 12.277 2.327 -20.194 1.00 89.44 353 SER A O 1
ATOM 2837 N N . PRO A 1 354 ? 14.346 1.545 -20.568 1.00 89.94 354 PRO A N 1
ATOM 2838 C CA . PRO A 1 354 ? 13.954 0.716 -21.708 1.00 89.94 354 PRO A CA 1
ATOM 2839 C C . PRO A 1 354 ? 13.057 -0.472 -21.322 1.00 89.94 354 PRO A C 1
ATOM 2841 O O . PRO A 1 354 ? 12.368 -1.026 -22.178 1.00 89.94 354 PRO A O 1
ATOM 2844 N N . HIS A 1 355 ? 13.067 -0.871 -20.044 1.00 87.50 355 HIS A N 1
ATOM 2845 C CA . HIS A 1 355 ? 12.431 -2.099 -19.561 1.00 87.50 355 HIS A CA 1
ATOM 2846 C C . HIS A 1 355 ? 11.086 -1.875 -18.855 1.00 87.50 355 HIS A C 1
ATOM 2848 O O . HIS A 1 355 ? 10.406 -2.848 -18.534 1.00 87.50 355 HIS A O 1
ATOM 2854 N N . GLY A 1 356 ? 10.668 -0.627 -18.622 1.00 87.94 356 GLY A N 1
ATOM 2855 C CA . GLY A 1 356 ? 9.357 -0.361 -18.035 1.00 87.94 356 GLY A CA 1
ATOM 2856 C C . GLY A 1 356 ? 9.053 1.110 -17.743 1.00 87.94 356 GLY A C 1
ATOM 2857 O O . GLY A 1 356 ? 9.924 1.970 -17.878 1.00 87.94 356 GLY A O 1
ATOM 2858 N N . PRO A 1 357 ? 7.815 1.407 -17.300 1.00 90.81 357 PRO A N 1
ATOM 2859 C CA . PRO A 1 357 ? 7.286 2.759 -17.110 1.00 90.81 357 PRO A CA 1
ATOM 2860 C C . PRO A 1 357 ? 7.763 3.407 -15.799 1.00 90.81 357 PRO A C 1
ATOM 2862 O O . PRO A 1 357 ? 6.988 4.002 -15.049 1.00 90.81 357 PRO A O 1
ATOM 2865 N N . TYR A 1 358 ? 9.054 3.290 -15.512 1.00 89.31 358 TYR A N 1
ATOM 2866 C CA . TYR A 1 358 ? 9.726 3.948 -14.401 1.00 89.31 358 TYR A CA 1
ATOM 2867 C C . TYR A 1 358 ? 10.920 4.744 -14.920 1.00 89.31 358 TYR A C 1
ATOM 2869 O O . TYR A 1 358 ? 11.482 4.461 -15.981 1.00 89.31 358 TYR A O 1
ATOM 2877 N N . ARG A 1 359 ? 11.289 5.782 -14.171 1.00 87.19 359 ARG A N 1
ATOM 2878 C CA . ARG A 1 359 ? 12.451 6.606 -14.492 1.00 87.19 359 ARG A CA 1
ATOM 2879 C C . ARG A 1 359 ? 13.689 6.027 -13.827 1.00 87.19 359 ARG A C 1
ATOM 2881 O O . ARG A 1 359 ? 13.661 5.698 -12.643 1.00 87.19 359 ARG A O 1
ATOM 2888 N N . GLU A 1 360 ? 14.765 5.910 -14.586 1.00 85.38 360 GLU A N 1
ATOM 2889 C CA . GLU A 1 360 ? 16.075 5.534 -14.076 1.00 85.38 360 GLU A CA 1
ATOM 2890 C C . GLU A 1 360 ? 16.825 6.795 -13.668 1.00 85.38 360 GLU A C 1
ATOM 2892 O O . GLU A 1 360 ? 16.975 7.736 -14.449 1.00 85.38 360 GLU A O 1
ATOM 2897 N N . TYR A 1 361 ? 17.330 6.817 -12.436 1.00 73.12 361 TYR A N 1
ATOM 2898 C CA . TYR A 1 361 ? 18.205 7.896 -12.008 1.00 73.12 361 TYR A CA 1
ATOM 2899 C C . TYR A 1 361 ? 19.563 7.747 -12.698 1.00 73.12 361 TYR A C 1
ATOM 2901 O O . TYR A 1 361 ? 20.403 6.940 -12.291 1.00 73.12 361 TYR A O 1
ATOM 2909 N N . ARG A 1 362 ? 19.791 8.528 -13.754 1.00 67.56 362 ARG A N 1
ATOM 2910 C CA . ARG A 1 362 ? 21.109 8.636 -14.377 1.00 67.56 362 ARG A CA 1
ATOM 2911 C C . ARG A 1 362 ? 21.910 9.672 -13.608 1.00 67.56 362 ARG A C 1
ATOM 2913 O O . ARG A 1 362 ? 21.625 10.865 -13.677 1.00 67.56 362 ARG A O 1
ATOM 2920 N N . TYR A 1 363 ? 22.935 9.220 -12.889 1.00 54.31 363 TYR A N 1
ATOM 2921 C CA . TYR A 1 363 ? 23.932 10.126 -12.335 1.00 54.31 363 TYR A CA 1
ATOM 2922 C C . TYR A 1 363 ? 24.650 10.807 -13.505 1.00 54.31 363 TYR A C 1
ATOM 2924 O O . TYR A 1 363 ? 25.566 10.240 -14.097 1.00 54.31 363 TYR A O 1
ATOM 2932 N N . ARG A 1 364 ? 24.198 12.005 -13.884 1.00 57.00 364 ARG A N 1
ATOM 2933 C CA . ARG A 1 364 ? 24.946 12.884 -14.777 1.00 57.00 364 ARG A CA 1
ATOM 2934 C C . ARG A 1 364 ? 26.070 13.468 -13.919 1.00 57.00 364 ARG A C 1
ATOM 2936 O O . ARG A 1 364 ? 25.757 14.194 -12.974 1.00 57.00 364 ARG A O 1
ATOM 2943 N N . PRO A 1 365 ? 27.352 13.140 -14.169 1.00 50.94 365 PRO A N 1
ATOM 2944 C CA . PRO A 1 365 ? 28.435 13.801 -13.462 1.00 50.94 365 PRO A CA 1
ATOM 2945 C C . PRO A 1 365 ? 28.264 15.301 -13.689 1.00 50.94 365 PRO A C 1
ATOM 2947 O O . PRO A 1 365 ? 28.150 15.733 -14.839 1.00 50.94 365 PRO A O 1
ATOM 2950 N N . LEU A 1 366 ? 28.164 16.069 -12.601 1.00 48.31 366 LEU A N 1
ATOM 2951 C CA . LEU A 1 366 ? 28.172 17.526 -12.679 1.00 48.31 366 LEU A CA 1
ATOM 2952 C C . LEU A 1 366 ? 29.364 17.940 -13.555 1.00 48.31 366 LEU A C 1
ATOM 2954 O O . LEU A 1 366 ? 30.436 17.334 -13.408 1.00 48.31 366 LEU A O 1
ATOM 2958 N N . PRO A 1 367 ? 29.198 18.909 -14.474 1.00 54.53 367 PRO A N 1
ATOM 2959 C CA . PRO A 1 367 ? 30.324 19.443 -15.221 1.00 54.53 367 PRO A CA 1
ATOM 2960 C C . PRO A 1 367 ? 31.411 19.804 -14.210 1.00 54.53 367 PRO A C 1
ATOM 2962 O O . PRO A 1 367 ? 31.145 20.542 -13.263 1.00 54.53 367 PRO A O 1
ATOM 2965 N N . LYS A 1 368 ? 32.611 19.231 -14.352 1.00 50.53 368 LYS A N 1
ATOM 2966 C CA . LYS A 1 368 ? 33.763 19.748 -13.617 1.00 50.53 368 LYS A CA 1
ATOM 2967 C C . LYS A 1 368 ? 33.925 21.177 -14.107 1.00 50.53 368 LYS A C 1
ATOM 2969 O O . LYS A 1 368 ? 34.282 21.368 -15.266 1.00 50.53 368 LYS A O 1
ATOM 2974 N N . GLU A 1 369 ? 33.605 22.148 -13.261 1.00 46.31 369 GLU A N 1
ATOM 2975 C CA . GLU A 1 369 ? 34.044 23.519 -13.468 1.00 46.31 369 GLU A CA 1
ATOM 2976 C C . GLU A 1 369 ? 35.561 23.451 -13.639 1.00 46.31 369 GLU A C 1
ATOM 2978 O O . GLU A 1 369 ? 36.299 23.094 -12.716 1.00 46.31 369 GLU A O 1
ATOM 2983 N N . SER A 1 370 ? 36.021 23.666 -14.871 1.00 45.41 370 SER A N 1
ATOM 2984 C CA . SER A 1 370 ? 37.429 23.910 -15.141 1.00 45.41 370 SER A CA 1
ATOM 2985 C C . SER A 1 370 ? 37.853 25.069 -14.240 1.00 45.41 370 SER A C 1
ATOM 2987 O O . SER A 1 370 ? 37.100 26.044 -14.153 1.00 45.41 370 SER A O 1
ATOM 2989 N N . PRO A 1 371 ? 39.006 25.000 -13.553 1.00 44.34 371 PRO A N 1
ATOM 2990 C CA . PRO A 1 371 ? 39.470 26.120 -12.755 1.00 44.34 371 PRO A CA 1
ATOM 2991 C C . PRO A 1 371 ? 39.590 27.324 -13.685 1.00 44.34 371 PRO A C 1
ATOM 2993 O O . PRO A 1 371 ? 40.371 27.294 -14.633 1.00 44.34 371 PRO A O 1
ATOM 2996 N N . SER A 1 372 ? 38.763 28.338 -13.433 1.00 45.72 372 SER A N 1
ATOM 2997 C CA . SER A 1 372 ? 38.887 29.661 -14.027 1.00 45.72 372 SER A CA 1
ATOM 2998 C C . SER A 1 372 ? 40.344 30.085 -13.906 1.00 45.72 372 SER A C 1
ATOM 3000 O O . SER A 1 372 ? 40.859 30.207 -12.793 1.00 45.72 372 SER A O 1
ATOM 3002 N N . GLU A 1 373 ? 40.999 30.293 -15.045 1.00 42.12 373 GLU A N 1
ATOM 3003 C CA . GLU A 1 373 ? 42.283 30.971 -15.108 1.00 42.12 373 GLU A CA 1
ATOM 3004 C C . GLU A 1 373 ? 42.143 32.300 -14.366 1.00 42.12 373 GLU A C 1
ATOM 3006 O O . GLU A 1 373 ? 41.368 33.181 -14.740 1.00 42.12 373 GLU A O 1
ATOM 3011 N N . ALA A 1 374 ? 42.848 32.406 -13.245 1.00 43.69 374 ALA A N 1
ATOM 3012 C CA . ALA A 1 374 ? 43.028 33.651 -12.537 1.00 43.69 374 ALA A CA 1
ATOM 3013 C C . ALA A 1 374 ? 43.978 34.517 -13.369 1.00 43.69 374 ALA A C 1
ATOM 3015 O O . ALA A 1 374 ? 45.197 34.436 -13.227 1.00 43.69 374 ALA A O 1
ATOM 3016 N N . THR A 1 375 ? 43.431 35.352 -14.249 1.00 42.50 375 THR A N 1
ATOM 3017 C CA . THR A 1 375 ? 44.160 36.519 -14.745 1.00 42.50 375 THR A CA 1
ATOM 3018 C C . THR A 1 375 ? 44.328 37.503 -13.597 1.00 42.50 375 THR A C 1
ATOM 3020 O O . THR A 1 375 ? 43.357 38.042 -13.063 1.00 42.50 375 THR A O 1
ATOM 3023 N N . GLY A 1 376 ? 45.585 37.690 -13.200 1.00 37.75 376 GLY A N 1
ATOM 3024 C CA . GLY A 1 376 ? 46.003 38.680 -12.225 1.00 37.75 376 GLY A CA 1
ATOM 3025 C C . GLY A 1 376 ? 45.709 40.111 -12.677 1.00 37.75 376 GLY A C 1
ATOM 3026 O O . GLY A 1 376 ? 45.799 40.450 -13.853 1.00 37.75 376 GLY A O 1
ATOM 3027 N N . GLY A 1 377 ? 45.395 40.951 -11.697 1.00 33.28 377 GLY A N 1
ATOM 3028 C CA . GLY A 1 377 ? 45.270 42.396 -11.833 1.00 33.28 377 GLY A CA 1
ATOM 3029 C C . GLY A 1 377 ? 45.495 43.033 -10.468 1.00 33.28 377 GLY A C 1
ATOM 3030 O O . GLY A 1 377 ? 44.625 43.015 -9.605 1.00 33.28 377 GLY A O 1
ATOM 3031 N N . THR A 1 378 ? 46.714 43.508 -10.254 1.00 36.19 378 THR A N 1
ATOM 3032 C CA . THR A 1 378 ? 47.223 44.167 -9.050 1.00 36.19 378 THR A CA 1
ATOM 3033 C C . THR A 1 378 ? 46.651 45.570 -8.828 1.00 36.19 378 THR A C 1
ATOM 3035 O O . THR A 1 378 ? 46.518 46.330 -9.779 1.00 36.19 378 THR A O 1
ATOM 3038 N N . SER A 1 379 ? 46.533 45.931 -7.542 1.00 31.73 379 SER A N 1
ATOM 3039 C CA . SER A 1 379 ? 46.677 47.280 -6.956 1.00 31.73 379 SER A CA 1
ATOM 3040 C C . SER A 1 379 ? 45.615 48.354 -7.240 1.00 31.73 379 SER A C 1
ATOM 3042 O O . SER A 1 379 ? 45.534 48.892 -8.334 1.00 31.73 379 SER A O 1
ATOM 3044 N N . SER A 1 380 ? 44.932 48.826 -6.189 1.00 29.72 380 SER A N 1
ATOM 3045 C CA . SER A 1 380 ? 45.285 50.100 -5.531 1.00 29.72 380 SER A CA 1
ATOM 3046 C C . SER A 1 380 ? 44.299 50.451 -4.406 1.00 29.72 380 SER A C 1
ATOM 3048 O O . SER A 1 380 ? 43.100 50.207 -4.490 1.00 29.72 380 SER A O 1
ATOM 3050 N N . ILE A 1 381 ? 44.859 51.029 -3.349 1.00 33.81 381 ILE A N 1
ATOM 3051 C CA . ILE A 1 381 ? 44.248 51.520 -2.112 1.00 33.81 381 ILE A CA 1
ATOM 3052 C C . ILE A 1 381 ? 43.585 52.894 -2.318 1.00 33.81 381 ILE A C 1
ATOM 3054 O O . ILE A 1 381 ? 44.095 53.716 -3.075 1.00 33.81 381 ILE A O 1
ATOM 3058 N N . GLY A 1 382 ? 42.532 53.161 -1.536 1.00 29.22 382 GLY A N 1
ATOM 3059 C CA . GLY A 1 382 ? 42.061 54.502 -1.149 1.00 29.22 382 GLY A CA 1
ATOM 3060 C C . GLY A 1 382 ? 40.531 54.610 -1.155 1.00 29.22 382 GLY A C 1
ATOM 3061 O O . GLY A 1 382 ? 39.882 53.992 -1.981 1.00 29.22 382 GLY A O 1
ATOM 3062 N N . GLU A 1 383 ? 39.831 55.362 -0.313 1.00 30.17 383 GLU A N 1
ATOM 3063 C CA . GLU A 1 383 ? 40.093 56.000 0.973 1.00 30.17 383 GLU A CA 1
ATOM 3064 C C . GLU A 1 383 ? 38.705 56.419 1.528 1.00 30.17 383 GLU A C 1
ATOM 3066 O O . GLU A 1 383 ? 37.717 56.526 0.803 1.00 30.17 383 GLU A O 1
ATOM 3071 N N . PHE A 1 384 ? 38.627 56.611 2.840 1.00 29.25 384 PHE A N 1
ATOM 3072 C CA . PHE A 1 384 ? 37.498 57.113 3.637 1.00 29.25 384 PHE A CA 1
ATOM 3073 C C . PHE A 1 384 ? 36.856 58.434 3.130 1.00 29.25 384 PHE A C 1
ATOM 3075 O O . PHE A 1 384 ? 37.590 59.391 2.914 1.00 29.25 384 PHE A O 1
ATOM 3082 N N . ARG A 1 385 ? 35.512 58.588 3.202 1.00 31.80 385 ARG A N 1
ATOM 3083 C CA . ARG A 1 385 ? 34.804 59.535 4.126 1.00 31.80 385 ARG A CA 1
ATOM 3084 C C . ARG A 1 385 ? 33.282 59.726 3.887 1.00 31.80 385 ARG A C 1
ATOM 3086 O O . ARG A 1 385 ? 32.860 60.188 2.842 1.00 31.80 385 ARG A O 1
ATOM 3093 N N . ARG A 1 386 ? 32.540 59.512 4.990 1.00 31.14 386 ARG A N 1
ATOM 3094 C CA . ARG A 1 386 ? 31.524 60.351 5.694 1.00 31.14 386 ARG A CA 1
ATOM 3095 C C . ARG A 1 386 ? 30.322 61.014 4.989 1.00 31.14 386 ARG A C 1
ATOM 3097 O O . ARG A 1 386 ? 30.482 61.873 4.136 1.00 31.14 386 ARG A O 1
ATOM 3104 N N . GLY A 1 387 ? 29.186 60.861 5.690 1.00 27.28 387 GLY A N 1
ATOM 3105 C CA . GLY A 1 387 ? 28.133 61.871 5.932 1.00 27.28 387 GLY A CA 1
ATOM 3106 C C . GLY A 1 387 ? 26.745 61.343 5.556 1.00 27.28 387 GLY A C 1
ATOM 3107 O O . GLY A 1 387 ? 26.605 60.798 4.476 1.00 27.28 387 GLY A O 1
ATOM 3108 N N . GLY A 1 388 ? 25.664 61.404 6.337 1.00 28.16 388 GLY A N 1
ATOM 3109 C CA . GLY A 1 388 ? 25.307 61.899 7.674 1.00 28.16 388 GLY A CA 1
ATOM 3110 C C . GLY A 1 388 ? 23.873 61.375 7.952 1.00 28.16 388 GLY A C 1
ATOM 3111 O O . GLY A 1 388 ? 23.131 61.126 7.011 1.00 28.16 388 GLY A O 1
ATOM 3112 N N . ALA A 1 389 ? 23.574 60.883 9.156 1.00 29.64 389 ALA A N 1
ATOM 3113 C CA . ALA A 1 389 ? 22.759 61.539 10.195 1.00 29.64 389 ALA A CA 1
ATOM 3114 C C . ALA A 1 389 ? 21.282 61.847 9.834 1.00 29.64 389 ALA A C 1
ATOM 3116 O O . ALA A 1 389 ? 21.041 62.637 8.934 1.00 29.64 389 ALA A O 1
ATOM 3117 N N . VAL A 1 390 ? 20.348 61.247 10.601 1.00 36.84 390 VAL A N 1
ATOM 3118 C CA . VAL A 1 390 ? 19.080 61.749 11.221 1.00 36.84 390 VAL A CA 1
ATOM 3119 C C . VAL A 1 390 ? 18.282 60.486 11.622 1.00 36.84 390 VAL A C 1
ATOM 3121 O O . VAL A 1 390 ? 17.882 59.712 10.764 1.00 36.84 390 VAL A O 1
ATOM 3124 N N . ASP A 1 391 ? 18.301 60.015 12.872 1.00 31.05 391 ASP A N 1
ATOM 3125 C CA . ASP A 1 391 ? 17.575 60.465 14.080 1.00 31.05 391 ASP A CA 1
ATOM 3126 C C . ASP A 1 391 ? 16.032 60.333 13.998 1.00 31.05 391 ASP A C 1
ATOM 3128 O O . ASP A 1 391 ? 15.373 61.177 13.401 1.00 31.05 391 ASP A O 1
ATOM 3132 N N . ARG A 1 392 ? 15.458 59.283 14.624 1.00 30.92 392 ARG A N 1
ATOM 3133 C CA . ARG A 1 392 ? 14.522 59.359 15.780 1.00 30.92 392 ARG A CA 1
ATOM 3134 C C . ARG A 1 392 ? 13.618 58.126 15.981 1.00 30.92 392 ARG A C 1
ATOM 3136 O O . ARG A 1 392 ? 12.676 57.882 15.243 1.00 30.92 392 ARG A O 1
ATOM 3143 N N . SER A 1 393 ? 13.859 57.486 17.130 1.00 29.19 393 SER A N 1
ATOM 3144 C CA . SER A 1 393 ? 12.879 57.226 18.207 1.00 29.19 393 SER A CA 1
ATOM 3145 C C . SER A 1 393 ? 11.847 56.079 18.129 1.00 29.19 393 SER A C 1
ATOM 3147 O O . SER A 1 393 ? 10.856 56.162 17.418 1.00 29.19 393 SER A O 1
ATOM 3149 N N . ARG A 1 394 ? 11.992 55.196 19.144 1.00 31.11 394 ARG A N 1
ATOM 3150 C CA . ARG A 1 394 ? 10.984 54.413 19.915 1.00 31.11 394 ARG A CA 1
ATOM 3151 C C . ARG A 1 394 ? 10.372 53.173 19.238 1.00 31.11 394 ARG A C 1
ATOM 3153 O O . ARG A 1 394 ? 9.975 53.232 18.093 1.00 31.11 394 ARG A O 1
ATOM 3160 N N . SER A 1 395 ? 10.150 52.033 19.896 1.00 29.88 395 SER A N 1
ATOM 3161 C CA . SER A 1 395 ? 10.526 51.481 21.210 1.00 29.88 395 SER A CA 1
ATOM 3162 C C . SER A 1 395 ? 9.965 50.047 21.306 1.00 29.88 395 SER A C 1
ATOM 3164 O O . SER A 1 395 ? 8.837 49.833 20.878 1.00 29.88 395 SER A O 1
ATOM 3166 N N . ALA A 1 396 ? 10.695 49.168 22.005 1.00 31.83 396 ALA A N 1
ATOM 3167 C CA . ALA A 1 396 ? 10.241 47.978 22.752 1.00 31.83 396 ALA A CA 1
ATOM 3168 C C . ALA A 1 396 ? 9.857 46.665 22.020 1.00 31.83 396 ALA A C 1
ATOM 3170 O O . ALA A 1 396 ? 9.086 46.648 21.069 1.00 31.83 396 ALA A O 1
ATOM 3171 N N . GLY A 1 397 ? 10.347 45.547 22.589 1.00 29.56 397 GLY A N 1
ATOM 3172 C CA . GLY A 1 397 ? 9.918 44.162 22.328 1.00 29.56 397 GLY A CA 1
ATOM 3173 C C . GLY A 1 397 ? 11.055 43.262 21.825 1.00 29.56 397 GLY A C 1
ATOM 3174 O O . GLY A 1 397 ? 11.179 43.042 20.631 1.00 29.56 397 GLY A O 1
ATOM 3175 N N . SER A 1 398 ? 12.038 42.884 22.648 1.00 32.06 398 SER A N 1
ATOM 3176 C CA . SER A 1 398 ? 12.057 41.619 23.417 1.00 32.06 398 SER A CA 1
ATOM 3177 C C . SER A 1 398 ? 11.563 40.393 22.637 1.00 32.06 398 SER A C 1
ATOM 3179 O O . SER A 1 398 ? 10.365 40.262 22.417 1.00 32.06 398 SER A O 1
ATOM 3181 N N . GLY A 1 399 ? 12.454 39.443 22.318 1.00 29.95 399 GLY A N 1
ATOM 3182 C CA . GLY A 1 399 ? 12.019 38.113 21.869 1.00 29.95 399 GLY A CA 1
ATOM 3183 C C . GLY A 1 399 ? 13.041 37.301 21.079 1.00 29.95 399 GLY A C 1
ATOM 3184 O O . GLY A 1 399 ? 12.911 37.145 19.876 1.00 29.95 399 GLY A O 1
ATOM 3185 N N . MET A 1 400 ? 14.044 36.797 21.792 1.00 31.75 400 MET A N 1
ATOM 3186 C CA . MET A 1 400 ? 15.002 35.740 21.448 1.00 31.75 400 MET A CA 1
ATOM 3187 C C . MET A 1 400 ? 14.718 34.863 20.212 1.00 31.75 400 MET A C 1
ATOM 3189 O O . MET A 1 400 ? 13.781 34.069 20.161 1.00 31.75 400 MET A O 1
ATOM 3193 N N . SER A 1 401 ? 15.694 34.904 19.307 1.00 30.08 401 SER A N 1
ATOM 3194 C CA . SER A 1 401 ? 16.110 33.847 18.390 1.00 30.08 401 SER A CA 1
ATOM 3195 C C . SER A 1 401 ? 16.417 32.527 19.108 1.00 30.08 401 SER A C 1
ATOM 3197 O O . SER A 1 401 ? 17.143 32.532 20.102 1.00 30.08 401 SER A O 1
ATOM 3199 N N . SER A 1 402 ? 16.019 31.389 18.528 1.00 31.88 402 SER A N 1
ATOM 3200 C CA . SER A 1 402 ? 16.970 30.362 18.050 1.00 31.88 402 SER A CA 1
ATOM 3201 C C . SER A 1 402 ? 16.301 29.068 17.565 1.00 31.88 402 SER A C 1
ATOM 3203 O O . SER A 1 402 ? 15.159 28.791 17.922 1.00 31.88 402 SER A O 1
ATOM 3205 N N . PRO A 1 403 ? 17.003 28.289 16.716 1.00 41.06 403 PRO A N 1
ATOM 3206 C CA . PRO A 1 403 ? 16.400 27.643 15.564 1.00 41.06 403 PRO A CA 1
ATOM 3207 C C . PRO A 1 403 ? 16.571 26.115 15.522 1.00 41.06 403 PRO A C 1
ATOM 3209 O O . PRO A 1 403 ? 17.106 25.461 16.417 1.00 41.06 403 PRO A O 1
ATOM 3212 N N . ALA A 1 404 ? 16.076 25.593 14.402 1.00 31.05 404 ALA A N 1
ATOM 3213 C CA . ALA A 1 404 ? 16.123 24.243 13.871 1.00 31.05 404 ALA A CA 1
ATOM 3214 C C . ALA A 1 404 ? 17.411 23.437 14.136 1.00 31.05 404 ALA A C 1
ATOM 3216 O O . ALA A 1 404 ? 18.536 23.886 13.922 1.00 31.05 404 ALA A O 1
ATOM 3217 N N . ARG A 1 405 ? 17.196 22.168 14.503 1.00 30.25 405 ARG A N 1
ATOM 3218 C CA . ARG A 1 405 ? 18.195 21.096 14.516 1.00 30.25 405 ARG A CA 1
ATOM 3219 C C . ARG A 1 405 ? 18.419 20.561 13.101 1.00 30.25 405 ARG A C 1
ATOM 3221 O O . ARG A 1 405 ? 17.507 19.998 12.506 1.00 30.25 405 ARG A O 1
ATOM 3228 N N . VAL A 1 406 ? 19.663 20.631 12.638 1.00 32.44 406 VAL A N 1
ATOM 3229 C CA . VAL A 1 406 ? 20.213 19.798 11.559 1.00 32.44 406 VAL A CA 1
ATOM 3230 C C . VAL A 1 406 ? 21.241 18.868 12.205 1.00 32.44 406 VAL A C 1
ATOM 3232 O O . VAL A 1 406 ? 22.213 19.328 12.799 1.00 32.44 406 VAL A O 1
ATOM 3235 N N . GLY A 1 407 ? 20.998 17.558 12.153 1.00 29.88 407 GLY A N 1
ATOM 3236 C CA . GLY A 1 407 ? 21.887 16.527 12.691 1.00 29.88 407 GLY A CA 1
ATOM 3237 C C . GLY A 1 407 ? 22.580 15.770 11.563 1.00 29.88 407 GLY A C 1
ATOM 3238 O O . GLY A 1 407 ? 21.942 14.987 10.864 1.00 29.88 407 GLY A O 1
ATOM 3239 N N . GLY A 1 408 ? 23.879 16.022 11.393 1.00 27.94 408 GLY A N 1
ATOM 3240 C CA . GLY A 1 408 ? 24.742 15.371 10.411 1.00 27.94 408 GLY A CA 1
ATOM 3241 C C . GLY A 1 408 ? 25.075 13.915 10.748 1.00 27.94 408 GLY A C 1
ATOM 3242 O O . GLY A 1 408 ? 25.199 13.534 11.914 1.00 27.94 408 GLY A O 1
ATOM 3243 N N . TRP A 1 409 ? 25.269 13.116 9.698 1.00 29.67 409 TRP A N 1
ATOM 3244 C CA . TRP A 1 409 ? 25.781 11.750 9.777 1.00 29.67 409 TRP A CA 1
ATOM 3245 C C . TRP A 1 409 ? 27.236 11.670 9.310 1.00 29.67 409 TRP A C 1
ATOM 3247 O O . TRP A 1 409 ? 27.723 12.460 8.504 1.00 29.67 409 TRP A O 1
ATOM 3257 N N . ARG A 1 410 ? 27.933 10.732 9.946 1.00 31.16 410 ARG A N 1
ATOM 3258 C CA . ARG A 1 410 ? 29.374 10.669 10.184 1.00 31.16 410 ARG A CA 1
ATOM 3259 C C . ARG A 1 410 ? 30.152 10.087 9.000 1.00 31.16 410 ARG A C 1
ATOM 3261 O O . ARG A 1 410 ? 29.696 9.160 8.342 1.00 31.16 410 ARG A O 1
ATOM 3268 N N . ARG A 1 411 ? 31.378 10.590 8.811 1.00 29.83 411 ARG A N 1
ATOM 3269 C CA . ARG A 1 411 ? 32.438 10.000 7.976 1.00 29.83 411 ARG A CA 1
ATOM 3270 C C . ARG A 1 411 ? 33.073 8.792 8.680 1.00 29.83 411 ARG A C 1
ATOM 3272 O O . ARG A 1 411 ? 33.423 8.891 9.855 1.00 29.83 411 ARG A O 1
ATOM 3279 N N . CYS A 1 412 ? 33.297 7.705 7.944 1.00 28.59 412 CYS A N 1
ATOM 3280 C CA . CYS A 1 412 ? 34.205 6.612 8.314 1.00 28.59 412 CYS A CA 1
ATOM 3281 C C . CYS A 1 412 ? 35.577 6.820 7.639 1.00 28.59 412 CYS A C 1
ATOM 3283 O O . CYS A 1 412 ? 35.604 7.224 6.475 1.00 28.59 412 CYS A O 1
ATOM 3285 N N . PRO A 1 413 ? 36.711 6.546 8.312 1.00 36.06 413 PRO A N 1
ATOM 3286 C CA . PRO A 1 413 ? 38.031 6.613 7.698 1.00 36.06 413 PRO A CA 1
ATOM 3287 C C . PRO A 1 413 ? 38.463 5.271 7.086 1.00 36.06 413 PRO A C 1
ATOM 3289 O O . PRO A 1 413 ? 38.133 4.192 7.578 1.00 36.06 413 PRO A O 1
ATOM 3292 N N . ALA A 1 414 ? 39.243 5.379 6.011 1.00 28.27 414 ALA A N 1
ATOM 3293 C CA . ALA A 1 414 ? 39.871 4.294 5.271 1.00 28.27 414 ALA A CA 1
ATOM 3294 C C . ALA A 1 414 ? 41.002 3.604 6.059 1.00 28.27 414 ALA A C 1
ATOM 3296 O O . ALA A 1 414 ? 41.736 4.243 6.813 1.00 28.27 414 ALA A O 1
ATOM 3297 N N . ARG A 1 415 ? 41.201 2.306 5.800 1.00 27.70 415 ARG A N 1
ATOM 3298 C CA . ARG A 1 415 ? 42.416 1.555 6.145 1.00 27.70 415 ARG A CA 1
ATOM 3299 C C . ARG A 1 415 ? 42.814 0.663 4.965 1.00 27.70 415 ARG A C 1
ATOM 3301 O O . ARG A 1 415 ? 42.018 -0.145 4.504 1.00 27.70 415 ARG A O 1
ATOM 3308 N N . VAL A 1 416 ? 44.055 0.824 4.513 1.00 33.34 416 VAL A N 1
ATOM 3309 C CA . VAL A 1 416 ? 44.807 -0.071 3.611 1.00 33.34 416 VAL A CA 1
ATOM 3310 C C . VAL A 1 416 ? 45.846 -0.805 4.474 1.00 33.34 416 VAL A C 1
ATOM 3312 O O . VAL A 1 416 ? 46.343 -0.208 5.432 1.00 33.34 416 VAL A O 1
ATOM 3315 N N . PRO A 1 417 ? 46.191 -2.070 4.172 1.00 33.00 417 PRO A N 1
ATOM 3316 C CA . PRO A 1 417 ? 47.591 -2.344 3.822 1.00 33.00 417 PRO A CA 1
ATOM 3317 C C . PRO A 1 417 ? 47.787 -3.323 2.645 1.00 33.00 417 PRO A C 1
ATOM 3319 O O . PRO A 1 417 ? 46.949 -4.162 2.328 1.00 33.00 417 PRO A O 1
ATOM 3322 N N . ARG A 1 418 ? 48.957 -3.167 2.013 1.00 31.16 418 ARG A N 1
ATOM 3323 C CA . ARG A 1 418 ? 49.530 -3.894 0.867 1.00 31.16 418 ARG A CA 1
ATOM 3324 C C . ARG A 1 418 ? 50.131 -5.262 1.263 1.00 31.16 418 ARG A C 1
ATOM 3326 O O . ARG A 1 418 ? 50.731 -5.344 2.326 1.00 31.16 418 ARG A O 1
ATOM 3333 N N . HIS A 1 419 ? 50.106 -6.247 0.347 1.00 27.50 419 HIS A N 1
ATOM 3334 C CA . HIS A 1 419 ? 51.272 -6.848 -0.359 1.00 27.50 419 HIS A CA 1
ATOM 3335 C C . HIS A 1 419 ? 51.189 -8.366 -0.676 1.00 27.50 419 HIS A C 1
ATOM 3337 O O . HIS A 1 419 ? 50.991 -9.191 0.202 1.00 27.50 419 HIS A O 1
ATOM 3343 N N . LEU A 1 420 ? 51.547 -8.669 -1.942 1.00 28.25 420 LEU A N 1
ATOM 3344 C CA . LEU A 1 420 ? 52.267 -9.846 -2.484 1.00 28.25 420 LEU A CA 1
ATOM 3345 C C . LEU A 1 420 ? 51.542 -11.210 -2.577 1.00 28.25 420 LEU A C 1
ATOM 3347 O O . LEU A 1 420 ? 51.423 -11.927 -1.597 1.00 28.25 420 LEU A O 1
ATOM 3351 N N . ARG A 1 421 ? 51.329 -11.717 -3.804 1.00 28.25 421 ARG A N 1
ATOM 3352 C CA . ARG A 1 421 ? 52.313 -12.552 -4.531 1.00 28.25 421 ARG A CA 1
ATOM 3353 C C . ARG A 1 421 ? 51.852 -12.900 -5.954 1.00 28.25 421 ARG A C 1
ATOM 3355 O O . ARG A 1 421 ? 50.685 -13.143 -6.226 1.00 28.25 421 ARG A O 1
ATOM 3362 N N . ARG A 1 422 ? 52.850 -12.923 -6.839 1.00 29.78 422 ARG A N 1
ATOM 3363 C CA . ARG A 1 422 ? 52.845 -13.379 -8.233 1.00 29.78 422 ARG A CA 1
ATOM 3364 C C . ARG A 1 422 ? 52.383 -14.839 -8.339 1.00 29.78 422 ARG A C 1
ATOM 3366 O O . ARG A 1 422 ? 52.949 -15.686 -7.654 1.00 29.78 422 ARG A O 1
ATOM 3373 N N . ALA A 1 423 ? 51.498 -15.144 -9.286 1.00 30.39 423 ALA A N 1
ATOM 3374 C CA . ALA A 1 423 ? 51.317 -16.494 -9.813 1.00 30.39 423 ALA A CA 1
ATOM 3375 C C . ALA A 1 423 ? 51.509 -16.460 -11.335 1.00 30.39 423 ALA A C 1
ATOM 3377 O O . ALA A 1 423 ? 50.760 -15.822 -12.068 1.00 30.39 423 ALA A O 1
ATOM 3378 N N . ARG A 1 424 ? 52.592 -17.106 -11.778 1.00 29.56 424 ARG A N 1
ATOM 3379 C CA . ARG A 1 424 ? 52.923 -17.383 -13.177 1.00 29.56 424 ARG A CA 1
ATOM 3380 C C . ARG A 1 424 ? 51.906 -18.392 -13.719 1.00 29.56 424 ARG A C 1
ATOM 3382 O O . ARG A 1 424 ? 51.874 -19.518 -13.231 1.00 29.56 424 ARG A O 1
ATOM 3389 N N . LEU A 1 425 ? 51.133 -18.024 -14.736 1.00 30.91 425 LEU A N 1
ATOM 3390 C CA . LEU A 1 425 ? 50.391 -18.985 -15.550 1.00 30.91 425 LEU A CA 1
ATOM 3391 C C . LEU A 1 425 ? 51.363 -19.621 -16.549 1.00 30.91 425 LEU A C 1
ATOM 3393 O O . LEU A 1 425 ? 51.917 -18.947 -17.416 1.00 30.91 425 LEU A O 1
ATOM 3397 N N . ARG A 1 426 ? 51.619 -20.920 -16.363 1.00 31.03 426 ARG A N 1
ATOM 3398 C CA . ARG A 1 426 ? 52.297 -21.775 -17.338 1.00 31.03 426 ARG A CA 1
ATOM 3399 C C . ARG A 1 426 ? 51.313 -22.103 -18.458 1.00 31.03 426 ARG A C 1
ATOM 3401 O O . ARG A 1 426 ? 50.237 -22.634 -18.200 1.00 31.03 426 ARG A O 1
ATOM 3408 N N . LEU A 1 427 ? 51.736 -21.812 -19.682 1.00 29.97 427 LEU A N 1
ATOM 3409 C CA . LEU A 1 427 ? 51.176 -22.338 -20.920 1.00 29.97 427 LEU A CA 1
ATOM 3410 C C . LEU A 1 427 ? 51.194 -23.874 -20.873 1.00 29.97 427 LEU A C 1
ATOM 3412 O O . LEU A 1 427 ? 52.242 -24.475 -20.639 1.00 29.97 427 LEU A O 1
ATOM 3416 N N . THR A 1 428 ? 50.041 -24.498 -21.095 1.00 34.12 428 THR A N 1
ATOM 3417 C CA . THR A 1 428 ? 49.931 -25.913 -21.469 1.00 34.12 428 THR A CA 1
ATOM 3418 C C . THR A 1 428 ? 49.305 -25.968 -22.857 1.00 34.12 428 THR A C 1
ATOM 3420 O O . THR A 1 428 ? 48.245 -25.399 -23.099 1.00 34.12 428 THR A O 1
ATOM 3423 N N . LEU A 1 429 ? 50.047 -26.580 -23.779 1.00 37.50 429 LEU A N 1
ATOM 3424 C CA . LEU A 1 429 ? 49.670 -26.847 -25.164 1.00 37.50 429 LEU A CA 1
ATOM 3425 C C . LEU A 1 429 ? 48.508 -27.857 -25.225 1.00 37.50 429 LEU A C 1
ATOM 3427 O O . LEU A 1 429 ? 48.452 -28.749 -24.375 1.00 37.50 429 LEU A O 1
ATOM 3431 N N . PRO A 1 430 ? 47.628 -27.784 -26.237 1.00 41.12 430 PRO A N 1
ATOM 3432 C CA . PRO A 1 430 ? 46.636 -28.819 -26.491 1.00 41.12 430 PRO A CA 1
ATOM 3433 C C . PRO A 1 430 ? 47.259 -30.000 -27.249 1.00 41.12 430 PRO A C 1
ATOM 3435 O O . PRO A 1 430 ? 47.868 -29.839 -28.307 1.00 41.12 430 PRO A O 1
ATOM 3438 N N . SER A 1 431 ? 47.072 -31.204 -26.715 1.00 38.31 431 SER A N 1
ATOM 3439 C CA . SER A 1 431 ? 47.307 -32.472 -27.400 1.00 38.31 431 SER A CA 1
ATOM 3440 C C . SER A 1 431 ? 46.216 -32.715 -28.448 1.00 38.31 431 SER A C 1
ATOM 3442 O O . SER A 1 431 ? 45.033 -32.822 -28.129 1.00 38.31 431 SER A O 1
ATOM 3444 N N . GLN A 1 432 ? 46.619 -32.818 -29.714 1.00 37.62 432 GLN A N 1
ATOM 3445 C CA . GLN A 1 432 ? 45.801 -33.388 -30.783 1.00 37.62 432 GLN A CA 1
ATOM 3446 C C . GLN A 1 432 ? 45.932 -34.920 -30.840 1.00 37.62 432 GLN A C 1
ATOM 3448 O O . GLN A 1 432 ? 46.967 -35.475 -30.477 1.00 37.62 432 GLN A O 1
ATOM 3453 N N . THR A 1 433 ? 44.913 -35.547 -31.452 1.00 40.00 433 THR A N 1
ATOM 3454 C CA . THR A 1 433 ? 44.822 -36.921 -32.011 1.00 40.00 433 THR A CA 1
ATOM 3455 C C . THR A 1 433 ? 44.697 -38.081 -31.003 1.00 40.00 433 THR A C 1
ATOM 3457 O O . THR A 1 433 ? 45.357 -38.094 -29.979 1.00 40.00 433 THR A O 1
ATOM 3460 N N . ARG A 1 434 ? 43.881 -39.133 -31.194 1.00 36.38 434 ARG A N 1
ATOM 3461 C CA . ARG A 1 434 ? 43.165 -39.676 -32.370 1.00 36.38 434 ARG A CA 1
ATOM 3462 C C . ARG A 1 434 ? 42.166 -40.759 -31.896 1.00 36.38 434 ARG A C 1
ATOM 3464 O O . ARG A 1 434 ? 42.570 -41.632 -31.135 1.00 36.38 434 ARG A O 1
ATOM 3471 N N . ARG A 1 435 ? 40.925 -40.753 -32.395 1.00 41.22 435 ARG A N 1
ATOM 3472 C CA . ARG A 1 435 ? 39.998 -41.896 -32.626 1.00 41.22 435 ARG A CA 1
ATOM 3473 C C . ARG A 1 435 ? 38.913 -41.325 -33.556 1.00 41.22 435 ARG A C 1
ATOM 3475 O O . ARG A 1 435 ? 38.348 -40.306 -33.190 1.00 41.22 435 ARG A O 1
ATOM 3482 N N . ARG A 1 436 ? 38.585 -41.832 -34.738 1.00 44.28 436 ARG A N 1
ATOM 3483 C CA . ARG A 1 436 ? 38.937 -43.021 -35.521 1.00 44.28 436 ARG A CA 1
ATOM 3484 C C . ARG A 1 436 ? 39.158 -42.588 -36.966 1.00 44.28 436 ARG A C 1
ATOM 3486 O O . ARG A 1 436 ? 38.583 -41.539 -37.327 1.00 44.28 436 ARG A O 1
#

Nearest PDB structures (foldseek):
  8a1g-assembly2_B  TM=7.744E-01  e=7.962E+00  Homo sapiens
  8afz-assembly1_A  TM=7.713E-01  e=9.959E+00  Homo sapiens

pLDDT: mean 73.86, std 21.34, range [27.28, 97.62]

Solvent-accessible surface area (backbone atoms only — not comparable to full-atom values): 26387 Å² total; per-residue (Å²): 127,61,79,67,84,68,30,47,56,41,75,67,56,54,73,64,60,45,51,52,54,50,54,52,51,56,45,38,62,73,72,61,72,58,60,89,82,47,45,84,48,72,49,47,92,86,87,42,32,35,38,35,35,61,38,41,62,88,75,47,30,69,62,47,49,50,52,50,58,66,46,51,86,24,59,38,64,43,50,68,55,39,46,53,46,45,71,75,42,56,85,72,40,62,50,60,77,92,47,43,72,58,52,49,49,35,51,45,42,40,26,50,53,35,44,76,70,78,32,54,45,37,36,37,62,41,102,88,58,53,44,36,32,35,53,45,99,88,42,79,43,52,46,47,56,34,50,45,64,42,82,45,83,72,62,48,79,63,83,81,70,91,63,93,58,87,86,69,76,73,78,71,46,63,50,71,40,81,66,88,31,48,32,43,34,36,73,50,93,81,84,56,76,72,49,72,47,54,47,51,88,91,45,51,44,59,75,50,42,73,56,48,58,62,50,52,51,52,51,42,51,52,52,51,52,50,50,52,51,51,53,51,54,50,51,54,48,51,56,50,49,53,50,52,52,50,54,42,40,55,52,38,52,52,38,46,54,54,8,44,57,50,28,36,51,50,50,46,54,48,56,51,48,55,34,52,55,37,39,53,51,30,51,52,42,50,51,51,25,49,54,32,44,54,49,30,71,72,47,90,49,69,71,61,21,51,53,33,42,52,52,22,52,53,40,47,56,50,30,52,62,54,25,22,79,72,15,81,87,22,64,68,62,52,62,88,78,52,78,65,58,77,67,56,24,46,86,59,33,64,54,44,41,73,86,48,70,48,72,48,88,73,86,71,78,72,79,76,78,69,81,74,80,80,78,84,81,80,87,86,90,84,80,93,83,90,88,78,92,84,91,86,84,87,82,90,81,88,83,83,88,85,82,87,89,82,85,86,83,82,87,82,86,90,85,86,88,88,85,88,83,90,79,86,84,77,88,76,83,85,86,77,89,88,88,133